Protein AF-A0AA40DUJ5-F1 (afdb_monomer_lite)

Foldseek 3Di:
DDDDDDDPPDQDDPVPPQPPPPDPDDVVVVVVVVVVVVVVVVVPDDDDPCVVVVVVVVVVVVVCPPPPDFDDDPPCQQLVNQWDWDQDPVGIDIDGRCLNADADPPRDHPAPPPHDPLSHDPDDQNDPDRFDDLAVLLLLQLVLVLRVDRDCQLADFQFQPLDDRSASYLVQSLLQVLCSVFQHDDDDPPDQFRRTDQSLAPLRNVRNSCSCVSSPPPDVQPDQVVQQDPNDGPPPVSLLVSLLVSLVRRNSLVVLVVVPVVDDAQCDDPDQKGKWKKKKKKFQLCLQLFFKKKKWKFFFDDDPDPPDPSRDDPGRTNDMGISSTHHQQSCDPPRPGPPVSVVSVVVSGMGMHMGTCSSVLSCQQVVQPFGDFAPDPPPDPDDDQGRGQPHNDPVSVLSNLLGGIDIWMAGSSRRDTPPQLCVRTVRIEIWMWMWMWGDDPSSSDRIDTDLTATAQSSFPPHRSYDDPVNSSHDPPSHDDDPD

Radius of gyration: 25.04 Å; chains: 1; bounding box: 68×61×73 Å

Structure (mmCIF, N/CA/C/O backbone):
data_AF-A0AA40DUJ5-F1
#
_entry.id   AF-A0AA40DUJ5-F1
#
loop_
_atom_site.group_PDB
_atom_site.id
_atom_site.type_symbol
_atom_site.label_atom_id
_atom_site.label_alt_id
_atom_site.label_comp_id
_atom_site.label_asym_id
_atom_site.label_entity_id
_atom_site.label_seq_id
_atom_site.pdbx_PDB_ins_code
_atom_site.Cartn_x
_atom_site.Cartn_y
_atom_site.Cartn_z
_atom_site.occupancy
_atom_site.B_iso_or_equiv
_atom_site.auth_seq_id
_atom_site.auth_comp_id
_atom_site.auth_asym_id
_atom_site.auth_atom_id
_atom_site.pdbx_PDB_model_num
ATOM 1 N N . MET A 1 1 ? 39.096 -37.494 6.667 1.00 34.84 1 MET A N 1
ATOM 2 C CA . MET A 1 1 ? 38.936 -36.098 7.121 1.00 34.84 1 MET A CA 1
ATOM 3 C C . MET A 1 1 ? 37.707 -35.535 6.435 1.00 34.84 1 MET A C 1
ATOM 5 O O . MET A 1 1 ? 37.719 -35.378 5.224 1.00 34.84 1 MET A O 1
ATOM 9 N N . VAL A 1 2 ? 36.629 -35.371 7.195 1.00 26.86 2 VAL A N 1
ATOM 10 C CA . VAL A 1 2 ? 35.341 -34.825 6.745 1.00 26.86 2 VAL A CA 1
ATOM 11 C C . VAL A 1 2 ? 35.306 -33.366 7.198 1.00 26.86 2 VAL A C 1
ATOM 13 O O . VAL A 1 2 ? 35.524 -33.147 8.392 1.00 26.86 2 VAL A O 1
ATOM 16 N N . PRO A 1 3 ? 35.067 -32.368 6.330 1.00 33.00 3 PRO A N 1
ATOM 17 C CA . PRO A 1 3 ? 34.820 -31.016 6.804 1.00 33.00 3 PRO A CA 1
ATOM 18 C C . PRO A 1 3 ? 33.398 -30.907 7.350 1.00 33.00 3 PRO A C 1
ATOM 20 O O . PRO A 1 3 ? 32.432 -31.365 6.739 1.00 33.00 3 PRO A O 1
ATOM 23 N N . GLN A 1 4 ? 33.333 -30.329 8.541 1.00 31.86 4 GLN A N 1
ATOM 24 C CA . GLN A 1 4 ? 32.163 -30.138 9.379 1.00 31.86 4 GLN A CA 1
ATOM 25 C C . GLN A 1 4 ? 31.165 -29.119 8.806 1.00 31.86 4 GLN A C 1
ATOM 27 O O . GLN A 1 4 ? 31.532 -28.170 8.121 1.00 31.86 4 GLN A O 1
ATOM 32 N N . SER A 1 5 ? 29.903 -29.378 9.156 1.00 29.41 5 SER A N 1
ATOM 33 C CA . SER A 1 5 ? 28.726 -28.504 9.270 1.00 29.41 5 SER A CA 1
ATOM 34 C C . SER A 1 5 ? 28.828 -27.048 8.795 1.00 29.41 5 SER A C 1
ATOM 36 O O . SER A 1 5 ? 29.504 -26.224 9.410 1.00 29.41 5 SER A O 1
ATOM 38 N N . LEU A 1 6 ? 27.999 -26.713 7.803 1.00 28.67 6 LEU A N 1
ATOM 39 C CA . LEU A 1 6 ? 27.537 -25.347 7.562 1.00 28.67 6 LEU A CA 1
ATOM 40 C C . LEU A 1 6 ? 26.464 -24.971 8.599 1.00 28.67 6 LEU A C 1
ATOM 42 O O . LEU A 1 6 ? 25.488 -25.694 8.795 1.00 28.67 6 LEU A O 1
ATOM 46 N N . ASP A 1 7 ? 26.688 -23.837 9.251 1.00 29.25 7 ASP A N 1
ATOM 47 C CA . ASP A 1 7 ? 25.795 -23.129 10.171 1.00 29.25 7 ASP A CA 1
ATOM 48 C C . ASP A 1 7 ? 24.496 -22.668 9.457 1.00 29.25 7 ASP A C 1
ATOM 50 O O . ASP A 1 7 ? 24.581 -22.030 8.403 1.00 29.25 7 ASP A O 1
ATOM 54 N N . PRO A 1 8 ? 23.287 -22.969 9.980 1.00 28.20 8 PRO A N 1
ATOM 55 C CA . PRO A 1 8 ? 22.019 -22.587 9.357 1.00 28.20 8 PRO A CA 1
ATOM 56 C C . PRO A 1 8 ? 21.529 -21.163 9.702 1.00 28.20 8 PRO A C 1
ATOM 58 O O . PRO A 1 8 ? 20.403 -20.820 9.348 1.00 28.20 8 PRO A O 1
ATOM 61 N N . SER A 1 9 ? 22.322 -20.310 10.359 1.00 28.08 9 SER A N 1
ATOM 62 C CA . SER A 1 9 ? 21.890 -18.960 10.780 1.00 28.08 9 SER A CA 1
ATOM 63 C C . SER A 1 9 ? 22.101 -17.830 9.748 1.00 28.08 9 SER A C 1
ATOM 65 O O . SER A 1 9 ? 21.886 -16.652 10.043 1.00 28.08 9 SER A O 1
ATOM 67 N N . GLY A 1 10 ? 22.460 -18.158 8.504 1.00 28.30 10 GLY A N 1
ATOM 68 C CA . GLY A 1 10 ? 22.725 -17.173 7.452 1.00 28.30 10 GLY A CA 1
ATOM 69 C C . GLY A 1 10 ? 21.477 -16.434 6.946 1.00 28.30 10 GLY A C 1
ATOM 70 O O . GLY A 1 10 ? 20.671 -16.989 6.203 1.00 28.30 10 GLY A O 1
ATOM 71 N N . TYR A 1 11 ? 21.364 -15.146 7.283 1.00 33.62 11 TYR A N 1
ATOM 72 C CA . TYR A 1 11 ? 20.494 -14.168 6.618 1.00 33.62 11 TYR A CA 1
ATOM 73 C C . TYR A 1 11 ? 20.758 -14.153 5.098 1.00 33.62 11 TYR A C 1
ATOM 75 O O . TYR A 1 11 ? 21.791 -13.661 4.637 1.00 33.62 11 TYR A O 1
ATOM 83 N N . TYR A 1 12 ? 19.808 -14.650 4.306 1.00 30.45 12 TYR A N 1
ATOM 84 C CA . TYR A 1 12 ? 19.806 -14.508 2.848 1.00 30.45 12 TYR A CA 1
ATOM 85 C C . TYR A 1 12 ? 19.080 -13.211 2.458 1.00 30.45 12 TYR A C 1
ATOM 87 O O . TYR A 1 12 ? 17.865 -13.135 2.639 1.00 30.45 12 TYR A O 1
ATOM 95 N N . PRO A 1 13 ? 19.745 -12.188 1.886 1.00 38.00 13 PRO A N 1
ATOM 96 C CA . PRO A 1 13 ? 19.022 -11.109 1.236 1.00 38.00 13 PRO A CA 1
ATOM 97 C C . PRO A 1 13 ? 18.469 -11.617 -0.101 1.00 38.00 13 PRO A C 1
ATOM 99 O O . PRO A 1 13 ? 19.195 -11.912 -1.049 1.00 38.00 13 PRO A O 1
ATOM 102 N N . ILE A 1 14 ? 17.145 -11.701 -0.134 1.00 39.88 14 ILE A N 1
ATOM 103 C CA . ILE A 1 14 ? 16.255 -12.153 -1.213 1.00 39.88 14 ILE A CA 1
ATOM 104 C C . ILE A 1 14 ? 16.359 -11.319 -2.510 1.00 39.88 14 ILE A C 1
ATOM 106 O O . ILE A 1 14 ? 15.870 -11.741 -3.556 1.00 39.88 14 ILE A O 1
ATOM 110 N N . ALA A 1 15 ? 17.070 -10.187 -2.497 1.00 35.12 15 ALA A N 1
ATOM 111 C CA . ALA A 1 15 ? 17.219 -9.286 -3.646 1.00 35.12 15 ALA A CA 1
ATOM 112 C C . ALA A 1 15 ? 17.894 -9.917 -4.888 1.00 35.12 15 ALA A C 1
ATOM 114 O O . ALA A 1 15 ? 17.868 -9.332 -5.967 1.00 35.12 15 ALA A O 1
ATOM 115 N N . PHE A 1 16 ? 18.490 -11.110 -4.775 1.00 33.91 16 PHE A N 1
ATOM 116 C CA . PHE A 1 16 ? 19.338 -11.680 -5.826 1.00 33.91 16 PHE A CA 1
ATOM 117 C C . PHE A 1 16 ? 18.614 -12.564 -6.865 1.00 33.91 16 PHE A C 1
ATOM 119 O O . PHE A 1 16 ? 19.182 -12.831 -7.919 1.00 33.91 16 PHE A O 1
ATOM 126 N N . MET A 1 17 ? 17.374 -13.019 -6.629 1.00 26.23 17 MET A N 1
ATOM 127 C CA . MET A 1 17 ? 16.734 -14.005 -7.528 1.00 26.23 17 MET A CA 1
ATOM 128 C C . MET A 1 17 ? 15.846 -13.425 -8.643 1.00 26.23 17 MET A C 1
ATOM 130 O O . MET A 1 17 ? 15.549 -14.140 -9.596 1.00 26.23 17 MET A O 1
ATOM 134 N N . ALA A 1 18 ? 15.451 -12.149 -8.595 1.00 26.84 18 ALA A N 1
ATOM 135 C CA . ALA A 1 18 ? 14.489 -11.601 -9.563 1.00 26.84 18 ALA A CA 1
ATOM 136 C C . ALA A 1 18 ? 15.111 -11.053 -10.868 1.00 26.84 18 ALA A C 1
ATOM 138 O O . ALA A 1 18 ? 14.400 -10.878 -11.854 1.00 26.84 18 ALA A O 1
ATOM 139 N N . SER A 1 19 ? 16.427 -10.810 -10.923 1.00 28.19 19 SER A N 1
ATOM 140 C CA . SER A 1 19 ? 17.059 -10.099 -12.052 1.00 28.19 19 SER A CA 1
ATOM 141 C C . SER A 1 19 ? 17.421 -10.966 -13.266 1.00 28.19 19 SER A C 1
ATOM 143 O O . SER A 1 19 ? 17.832 -10.426 -14.286 1.00 28.19 19 SER A O 1
ATOM 145 N N . HIS A 1 20 ? 17.288 -12.296 -13.195 1.00 27.34 20 HIS A N 1
ATOM 146 C CA . HIS A 1 20 ? 17.839 -13.203 -14.219 1.00 27.34 20 HIS A CA 1
ATOM 147 C C . HIS A 1 20 ? 16.813 -13.905 -15.125 1.00 27.34 20 HIS A C 1
ATOM 149 O O . HIS A 1 20 ? 17.215 -14.671 -15.997 1.00 27.34 20 HIS A O 1
ATOM 155 N N . MET A 1 21 ? 15.506 -13.657 -14.975 1.00 24.83 21 MET A N 1
ATOM 156 C CA . MET A 1 21 ? 14.477 -14.379 -15.751 1.00 24.83 21 MET A CA 1
ATOM 157 C C . MET A 1 21 ? 13.745 -13.558 -16.824 1.00 24.83 21 MET A C 1
ATOM 159 O O . MET A 1 21 ? 12.805 -14.061 -17.430 1.00 24.83 21 MET A O 1
ATOM 163 N N . SER A 1 22 ? 14.195 -12.345 -17.146 1.00 27.84 22 SER A N 1
ATOM 164 C CA . SER A 1 22 ? 13.601 -11.545 -18.223 1.00 27.84 22 SER A CA 1
ATOM 165 C C . SER A 1 22 ? 14.679 -11.032 -19.177 1.00 27.84 22 SER A C 1
ATOM 167 O O . SER A 1 22 ? 15.493 -10.199 -18.799 1.00 27.84 22 SER A O 1
ATOM 169 N N . LEU A 1 23 ? 14.630 -11.529 -20.419 1.00 27.97 23 LEU A N 1
ATOM 170 C CA . LEU A 1 23 ? 15.424 -11.157 -21.601 1.00 27.97 23 LEU A CA 1
ATOM 171 C C . LEU A 1 23 ? 16.866 -11.693 -21.651 1.00 27.97 23 LEU A C 1
ATOM 173 O O . LEU A 1 23 ? 17.834 -11.079 -21.210 1.00 27.97 23 LEU A O 1
ATOM 177 N N . GLY A 1 24 ? 17.006 -12.835 -22.328 1.00 30.30 24 GLY A N 1
ATOM 178 C CA . GLY A 1 24 ? 18.276 -13.324 -22.851 1.00 30.30 24 GLY A CA 1
ATOM 179 C C . GLY A 1 24 ? 18.813 -12.415 -23.959 1.00 30.30 24 GLY A C 1
ATOM 180 O O . GLY A 1 24 ? 18.611 -12.678 -25.139 1.00 30.30 24 GLY A O 1
ATOM 181 N N . MET A 1 25 ? 19.546 -11.374 -23.575 1.00 27.98 25 MET A N 1
ATOM 182 C CA . MET A 1 25 ? 20.555 -10.737 -24.418 1.00 27.98 25 MET A CA 1
ATOM 183 C C . MET A 1 25 ? 21.887 -10.752 -23.675 1.00 27.98 25 MET A C 1
ATOM 185 O O . MET A 1 25 ? 21.983 -10.410 -22.500 1.00 27.98 25 MET A O 1
ATOM 189 N N . ASN A 1 26 ? 22.927 -11.214 -24.366 1.00 34.88 26 ASN A N 1
ATOM 190 C CA . ASN A 1 26 ? 24.252 -11.448 -23.808 1.00 34.88 26 ASN A CA 1
ATOM 191 C C . ASN A 1 26 ? 24.947 -10.106 -23.498 1.00 34.88 26 ASN A C 1
ATOM 193 O O . ASN A 1 26 ? 25.665 -9.553 -24.334 1.00 34.88 26 ASN A O 1
ATOM 197 N N . LEU A 1 27 ? 24.704 -9.591 -22.285 1.00 35.03 27 LEU A N 1
ATOM 198 C CA . LEU A 1 27 ? 25.168 -8.297 -21.767 1.00 35.03 27 LEU A CA 1
ATOM 199 C C . LEU A 1 27 ? 26.682 -8.096 -21.958 1.00 35.03 27 LEU A C 1
ATOM 201 O O . LEU A 1 27 ? 27.117 -6.998 -22.286 1.00 35.03 27 LEU A O 1
ATOM 205 N N . LYS A 1 28 ? 27.480 -9.175 -21.899 1.00 36.16 28 LYS A N 1
ATOM 206 C CA . LYS A 1 28 ? 28.944 -9.134 -22.072 1.00 36.16 28 LYS A CA 1
ATOM 207 C C . LYS A 1 28 ? 29.406 -8.564 -23.419 1.00 36.16 28 LYS A C 1
ATOM 209 O O . LYS A 1 28 ? 30.526 -8.066 -23.502 1.00 36.16 28 LYS A O 1
ATOM 214 N N . ARG A 1 29 ? 28.582 -8.626 -24.472 1.00 35.12 29 ARG A N 1
ATOM 215 C CA . ARG A 1 29 ? 28.931 -8.070 -25.792 1.00 35.12 29 ARG A CA 1
ATOM 216 C C . ARG A 1 29 ? 28.552 -6.591 -25.921 1.00 35.12 29 ARG A C 1
ATOM 218 O O . ARG A 1 29 ? 29.264 -5.859 -26.594 1.00 35.12 29 ARG A O 1
ATOM 225 N N . ALA A 1 30 ? 27.491 -6.151 -25.242 1.00 32.38 30 ALA A N 1
ATOM 226 C CA . ALA A 1 30 ? 27.061 -4.753 -25.228 1.00 32.38 30 ALA A CA 1
ATOM 227 C C . ALA A 1 30 ? 27.984 -3.885 -24.357 1.00 32.38 30 ALA A C 1
ATOM 229 O O . ALA A 1 30 ? 28.390 -2.810 -24.787 1.00 32.38 30 ALA A O 1
ATOM 230 N N . THR A 1 31 ? 28.402 -4.383 -23.186 1.00 37.44 31 THR A N 1
ATOM 231 C CA . THR A 1 31 ? 29.305 -3.637 -22.294 1.00 37.44 31 THR A CA 1
ATOM 232 C C . THR A 1 31 ? 30.689 -3.452 -22.911 1.00 37.44 31 THR A C 1
ATOM 234 O O . THR A 1 31 ? 31.255 -2.376 -22.800 1.00 37.44 31 THR A O 1
ATOM 237 N N . LYS A 1 32 ? 31.212 -4.451 -23.637 1.00 43.62 32 LYS A N 1
ATOM 238 C CA . LYS A 1 32 ? 32.521 -4.340 -24.301 1.00 43.62 32 LYS A CA 1
ATOM 239 C C . LYS A 1 32 ? 32.525 -3.309 -25.439 1.00 43.62 32 LYS A C 1
ATOM 241 O O . LYS A 1 32 ? 33.490 -2.573 -25.576 1.00 43.62 32 LYS A O 1
ATOM 246 N N . ILE A 1 33 ? 31.436 -3.218 -26.207 1.00 41.19 33 ILE A N 1
ATOM 247 C CA . ILE A 1 33 ? 31.301 -2.239 -27.300 1.00 41.19 33 ILE A CA 1
ATOM 248 C C . ILE A 1 33 ? 31.139 -0.817 -26.746 1.00 41.19 33 ILE A C 1
ATOM 250 O O . ILE A 1 33 ? 31.717 0.113 -27.294 1.00 41.19 33 ILE A O 1
ATOM 254 N N . ILE A 1 34 ? 30.391 -0.643 -25.652 1.00 41.19 34 ILE A N 1
ATOM 255 C CA . ILE A 1 34 ? 30.215 0.667 -25.007 1.00 41.19 34 ILE A CA 1
ATOM 256 C C . ILE A 1 34 ? 31.522 1.125 -24.344 1.00 41.19 34 ILE A C 1
ATOM 258 O O . ILE A 1 34 ? 31.889 2.287 -24.476 1.00 41.19 34 ILE A O 1
ATOM 262 N N . ASP A 1 35 ? 32.261 0.221 -23.701 1.00 40.00 35 ASP A N 1
ATOM 263 C CA . ASP A 1 35 ? 33.508 0.557 -23.004 1.00 40.00 35 ASP A CA 1
ATOM 264 C C . ASP A 1 35 ? 34.673 0.843 -23.976 1.00 40.00 35 ASP A C 1
ATOM 266 O O . ASP A 1 35 ? 35.467 1.753 -23.742 1.00 40.00 35 ASP A O 1
ATOM 270 N N . GLU A 1 36 ? 34.745 0.136 -25.113 1.00 45.34 36 GLU A N 1
ATOM 271 C CA . GLU A 1 36 ? 35.696 0.442 -26.198 1.00 45.34 36 GLU A CA 1
ATOM 272 C C . GLU A 1 36 ? 35.324 1.752 -26.925 1.00 45.34 36 GLU A C 1
ATOM 274 O O . GLU A 1 36 ? 36.204 2.558 -27.221 1.00 45.34 36 GLU A O 1
ATOM 279 N N . TYR A 1 37 ? 34.029 2.034 -27.120 1.00 40.22 37 TYR A N 1
ATOM 280 C CA . TYR A 1 37 ? 33.558 3.284 -27.732 1.00 40.22 37 TYR A CA 1
ATOM 281 C C . TYR A 1 37 ? 33.804 4.511 -26.837 1.00 40.22 37 TYR A C 1
ATOM 283 O O . TYR A 1 37 ? 34.209 5.562 -27.329 1.00 40.22 37 TYR A O 1
ATOM 291 N N . MET A 1 38 ? 33.602 4.393 -25.520 1.00 41.94 38 MET A N 1
ATOM 292 C CA . MET A 1 38 ? 33.819 5.500 -24.577 1.00 41.94 38 MET A CA 1
ATOM 293 C C . MET A 1 38 ? 35.308 5.805 -24.365 1.00 41.94 38 MET A C 1
ATOM 295 O O . MET A 1 38 ? 35.667 6.967 -24.170 1.00 41.94 38 MET A O 1
ATOM 299 N N . LYS A 1 39 ? 36.186 4.797 -24.469 1.00 43.38 39 LYS A N 1
ATOM 300 C CA . LYS A 1 39 ? 37.645 4.985 -24.397 1.00 43.38 39 LYS A CA 1
ATOM 301 C C . LYS A 1 39 ? 38.210 5.688 -25.635 1.00 43.38 39 LYS A C 1
ATOM 303 O O . LYS A 1 39 ? 39.037 6.580 -25.475 1.00 43.38 39 LYS A O 1
ATOM 308 N N . ASP A 1 40 ? 37.717 5.378 -26.834 1.00 39.53 40 ASP A N 1
ATOM 309 C CA . ASP A 1 40 ? 38.151 6.063 -28.064 1.00 39.53 40 ASP A CA 1
ATOM 310 C C . ASP A 1 40 ? 37.578 7.484 -28.202 1.00 39.53 40 ASP A C 1
ATOM 312 O O . ASP A 1 40 ? 38.229 8.370 -28.766 1.00 39.53 40 ASP A O 1
ATOM 316 N N . TYR A 1 41 ? 36.378 7.730 -27.663 1.00 38.81 41 TYR A N 1
ATOM 317 C CA . TYR A 1 41 ? 35.717 9.036 -27.749 1.00 38.81 41 TYR A CA 1
ATOM 318 C C . TYR A 1 41 ? 36.302 10.067 -26.768 1.00 38.81 41 TYR A C 1
ATOM 320 O O . TYR A 1 41 ? 36.418 11.244 -27.111 1.00 38.81 41 TYR A O 1
ATOM 328 N N . ALA A 1 42 ? 36.720 9.633 -25.573 1.00 41.09 42 ALA A N 1
ATOM 329 C CA . ALA A 1 42 ? 37.278 10.513 -24.542 1.00 41.09 42 ALA A CA 1
ATOM 330 C C . ALA A 1 42 ? 38.727 10.956 -24.822 1.00 41.09 42 ALA A C 1
ATOM 332 O O . ALA A 1 42 ? 39.136 12.021 -24.368 1.00 41.09 42 ALA A O 1
ATOM 333 N N . VAL A 1 43 ? 39.501 10.174 -25.582 1.00 45.00 43 VAL A N 1
ATOM 334 C CA . VAL A 1 43 ? 40.923 10.466 -25.849 1.00 45.00 43 VAL A CA 1
ATOM 335 C C . VAL A 1 43 ? 41.119 11.489 -26.976 1.00 45.00 43 VAL A C 1
ATOM 337 O O . VAL A 1 43 ? 42.150 12.154 -27.012 1.00 45.00 43 VAL A O 1
ATOM 340 N N . ASN A 1 44 ? 40.138 11.671 -27.870 1.00 40.91 44 ASN A N 1
ATOM 341 C CA . ASN A 1 44 ? 40.372 12.384 -29.132 1.00 40.91 44 ASN A CA 1
ATOM 342 C C . ASN A 1 44 ? 39.629 13.719 -29.320 1.00 40.91 44 ASN A C 1
ATOM 344 O O . ASN A 1 44 ? 39.962 14.424 -30.267 1.00 40.91 44 ASN A O 1
ATOM 348 N N . ASN A 1 45 ? 38.653 14.095 -28.477 1.00 42.91 45 ASN A N 1
ATOM 349 C CA . ASN A 1 45 ? 37.689 15.143 -28.870 1.00 42.91 45 ASN A CA 1
ATOM 350 C C . ASN A 1 45 ? 37.397 16.281 -27.878 1.00 42.91 45 ASN A C 1
ATOM 352 O O . ASN A 1 45 ? 36.521 17.087 -28.172 1.00 42.91 45 ASN A O 1
ATOM 356 N N . PHE A 1 46 ? 38.116 16.424 -26.763 1.00 38.66 46 PHE A N 1
ATOM 357 C CA . PHE A 1 46 ? 37.835 17.515 -25.818 1.00 38.66 46 PHE A CA 1
ATOM 358 C C . PHE A 1 46 ? 39.006 18.499 -25.710 1.00 38.66 46 PHE A C 1
ATOM 360 O O . PHE A 1 46 ? 40.096 18.156 -25.254 1.00 38.66 46 PHE A O 1
ATOM 367 N N . THR A 1 47 ? 38.768 19.743 -26.142 1.00 50.25 47 THR A N 1
ATOM 368 C CA . THR A 1 47 ? 39.648 20.896 -25.878 1.00 50.25 47 THR A CA 1
ATOM 369 C C . THR A 1 47 ? 39.058 21.736 -24.745 1.00 50.25 47 THR A C 1
ATOM 371 O O . THR A 1 47 ? 37.871 21.655 -24.452 1.00 50.25 47 THR A O 1
ATOM 374 N N . GLY A 1 48 ? 39.908 22.504 -24.056 1.00 44.31 48 GLY A N 1
ATOM 375 C CA . GLY A 1 48 ? 39.718 22.996 -22.681 1.00 44.31 48 GLY A CA 1
ATOM 376 C C . GLY A 1 48 ? 38.543 23.931 -22.345 1.00 44.31 48 GLY A C 1
ATOM 377 O O . GLY A 1 48 ? 38.595 24.539 -21.281 1.00 44.31 48 GLY A O 1
ATOM 378 N N . ASN A 1 49 ? 37.498 24.036 -23.171 1.00 47.94 49 ASN A N 1
ATOM 379 C CA . ASN A 1 49 ? 36.280 24.798 -22.861 1.00 47.94 49 ASN A CA 1
ATOM 380 C C . ASN A 1 49 ? 35.061 23.928 -22.481 1.00 47.94 49 ASN A C 1
ATOM 382 O O . ASN A 1 49 ? 34.145 24.445 -21.848 1.00 47.94 49 ASN A O 1
ATOM 386 N N . ASP A 1 50 ? 35.069 22.615 -22.737 1.00 46.41 50 ASP A N 1
ATOM 387 C CA . ASP A 1 50 ? 33.916 21.723 -22.473 1.00 46.41 50 ASP A CA 1
ATOM 388 C C . ASP A 1 50 ? 33.728 21.334 -20.986 1.00 46.41 50 ASP A C 1
ATOM 390 O O . ASP A 1 50 ? 32.779 20.654 -20.600 1.00 46.41 50 ASP A O 1
ATOM 394 N N . LEU A 1 51 ? 34.621 21.798 -20.107 1.00 42.75 51 LEU A N 1
ATOM 395 C CA . LEU A 1 51 ? 34.541 21.595 -18.654 1.00 42.75 51 LEU A CA 1
ATOM 396 C C . LEU A 1 51 ? 33.567 22.557 -17.949 1.00 42.75 51 LEU A C 1
ATOM 398 O O . LEU A 1 51 ? 33.269 22.352 -16.771 1.00 42.75 51 LEU A O 1
ATOM 402 N N . GLN A 1 52 ? 33.068 23.597 -18.631 1.00 42.31 52 GLN A N 1
ATOM 403 C CA . GLN A 1 52 ? 32.024 24.467 -18.073 1.00 42.31 52 GLN A CA 1
ATOM 404 C C . GLN A 1 52 ? 30.615 23.869 -18.211 1.00 42.31 52 GLN A C 1
ATOM 406 O O . GLN A 1 52 ? 29.810 24.044 -17.299 1.00 42.31 52 GLN A O 1
ATOM 411 N N . ASP A 1 53 ? 30.351 23.066 -19.245 1.00 41.91 53 ASP A N 1
ATOM 412 C CA . ASP A 1 53 ? 29.042 22.418 -19.430 1.00 41.91 53 ASP A CA 1
ATOM 413 C C . ASP A 1 53 ? 28.808 21.264 -18.440 1.00 41.91 53 ASP A C 1
ATOM 415 O O . ASP A 1 53 ? 27.681 21.023 -18.013 1.00 41.91 53 ASP A O 1
ATOM 419 N N . LEU A 1 54 ? 29.872 20.609 -17.960 1.00 38.62 54 LEU A N 1
ATOM 420 C CA . LEU A 1 54 ? 29.775 19.616 -16.879 1.00 38.62 54 LEU A CA 1
ATOM 421 C C . LEU A 1 54 ? 29.447 20.245 -15.513 1.00 38.62 54 LEU A C 1
ATOM 423 O O . LEU A 1 54 ? 28.781 19.610 -14.700 1.00 38.62 54 LEU A O 1
ATOM 427 N N . LYS A 1 55 ? 29.829 21.509 -15.271 1.00 37.25 55 LYS A N 1
ATOM 428 C CA . LYS A 1 55 ? 29.414 22.240 -14.058 1.00 37.25 55 LYS A CA 1
ATOM 429 C C . LYS A 1 55 ? 27.933 22.626 -14.085 1.00 37.25 55 LYS A C 1
ATOM 431 O O . LYS A 1 55 ? 27.309 22.659 -13.030 1.00 37.25 55 LYS A O 1
ATOM 436 N N . ALA A 1 56 ? 27.357 22.840 -15.269 1.00 39.00 56 ALA A N 1
ATOM 437 C CA . ALA A 1 56 ? 25.923 23.092 -15.414 1.00 39.00 56 ALA A CA 1
ATOM 438 C C . ALA A 1 56 ? 25.065 21.844 -15.112 1.00 39.00 56 ALA A C 1
ATOM 440 O O . ALA A 1 56 ? 23.931 21.978 -14.655 1.00 39.00 56 ALA A O 1
ATOM 441 N N . VAL A 1 57 ? 25.607 20.631 -15.301 1.00 36.88 57 VAL A N 1
ATOM 442 C CA . VAL A 1 57 ? 24.935 19.368 -14.934 1.00 36.88 57 VAL A CA 1
ATOM 443 C C . VAL A 1 57 ? 24.929 19.152 -13.412 1.00 36.88 57 VAL A C 1
ATOM 445 O O . VAL A 1 57 ? 23.905 18.746 -12.863 1.00 36.88 57 VAL A O 1
ATOM 448 N N . ASP A 1 58 ? 26.010 19.510 -12.712 1.00 32.44 58 ASP A N 1
ATOM 449 C CA . ASP A 1 58 ? 26.060 19.475 -11.239 1.00 32.44 58 ASP A CA 1
ATOM 450 C C . ASP A 1 58 ? 25.188 20.569 -10.585 1.00 32.44 58 ASP A C 1
ATOM 452 O O . ASP A 1 58 ? 24.586 20.341 -9.533 1.00 32.44 58 ASP A O 1
ATOM 456 N N . GLU A 1 59 ? 25.036 21.741 -11.217 1.00 30.62 59 GLU A N 1
ATOM 457 C CA . GLU A 1 59 ? 24.113 22.788 -10.743 1.00 30.62 59 GLU A CA 1
ATOM 458 C C . GLU A 1 59 ? 22.628 22.437 -10.970 1.00 30.62 59 GLU A C 1
ATOM 460 O O . GLU A 1 59 ? 21.766 22.873 -10.196 1.00 30.62 59 GLU A O 1
ATOM 465 N N . TRP A 1 60 ? 22.305 21.576 -11.945 1.00 31.09 60 TRP A N 1
ATOM 466 C CA . TRP A 1 60 ? 20.935 21.087 -12.160 1.00 31.09 60 TRP A CA 1
ATOM 467 C C . TRP A 1 60 ? 20.447 20.185 -11.011 1.00 31.09 60 TRP A C 1
ATOM 469 O O . TRP A 1 60 ? 19.273 20.215 -10.648 1.00 31.09 60 TRP A O 1
ATOM 479 N N . HIS A 1 61 ? 21.353 19.457 -10.351 1.00 34.84 61 HIS A N 1
ATOM 480 C CA . HIS A 1 61 ? 21.024 18.594 -9.209 1.00 34.84 61 HIS A CA 1
ATOM 481 C C . HIS A 1 61 ? 20.896 19.324 -7.863 1.00 34.84 61 HIS A C 1
ATOM 483 O O . HIS A 1 61 ? 20.395 18.747 -6.894 1.00 34.84 61 HIS A O 1
ATOM 489 N N . LEU A 1 62 ? 21.298 20.596 -7.778 1.00 31.08 62 LEU A N 1
ATOM 490 C CA . LEU A 1 62 ? 21.259 21.359 -6.524 1.00 31.08 62 LEU A CA 1
ATOM 491 C C . LEU A 1 62 ? 20.018 22.250 -6.371 1.00 31.08 62 LEU A C 1
ATOM 493 O O . LEU A 1 62 ? 19.687 22.612 -5.242 1.00 31.08 62 LEU A O 1
ATOM 497 N N . THR A 1 63 ? 19.293 22.544 -7.454 1.00 35.94 63 THR A N 1
ATOM 498 C CA . THR A 1 63 ? 18.061 23.361 -7.418 1.00 35.94 63 THR A CA 1
ATOM 499 C C . THR A 1 63 ? 16.772 22.542 -7.258 1.00 35.94 63 THR A C 1
ATOM 501 O O . THR A 1 63 ? 15.738 23.096 -6.896 1.00 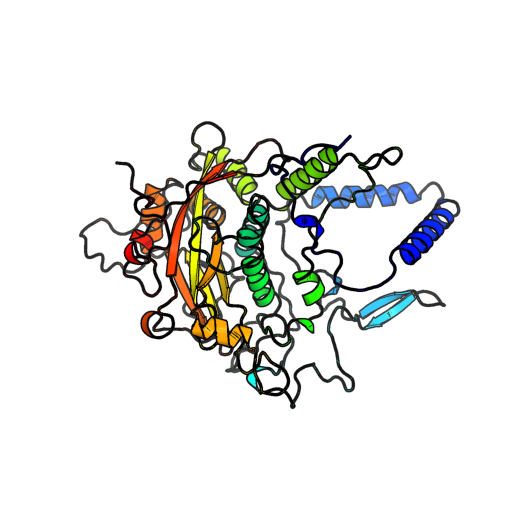35.94 63 THR A O 1
ATOM 504 N N . ASP A 1 64 ? 16.829 21.216 -7.428 1.00 39.12 64 ASP A N 1
ATOM 505 C CA . ASP A 1 64 ? 15.666 20.313 -7.338 1.00 39.12 64 ASP A CA 1
ATOM 506 C C . ASP A 1 64 ? 15.362 19.807 -5.912 1.00 39.12 64 ASP A C 1
ATOM 508 O O . ASP A 1 64 ? 14.409 19.057 -5.705 1.00 39.12 64 ASP A O 1
ATOM 512 N N . LYS A 1 65 ? 16.121 20.247 -4.894 1.00 39.84 65 LYS A N 1
ATOM 513 C CA . LYS A 1 65 ? 15.925 19.833 -3.487 1.00 39.84 65 LYS A CA 1
ATOM 514 C C . LYS A 1 65 ? 14.572 20.245 -2.885 1.00 39.84 65 LYS A C 1
ATOM 516 O O . LYS A 1 65 ? 14.236 19.779 -1.797 1.00 39.84 65 LYS A O 1
ATOM 521 N N . GLU A 1 66 ? 13.796 21.077 -3.577 1.00 42.28 66 GLU A N 1
ATOM 522 C CA . GLU A 1 66 ? 12.490 21.560 -3.114 1.00 42.28 66 GLU A CA 1
ATOM 523 C C . GLU A 1 66 ? 11.296 21.069 -3.938 1.00 42.28 66 GLU A C 1
ATOM 525 O O . GLU A 1 66 ? 10.155 21.278 -3.516 1.00 42.28 66 GLU A O 1
ATOM 530 N N . LYS A 1 67 ? 11.499 20.381 -5.073 1.00 48.03 67 LYS A N 1
ATOM 531 C CA . LYS A 1 67 ? 10.351 19.802 -5.777 1.00 48.03 67 LYS A CA 1
ATOM 532 C C . LYS A 1 67 ? 9.885 18.545 -5.041 1.00 48.03 67 LYS A C 1
ATOM 534 O O . LYS A 1 67 ? 10.710 17.695 -4.691 1.00 48.03 67 LYS A O 1
ATOM 539 N N . PRO A 1 68 ? 8.576 18.406 -4.762 1.00 54.66 68 PRO A N 1
ATOM 540 C CA . PRO A 1 68 ? 8.058 17.168 -4.204 1.00 54.66 68 PRO A CA 1
ATOM 541 C C . PRO A 1 68 ? 8.438 16.018 -5.139 1.00 54.66 68 PRO A C 1
ATOM 543 O O . PRO A 1 68 ? 8.356 16.142 -6.357 1.00 54.66 68 PRO A O 1
ATOM 546 N N . TRP A 1 69 ? 8.887 14.900 -4.569 1.00 54.81 69 TRP A N 1
ATOM 547 C CA . TRP A 1 69 ? 9.146 13.693 -5.348 1.00 54.81 69 TRP A CA 1
ATOM 548 C C . TRP A 1 69 ? 7.821 13.213 -5.943 1.00 54.81 69 TRP A C 1
ATOM 550 O O . TRP A 1 69 ? 6.983 12.638 -5.242 1.00 54.81 69 TRP A O 1
ATOM 560 N N . GLU A 1 70 ? 7.628 13.471 -7.228 1.00 61.59 70 GLU A N 1
ATOM 561 C CA . GLU A 1 70 ? 6.479 12.995 -7.983 1.00 61.59 70 GLU A CA 1
ATOM 562 C C . GLU A 1 70 ? 6.813 11.635 -8.597 1.00 61.59 70 GLU A C 1
ATOM 564 O O . GLU A 1 70 ? 7.859 11.449 -9.223 1.00 61.59 70 GLU A O 1
ATOM 569 N N . TYR A 1 71 ? 5.937 10.649 -8.383 1.00 67.31 71 TYR A N 1
ATOM 570 C CA . TYR A 1 71 ? 6.046 9.382 -9.091 1.00 67.31 71 TYR A CA 1
ATOM 571 C C . TYR A 1 71 ? 5.532 9.561 -10.508 1.00 67.31 71 TYR A C 1
ATOM 573 O O . TYR A 1 71 ? 4.333 9.475 -10.774 1.00 67.31 71 TYR A O 1
ATOM 581 N N . ASN A 1 72 ? 6.478 9.776 -11.409 1.00 68.69 72 ASN A N 1
ATOM 582 C CA . ASN A 1 72 ? 6.211 9.866 -12.828 1.00 68.69 72 ASN A CA 1
ATOM 583 C C . ASN A 1 72 ? 6.382 8.496 -13.475 1.00 68.69 72 ASN A C 1
ATOM 585 O O . ASN A 1 72 ? 7.244 7.699 -13.086 1.00 68.69 72 ASN A O 1
ATOM 589 N N . ILE A 1 73 ? 5.562 8.225 -14.489 1.00 71.06 73 ILE A N 1
ATOM 590 C CA . ILE A 1 73 ? 5.948 7.219 -15.474 1.00 71.06 73 ILE A CA 1
ATOM 591 C C . ILE A 1 73 ? 7.284 7.651 -16.098 1.00 71.06 73 ILE A C 1
ATOM 593 O O . ILE A 1 73 ? 7.536 8.852 -16.209 1.00 71.06 73 ILE A O 1
ATOM 597 N N . PRO A 1 74 ? 8.176 6.720 -16.478 1.00 75.88 74 PRO A N 1
ATOM 598 C CA . PRO A 1 74 ? 9.419 7.123 -17.123 1.00 75.88 74 PRO A CA 1
ATOM 599 C C . PRO A 1 74 ? 9.129 7.960 -18.376 1.00 75.88 74 PRO A C 1
ATOM 601 O O . PRO A 1 74 ? 8.197 7.650 -19.115 1.00 75.88 74 PRO A O 1
ATOM 604 N N . GLN A 1 75 ? 9.938 8.992 -18.632 1.00 74.75 75 GLN A N 1
ATOM 605 C CA . GLN A 1 75 ? 9.695 9.946 -19.724 1.00 74.75 75 GLN A CA 1
ATOM 606 C C . GLN A 1 75 ? 9.509 9.262 -21.083 1.00 74.75 75 GLN A C 1
ATOM 608 O O . GLN A 1 75 ? 8.664 9.681 -21.862 1.00 74.75 75 GLN A O 1
ATOM 613 N N . ALA A 1 76 ? 10.218 8.157 -21.344 1.00 74.75 76 ALA A N 1
ATOM 614 C CA . ALA A 1 76 ? 10.062 7.356 -22.565 1.00 74.75 76 ALA A CA 1
ATOM 615 C C . ALA A 1 76 ? 8.614 6.884 -22.832 1.00 74.75 76 ALA A C 1
ATOM 617 O O . ALA A 1 76 ? 8.270 6.518 -23.945 1.00 74.75 76 ALA A O 1
ATOM 618 N N . PHE A 1 77 ? 7.742 6.899 -21.826 1.00 72.06 77 PHE A N 1
ATOM 619 C CA . PHE A 1 77 ? 6.342 6.510 -21.962 1.00 72.06 77 PHE A CA 1
ATOM 620 C C . PHE A 1 77 ? 5.374 7.687 -22.099 1.00 72.06 77 PHE A C 1
ATOM 622 O O . PHE A 1 77 ? 4.180 7.476 -22.315 1.00 72.06 77 PHE A O 1
ATOM 629 N N . GLU A 1 78 ? 5.853 8.920 -21.957 1.00 74.38 78 GLU A N 1
ATOM 630 C CA . GLU A 1 78 ? 5.017 10.106 -22.108 1.00 74.38 78 GLU A CA 1
ATOM 631 C C . GLU A 1 78 ? 4.591 10.281 -23.568 1.00 74.38 78 GLU A C 1
ATOM 633 O O . GLU A 1 78 ? 5.341 10.000 -24.502 1.00 74.38 78 GLU A O 1
ATOM 638 N N . GLU A 1 79 ? 3.381 10.798 -23.784 1.00 68.62 79 GLU A N 1
ATOM 639 C CA . GLU A 1 79 ? 2.847 11.045 -25.127 1.00 68.62 79 GLU A CA 1
ATOM 640 C C . GLU A 1 79 ? 3.753 11.957 -25.969 1.00 68.62 79 GLU A C 1
ATOM 642 O O . GLU A 1 79 ? 3.895 11.748 -27.179 1.00 68.62 79 GLU A O 1
ATOM 647 N N . ALA A 1 80 ? 4.419 12.920 -25.328 1.00 72.38 80 ALA A N 1
ATOM 648 C CA . ALA A 1 80 ? 5.406 13.784 -25.969 1.00 72.38 80 ALA A CA 1
ATOM 649 C C . ALA A 1 80 ? 6.535 12.990 -26.662 1.00 72.38 80 ALA A C 1
ATOM 651 O O . ALA A 1 80 ? 7.131 13.483 -27.620 1.00 72.38 80 ALA A O 1
ATOM 652 N N . ASN A 1 81 ? 6.766 11.742 -26.241 1.00 74.25 81 ASN A N 1
ATOM 653 C CA . ASN A 1 81 ? 7.818 10.851 -26.719 1.00 74.25 81 ASN A CA 1
ATOM 654 C C . ASN A 1 81 ? 7.300 9.716 -27.623 1.00 74.25 81 ASN A C 1
ATOM 656 O O . ASN A 1 81 ? 8.007 8.742 -27.860 1.00 74.25 81 ASN A O 1
ATOM 660 N N . LYS A 1 82 ? 6.114 9.866 -28.247 1.00 82.12 82 LYS A N 1
ATOM 661 C CA . LYS A 1 82 ? 5.598 8.951 -29.300 1.00 82.12 82 LYS A CA 1
ATOM 662 C C . LYS A 1 82 ? 6.626 8.624 -30.395 1.00 82.12 82 LYS A C 1
ATOM 664 O O . LYS A 1 82 ? 6.541 7.575 -31.037 1.00 82.12 82 LYS A O 1
ATOM 669 N N . LYS A 1 83 ? 7.567 9.540 -30.638 1.00 87.88 83 LYS A N 1
ATOM 670 C CA . LYS A 1 83 ? 8.729 9.341 -31.501 1.00 87.88 83 LYS A CA 1
ATOM 671 C C . LYS A 1 83 ? 10.003 9.496 -30.676 1.00 87.88 83 LYS A C 1
ATOM 673 O O . LYS A 1 83 ? 10.167 10.513 -30.010 1.00 87.88 83 LYS A O 1
ATOM 678 N N . VAL A 1 84 ? 10.934 8.562 -30.824 1.00 88.75 84 VAL A N 1
ATOM 679 C CA . VAL A 1 84 ? 12.278 8.641 -30.236 1.00 88.75 84 VAL A CA 1
ATOM 680 C C . VAL A 1 84 ? 13.326 8.847 -31.316 1.00 88.75 84 VAL A C 1
ATOM 682 O O . VAL A 1 84 ? 13.208 8.342 -32.437 1.00 88.75 84 VAL A O 1
ATOM 685 N N . GLU A 1 85 ? 14.356 9.614 -30.981 1.00 92.00 85 GLU A N 1
ATOM 686 C CA . GLU A 1 85 ? 15.534 9.765 -31.823 1.00 92.00 85 GLU A CA 1
ATOM 687 C C . GLU A 1 85 ? 16.483 8.586 -31.588 1.00 92.00 85 GLU A C 1
ATOM 689 O O . GLU A 1 85 ? 16.906 8.313 -30.467 1.00 92.00 85 GLU A O 1
ATOM 694 N N . ILE A 1 86 ? 16.806 7.870 -32.661 1.00 92.56 86 ILE A N 1
ATOM 695 C CA . ILE A 1 86 ? 17.728 6.738 -32.655 1.00 92.56 86 ILE A CA 1
ATOM 696 C C . ILE A 1 86 ? 18.923 7.031 -33.554 1.00 92.56 86 ILE A C 1
ATOM 698 O O . ILE A 1 86 ? 18.845 7.809 -34.507 1.00 92.56 86 ILE A O 1
ATOM 702 N N . ARG A 1 87 ? 20.040 6.356 -33.282 1.00 93.25 87 ARG A N 1
ATOM 703 C CA . ARG A 1 87 ? 21.185 6.355 -34.195 1.00 93.25 87 ARG A CA 1
ATOM 704 C C . ARG A 1 87 ? 20.891 5.456 -35.391 1.00 93.25 87 ARG A C 1
ATOM 706 O O . ARG A 1 87 ? 20.452 4.319 -35.231 1.00 93.25 87 ARG A O 1
ATOM 713 N N . ILE A 1 88 ? 21.190 5.960 -36.578 1.00 94.44 88 ILE A N 1
ATOM 714 C CA . ILE A 1 88 ? 21.159 5.226 -37.844 1.00 94.44 88 ILE A CA 1
ATOM 715 C C . ILE A 1 88 ? 22.535 5.326 -38.503 1.00 94.44 88 ILE A C 1
ATOM 717 O O . ILE A 1 88 ? 23.359 6.157 -38.127 1.00 94.44 88 ILE A O 1
ATOM 721 N N . SER A 1 89 ? 22.811 4.497 -39.508 1.00 92.69 89 SER A N 1
ATOM 722 C CA . SER A 1 89 ? 24.132 4.464 -40.155 1.00 92.69 89 SER A CA 1
ATOM 723 C C . SER A 1 89 ? 24.571 5.804 -40.765 1.00 92.69 89 SER A C 1
ATOM 725 O O . SER A 1 89 ? 25.762 6.012 -40.960 1.00 92.69 89 SER A O 1
ATOM 727 N N . SER A 1 90 ? 23.634 6.711 -41.064 1.00 94.44 90 SER A N 1
ATOM 728 C CA . SER A 1 90 ? 23.889 8.043 -41.631 1.00 94.44 90 SER A CA 1
ATOM 729 C C . SER A 1 90 ? 23.823 9.197 -40.617 1.00 94.44 90 SER A C 1
ATOM 731 O O . SER A 1 90 ? 23.841 10.350 -41.037 1.00 94.44 90 SER A O 1
ATOM 733 N N . GLY A 1 91 ? 23.699 8.921 -39.312 1.00 94.81 91 GLY A N 1
ATOM 734 C CA . GLY A 1 91 ? 23.553 9.943 -38.267 1.00 94.81 91 GLY A CA 1
ATOM 735 C C . GLY A 1 91 ? 22.463 9.587 -37.258 1.00 94.81 91 GLY A C 1
ATOM 736 O O . GLY A 1 91 ? 22.503 8.521 -36.643 1.00 94.81 91 GLY A O 1
ATOM 737 N N . SER A 1 92 ? 21.477 10.464 -37.089 1.00 94.50 92 SER A N 1
ATOM 738 C CA . SER A 1 92 ? 20.286 10.205 -36.277 1.00 94.50 92 SER A CA 1
ATOM 739 C C . SER A 1 92 ? 19.008 10.250 -37.114 1.00 94.50 92 SER A C 1
ATOM 741 O O . SER A 1 92 ? 18.956 10.841 -38.194 1.00 94.50 92 SER A O 1
ATOM 743 N N . GLY A 1 93 ? 17.973 9.564 -36.639 1.00 94.19 93 GLY A N 1
ATOM 744 C CA . GLY A 1 93 ? 16.651 9.547 -37.250 1.00 94.19 93 GLY A CA 1
ATOM 745 C C . GLY A 1 93 ? 15.572 9.359 -36.193 1.00 94.19 93 GLY A C 1
ATOM 746 O O . GLY A 1 93 ? 15.833 8.818 -35.123 1.00 94.19 93 GLY A O 1
ATOM 747 N N . LYS A 1 94 ? 14.347 9.801 -36.483 1.00 94.06 94 LYS A N 1
ATOM 748 C CA . LYS A 1 94 ? 13.197 9.601 -35.592 1.00 94.06 94 LYS A CA 1
ATOM 749 C C . LYS A 1 94 ? 12.421 8.352 -35.999 1.00 94.06 94 LYS A C 1
ATOM 751 O O . LYS A 1 94 ? 12.128 8.171 -37.179 1.00 94.06 94 LYS A O 1
ATOM 756 N N . THR A 1 95 ? 12.044 7.530 -35.028 1.00 92.25 95 THR A N 1
ATOM 757 C CA . THR A 1 95 ? 11.180 6.354 -35.216 1.00 92.25 95 THR A CA 1
ATOM 758 C C . THR A 1 95 ? 10.061 6.347 -34.179 1.00 92.25 95 THR A C 1
ATOM 760 O O . THR A 1 95 ? 10.145 7.068 -33.190 1.00 92.25 95 THR A O 1
ATOM 763 N N . ASP A 1 96 ? 9.003 5.565 -34.407 1.00 88.19 96 ASP A N 1
ATOM 764 C CA . ASP A 1 96 ? 8.018 5.277 -33.357 1.00 88.19 96 ASP A CA 1
ATOM 765 C C . ASP A 1 96 ? 8.693 4.642 -32.145 1.00 88.19 96 ASP A C 1
ATOM 767 O O . ASP A 1 96 ? 9.523 3.740 -32.296 1.00 88.19 96 ASP A O 1
ATOM 771 N N . ASP A 1 97 ? 8.325 5.114 -30.955 1.00 84.62 97 ASP A N 1
ATOM 772 C CA . ASP A 1 97 ? 8.812 4.526 -29.718 1.00 84.62 97 ASP A CA 1
ATOM 773 C C . ASP A 1 97 ? 8.096 3.200 -29.437 1.00 84.62 97 ASP A C 1
ATOM 775 O O . ASP A 1 97 ? 6.893 3.153 -29.163 1.00 84.62 97 ASP A O 1
ATOM 779 N N . GLY A 1 98 ? 8.856 2.106 -29.499 1.00 83.56 98 GLY A N 1
ATOM 780 C CA . GLY A 1 98 ? 8.369 0.774 -29.145 1.00 83.56 98 GLY A CA 1
ATOM 781 C C . GLY A 1 98 ? 8.035 0.620 -27.657 1.00 83.56 98 GLY A C 1
ATOM 782 O O . GLY A 1 98 ? 7.308 -0.306 -27.301 1.00 83.56 98 GLY A O 1
ATOM 783 N N . LEU A 1 99 ? 8.532 1.516 -26.797 1.00 82.88 99 LEU A N 1
ATOM 784 C CA . LEU A 1 99 ? 8.190 1.579 -25.378 1.00 82.88 99 LEU A CA 1
ATOM 785 C C . LEU A 1 99 ? 6.875 2.319 -25.137 1.00 82.88 99 LEU A C 1
ATOM 787 O O . LEU A 1 99 ? 6.197 2.012 -24.167 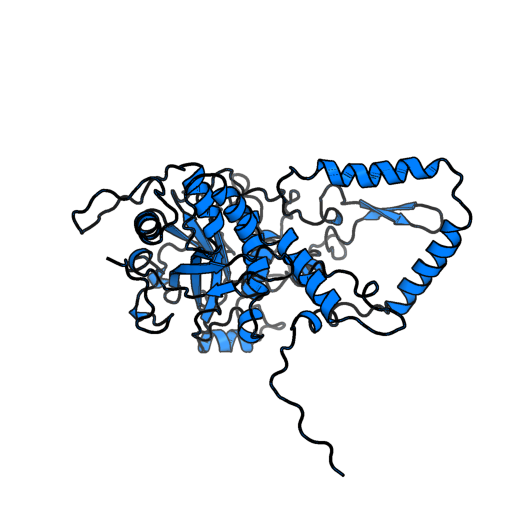1.00 82.88 99 LEU A O 1
ATOM 791 N N . TYR A 1 100 ? 6.451 3.227 -26.017 1.00 78.00 100 TYR A N 1
ATOM 792 C CA . TYR A 1 100 ? 5.206 3.968 -25.806 1.00 78.00 100 TYR A CA 1
ATOM 793 C C . TYR A 1 100 ? 3.972 3.048 -25.839 1.00 78.00 100 TYR A C 1
ATOM 795 O O . TYR A 1 100 ? 3.108 3.118 -24.963 1.00 78.00 100 TYR A O 1
ATOM 803 N N . ARG A 1 101 ? 3.881 2.146 -26.831 1.00 77.50 101 ARG A N 1
ATOM 804 C CA . ARG A 1 101 ? 2.814 1.130 -26.904 1.00 77.50 101 ARG A CA 1
ATOM 805 C C . ARG A 1 101 ? 3.175 -0.062 -27.783 1.00 77.50 101 ARG A C 1
ATOM 807 O O . ARG A 1 101 ? 3.777 0.096 -28.842 1.00 77.50 101 ARG A O 1
ATOM 814 N N . PHE A 1 102 ? 2.686 -1.242 -27.406 1.00 78.88 102 PHE A N 1
ATOM 815 C CA . PHE A 1 102 ? 2.720 -2.424 -28.264 1.00 78.88 102 PHE A CA 1
ATOM 816 C C . PHE A 1 102 ? 1.567 -2.386 -29.282 1.00 78.88 102 PHE A C 1
ATOM 818 O O . PHE A 1 102 ? 0.400 -2.303 -28.895 1.00 78.88 102 PHE A O 1
ATOM 825 N N . ARG A 1 103 ? 1.879 -2.460 -30.583 1.00 75.62 103 ARG A N 1
ATOM 826 C CA . ARG A 1 103 ? 0.885 -2.569 -31.667 1.00 75.62 103 ARG A CA 1
ATOM 827 C C . ARG A 1 103 ? 1.070 -3.873 -32.432 1.00 75.62 103 ARG A C 1
ATOM 829 O O . ARG A 1 103 ? 2.196 -4.237 -32.765 1.00 75.62 103 ARG A O 1
ATOM 836 N N . MET A 1 104 ? -0.033 -4.540 -32.754 1.00 75.12 104 MET A N 1
ATOM 837 C CA . MET A 1 104 ? -0.029 -5.649 -33.709 1.00 75.12 104 MET A CA 1
ATOM 838 C C . MET A 1 104 ? -0.039 -5.100 -35.146 1.00 75.12 104 MET A C 1
ATOM 840 O O . MET A 1 104 ? -0.346 -3.920 -35.347 1.00 75.12 104 MET A O 1
ATOM 844 N N . PRO A 1 105 ? 0.281 -5.930 -36.159 1.00 78.00 105 PRO A N 1
ATOM 845 C CA . PRO A 1 105 ? 0.066 -5.563 -37.556 1.00 78.00 105 PRO A CA 1
ATOM 846 C C . PRO A 1 105 ? -1.351 -5.019 -37.794 1.00 78.00 105 PRO A C 1
ATOM 848 O O . PRO A 1 105 ? -2.289 -5.425 -37.108 1.00 78.00 105 PRO A O 1
ATOM 851 N N . GLU A 1 106 ? -1.490 -4.118 -38.771 1.00 76.94 106 GLU A N 1
ATOM 852 C CA . GLU A 1 106 ? -2.756 -3.439 -39.120 1.00 76.94 106 GLU A CA 1
ATOM 853 C C . GLU A 1 106 ? -3.273 -2.458 -38.051 1.00 76.94 106 GLU A C 1
ATOM 855 O O . GLU A 1 106 ? -4.464 -2.168 -37.999 1.00 76.94 106 GLU A O 1
ATOM 860 N N . ASP A 1 107 ? -2.385 -1.947 -37.188 1.00 64.81 107 ASP A N 1
ATOM 861 C CA . ASP A 1 107 ? -2.730 -1.052 -36.068 1.00 64.81 107 ASP A CA 1
ATOM 862 C C . ASP A 1 107 ? -3.753 -1.654 -35.085 1.00 64.81 107 ASP A C 1
ATOM 864 O O . ASP A 1 107 ? -4.366 -0.944 -34.284 1.00 64.81 107 ASP A O 1
ATOM 868 N N . MET A 1 108 ? -3.903 -2.982 -35.081 1.00 61.03 108 MET A N 1
ATOM 869 C CA . MET A 1 108 ? -4.724 -3.659 -34.088 1.00 61.03 108 MET A CA 1
ATOM 870 C C . MET A 1 108 ? -4.071 -3.535 -32.709 1.00 61.03 108 MET A C 1
ATOM 872 O O . MET A 1 108 ? -2.897 -3.864 -32.504 1.00 61.03 108 MET A O 1
ATOM 876 N N . THR A 1 109 ? -4.845 -3.096 -31.723 1.00 56.69 109 THR A N 1
ATOM 877 C CA . THR A 1 109 ? -4.456 -3.248 -30.324 1.00 56.69 109 THR A CA 1
ATOM 878 C C . THR A 1 109 ? -4.594 -4.723 -29.941 1.00 56.69 109 THR A C 1
ATOM 880 O O . THR A 1 109 ? -5.537 -5.409 -30.349 1.00 56.69 109 THR A O 1
ATOM 883 N N . MET A 1 110 ? -3.641 -5.251 -29.163 1.00 54.75 110 MET A N 1
ATOM 884 C CA . MET A 1 110 ? -3.811 -6.559 -28.519 1.00 54.75 110 MET A CA 1
ATOM 885 C C . MET A 1 110 ? -5.070 -6.492 -27.656 1.00 54.75 110 MET A C 1
ATOM 887 O O . MET A 1 110 ? -5.081 -5.798 -26.642 1.00 54.75 110 MET A O 1
ATOM 891 N N . GLY A 1 111 ? -6.135 -7.156 -28.102 1.00 51.44 111 GLY A N 1
ATOM 892 C CA . GLY A 1 111 ? -7.458 -7.032 -27.500 1.00 51.44 111 GLY A CA 1
ATOM 893 C C . GLY A 1 111 ? -8.614 -6.819 -28.473 1.00 51.44 111 GLY A C 1
ATOM 894 O O . GLY A 1 111 ? -9.760 -6.908 -28.047 1.00 51.44 111 GLY A O 1
ATOM 895 N N . ASP A 1 112 ? -8.368 -6.572 -29.763 1.00 49.62 112 ASP A N 1
ATOM 896 C CA . ASP A 1 112 ? -9.456 -6.345 -30.725 1.00 49.62 112 ASP A CA 1
ATOM 897 C C . ASP A 1 112 ? -10.282 -7.618 -31.037 1.00 49.62 112 ASP A C 1
ATOM 899 O O . ASP A 1 112 ? -9.778 -8.730 -30.874 1.00 49.62 112 ASP A O 1
ATOM 903 N N . LYS A 1 113 ? -11.553 -7.415 -31.456 1.00 51.28 113 LYS A N 1
ATOM 904 C CA . LYS A 1 113 ? -12.708 -8.272 -31.864 1.00 51.28 113 LYS A CA 1
ATOM 905 C C . LYS A 1 113 ? -12.789 -9.740 -31.415 1.00 51.28 113 LYS A C 1
ATOM 907 O O . LYS A 1 113 ? -13.890 -10.228 -31.166 1.00 51.28 113 LYS A O 1
ATOM 912 N N . LYS A 1 114 ? -11.671 -10.446 -31.339 1.00 48.81 114 LYS A N 1
ATOM 913 C CA . LYS A 1 114 ? -11.510 -11.836 -30.913 1.00 48.81 114 LYS A CA 1
ATOM 914 C C . LYS A 1 114 ? -11.469 -12.006 -29.392 1.00 48.81 114 LYS A C 1
ATOM 916 O O . LYS A 1 114 ? -11.764 -13.105 -28.934 1.00 48.81 114 LYS A O 1
ATOM 921 N N . LEU A 1 115 ? -11.148 -10.966 -28.613 1.00 51.06 115 LEU A N 1
ATOM 922 C CA . LEU A 1 115 ? -11.344 -11.020 -27.161 1.00 51.06 115 LEU A CA 1
ATOM 923 C C . LEU A 1 115 ? -12.812 -10.729 -26.780 1.00 51.06 115 LEU A C 1
ATOM 925 O O . LEU A 1 115 ? -13.477 -9.920 -27.453 1.00 51.06 115 LEU A O 1
ATOM 929 N N . PRO A 1 116 ? -13.322 -11.369 -25.704 1.00 50.69 116 PRO A N 1
ATOM 930 C CA . PRO A 1 116 ? -14.560 -10.982 -25.032 1.00 50.69 116 PRO A CA 1
ATOM 931 C C . PRO A 1 116 ? -14.644 -9.463 -24.838 1.00 50.69 116 PRO A C 1
ATOM 933 O O . PRO A 1 116 ? -13.628 -8.808 -24.616 1.00 50.69 116 PRO A O 1
ATOM 936 N N . LYS A 1 117 ? -15.844 -8.876 -24.955 1.00 54.59 117 LYS A N 1
ATOM 937 C CA . LYS A 1 117 ? -16.044 -7.410 -24.953 1.00 54.59 117 LYS A CA 1
ATOM 938 C C . LYS A 1 117 ? -15.433 -6.720 -23.716 1.00 54.59 117 LYS A C 1
ATOM 940 O O . LYS A 1 117 ? -14.981 -5.591 -23.837 1.00 54.59 117 LYS A O 1
ATOM 945 N N . ASN A 1 118 ? -15.380 -7.417 -22.581 1.00 46.81 118 ASN A N 1
ATOM 946 C CA . ASN A 1 118 ? -14.782 -6.999 -21.305 1.00 46.81 118 ASN A CA 1
ATOM 947 C C . ASN A 1 118 ? -13.241 -6.973 -21.286 1.00 46.81 118 ASN A C 1
ATOM 949 O O . ASN A 1 118 ? -12.665 -6.413 -20.366 1.00 46.81 118 ASN A O 1
ATOM 953 N N . LEU A 1 119 ? -12.573 -7.559 -22.282 1.00 46.81 119 LEU A N 1
ATOM 954 C CA . LEU A 1 119 ? -11.110 -7.571 -22.416 1.00 46.81 119 LEU A CA 1
ATOM 955 C C . LEU A 1 119 ? -10.621 -6.695 -23.580 1.00 46.81 119 LEU A C 1
ATOM 957 O O . LEU A 1 119 ? -9.430 -6.673 -23.894 1.00 46.81 119 LEU A O 1
ATOM 961 N N . ARG A 1 120 ? -11.542 -5.996 -24.255 1.00 52.28 120 ARG A N 1
ATOM 962 C CA . ARG A 1 120 ? -11.206 -5.082 -25.344 1.00 52.28 120 ARG A CA 1
ATOM 963 C C . ARG A 1 120 ? -10.814 -3.735 -24.771 1.00 52.28 120 ARG A C 1
ATOM 965 O O . ARG A 1 120 ? -11.584 -3.119 -24.043 1.00 52.28 120 ARG A O 1
ATOM 972 N N . ILE A 1 121 ? -9.656 -3.254 -25.189 1.00 51.47 121 ILE A N 1
ATOM 973 C CA . ILE A 1 121 ? -9.178 -1.915 -24.857 1.00 51.47 121 ILE A CA 1
ATOM 974 C C . ILE A 1 121 ? -9.473 -1.051 -26.067 1.00 51.47 121 ILE A C 1
ATOM 976 O O . ILE A 1 121 ? -8.816 -1.184 -27.101 1.00 51.47 121 ILE A O 1
ATOM 980 N N . THR A 1 122 ? -10.527 -0.241 -25.973 1.00 45.00 122 THR A N 1
ATOM 981 C CA . THR A 1 122 ? -10.992 0.576 -27.105 1.00 45.00 122 THR A CA 1
ATOM 982 C C . THR A 1 122 ? -10.513 2.024 -27.029 1.00 45.00 122 THR A C 1
ATOM 984 O O . THR A 1 122 ? -10.616 2.746 -28.015 1.00 45.00 122 THR A O 1
ATOM 987 N N . SER A 1 123 ? -9.896 2.423 -25.914 1.00 47.44 123 SER A N 1
ATOM 988 C CA . SER A 1 123 ? -9.211 3.707 -25.775 1.00 47.44 123 SER A CA 1
ATOM 989 C C . SER A 1 123 ? -7.957 3.558 -24.919 1.00 47.44 123 SER A C 1
ATOM 991 O O . SER A 1 123 ? -8.023 3.062 -23.794 1.00 47.44 123 SER A O 1
ATOM 993 N N . TYR A 1 124 ? -6.817 4.018 -25.434 1.00 47.50 124 TYR A N 1
ATOM 994 C CA . TYR A 1 124 ? -5.717 4.421 -24.565 1.00 47.50 124 TYR A CA 1
ATOM 995 C C . TYR A 1 124 ? -6.094 5.770 -23.962 1.00 47.50 124 TYR A C 1
ATOM 997 O O . TYR A 1 124 ? -6.604 6.638 -24.668 1.00 47.50 124 TYR A O 1
ATOM 1005 N N . SER A 1 125 ? -5.849 5.946 -22.667 1.00 47.62 125 SER A N 1
ATOM 1006 C CA . SER A 1 125 ? -5.724 7.300 -22.149 1.00 47.62 125 SER A CA 1
ATOM 1007 C C . SER A 1 125 ? -4.524 7.935 -22.838 1.00 47.62 125 SER A C 1
ATOM 1009 O O . SER A 1 125 ? -3.402 7.480 -22.617 1.00 47.62 125 SER A O 1
ATOM 1011 N N . ASP A 1 126 ? -4.748 8.924 -23.701 1.00 42.47 126 ASP A N 1
ATOM 1012 C CA . ASP A 1 126 ? -3.648 9.702 -24.281 1.00 42.47 126 ASP A CA 1
ATOM 1013 C C . ASP A 1 126 ? -2.918 10.503 -23.180 1.00 42.47 126 ASP A C 1
ATOM 1015 O O . ASP A 1 126 ? -1.708 10.695 -23.245 1.00 42.47 126 ASP A O 1
ATOM 1019 N N . GLU A 1 127 ? -3.610 10.820 -22.080 1.00 47.59 127 GLU A N 1
ATOM 1020 C CA . GLU A 1 127 ? -3.030 11.463 -20.904 1.00 47.59 127 GLU A CA 1
ATOM 1021 C C . GLU A 1 127 ? -2.744 10.430 -19.806 1.00 47.59 127 GLU A C 1
ATOM 1023 O O . GLU A 1 127 ? -3.639 9.987 -19.082 1.00 47.59 127 GLU A O 1
ATOM 1028 N N . VAL A 1 128 ? -1.478 10.052 -19.627 1.00 49.44 128 VAL A N 1
ATOM 1029 C CA . VAL A 1 128 ? -1.047 9.561 -18.315 1.00 49.44 128 VAL A CA 1
ATOM 1030 C C . VAL A 1 128 ? -0.851 10.795 -17.450 1.00 49.44 128 VAL A C 1
ATOM 1032 O O . VAL A 1 128 ? 0.187 11.450 -17.507 1.00 49.44 128 VAL A O 1
ATOM 1035 N N . THR A 1 129 ? -1.879 11.165 -16.691 1.00 50.59 129 THR A N 1
ATOM 1036 C CA . THR A 1 129 ? -1.786 12.307 -15.785 1.00 50.59 129 THR A CA 1
ATOM 1037 C C . THR A 1 129 ? -0.720 12.005 -14.733 1.00 50.59 129 THR A C 1
ATOM 1039 O O . THR A 1 129 ? -0.796 10.988 -14.034 1.00 50.59 129 THR A O 1
ATOM 1042 N N . VAL A 1 130 ? 0.286 12.880 -14.641 1.00 47.16 130 VAL A N 1
ATOM 1043 C CA . VAL A 1 130 ? 1.293 12.863 -13.575 1.00 47.16 130 VAL A CA 1
ATOM 1044 C C . VAL A 1 130 ? 0.563 12.784 -12.239 1.00 47.16 130 VAL A C 1
ATOM 1046 O O . VAL A 1 130 ? -0.246 13.648 -11.893 1.00 47.16 130 VAL A O 1
ATOM 1049 N N . LYS A 1 131 ? 0.794 11.691 -11.510 1.00 57.69 131 LYS A N 1
ATOM 1050 C CA . LYS A 1 131 ? 0.104 11.433 -10.250 1.00 57.69 131 LYS A CA 1
ATOM 1051 C C . LYS A 1 131 ? 0.793 12.270 -9.189 1.00 57.69 131 LYS A C 1
ATOM 1053 O O . LYS A 1 131 ? 1.908 11.945 -8.800 1.00 57.69 131 LYS A O 1
ATOM 1058 N N . THR A 1 132 ? 0.161 13.339 -8.722 1.00 48.81 132 THR A N 1
ATOM 1059 C CA . THR A 1 132 ? 0.684 14.163 -7.622 1.00 48.81 132 THR A CA 1
ATOM 1060 C C . THR A 1 132 ? -0.088 13.885 -6.326 1.00 48.81 132 THR A C 1
ATOM 1062 O O . THR A 1 132 ? -1.222 13.405 -6.347 1.00 48.81 132 THR A O 1
ATOM 1065 N N . GLY A 1 133 ? 0.534 14.142 -5.168 1.00 59.81 133 GLY A N 1
ATOM 1066 C CA . GLY A 1 133 ? -0.156 14.178 -3.869 1.00 59.81 133 GLY A CA 1
ATOM 1067 C C . GLY A 1 133 ? 0.090 13.009 -2.900 1.00 59.81 133 GLY A C 1
ATOM 1068 O O . GLY A 1 133 ? 1.036 12.234 -3.029 1.00 59.81 133 GLY A O 1
ATOM 1069 N N . VAL A 1 134 ? -0.784 12.911 -1.885 1.00 59.44 134 VAL A N 1
ATOM 1070 C CA . VAL A 1 134 ? -0.669 12.058 -0.673 1.00 59.44 134 VAL A CA 1
ATOM 1071 C C . VAL A 1 134 ? -0.446 10.575 -0.992 1.00 59.44 134 VAL A C 1
ATOM 1073 O O . VAL A 1 134 ? 0.254 9.863 -0.269 1.00 59.44 134 VAL A O 1
ATOM 1076 N N . MET A 1 135 ? -1.006 10.105 -2.107 1.00 68.50 135 MET A N 1
ATOM 1077 C CA . MET A 1 135 ? -0.858 8.726 -2.566 1.00 68.50 135 MET A CA 1
ATOM 1078 C C . MET A 1 135 ? 0.600 8.361 -2.881 1.00 68.50 135 MET A C 1
ATOM 1080 O O . MET A 1 135 ? 1.003 7.224 -2.616 1.00 68.50 135 MET A O 1
ATOM 1084 N N . ASN A 1 136 ? 1.404 9.310 -3.372 1.00 73.94 136 ASN A N 1
ATOM 1085 C CA . ASN A 1 136 ? 2.816 9.081 -3.674 1.00 73.94 136 ASN A CA 1
ATOM 1086 C C . ASN A 1 136 ? 3.629 8.859 -2.406 1.00 73.94 136 ASN A C 1
ATOM 1088 O O . ASN A 1 136 ? 4.410 7.917 -2.326 1.00 73.94 136 ASN A O 1
ATOM 1092 N N . GLU A 1 137 ? 3.424 9.679 -1.381 1.00 76.06 137 GLU A N 1
ATOM 1093 C CA . GLU A 1 137 ? 4.162 9.523 -0.130 1.00 76.06 137 GLU A CA 1
ATOM 1094 C C . GLU A 1 137 ? 3.808 8.207 0.568 1.00 76.06 137 GLU A C 1
ATOM 1096 O O . GLU A 1 137 ? 4.698 7.501 1.043 1.00 76.06 137 GLU A O 1
ATOM 1101 N N . GLY A 1 138 ? 2.527 7.823 0.543 1.00 81.12 138 GLY A N 1
ATOM 1102 C CA . GLY A 1 138 ? 2.087 6.513 1.020 1.00 81.12 138 GLY A CA 1
ATOM 1103 C C . GLY A 1 138 ? 2.671 5.350 0.209 1.00 81.12 138 GLY A C 1
ATOM 1104 O O . GLY A 1 138 ? 2.953 4.296 0.775 1.00 81.12 138 GLY A O 1
ATOM 1105 N N . LEU A 1 139 ? 2.885 5.519 -1.104 1.00 84.00 139 LEU A N 1
ATOM 1106 C CA . LEU A 1 139 ? 3.557 4.518 -1.940 1.00 84.00 139 LEU A CA 1
ATOM 1107 C C . LEU A 1 139 ? 5.057 4.410 -1.609 1.00 84.00 139 LEU A C 1
ATOM 1109 O O . LEU A 1 139 ? 5.538 3.288 -1.456 1.00 84.00 139 LEU A O 1
ATOM 1113 N N . ARG A 1 140 ? 5.770 5.537 -1.443 1.00 84.62 140 ARG A N 1
ATOM 1114 C CA . ARG A 1 140 ? 7.191 5.564 -1.030 1.00 84.62 140 ARG A CA 1
ATOM 1115 C C . ARG A 1 140 ? 7.384 4.831 0.283 1.00 84.62 140 ARG A C 1
ATOM 1117 O O . ARG A 1 140 ? 8.219 3.936 0.377 1.00 84.62 140 ARG A O 1
ATOM 1124 N N . ASP A 1 141 ? 6.561 5.175 1.267 1.00 85.50 141 ASP A N 1
ATOM 1125 C CA . ASP A 1 141 ? 6.657 4.578 2.590 1.00 85.50 141 ASP A CA 1
ATOM 1126 C C . ASP A 1 141 ? 6.293 3.086 2.561 1.00 85.50 141 ASP A C 1
ATOM 1128 O O . ASP A 1 141 ? 7.019 2.253 3.100 1.00 85.50 141 ASP A O 1
ATOM 1132 N N . ALA A 1 142 ? 5.228 2.702 1.845 1.00 89.75 142 ALA A N 1
ATOM 1133 C CA . ALA A 1 142 ? 4.895 1.290 1.650 1.00 89.75 142 ALA A CA 1
ATOM 1134 C C . ALA A 1 142 ? 6.047 0.502 1.003 1.00 89.75 142 ALA A C 1
ATOM 1136 O O . ALA A 1 142 ? 6.300 -0.629 1.411 1.00 89.75 142 ALA A O 1
ATOM 1137 N N . TYR A 1 143 ? 6.760 1.099 0.043 1.00 89.31 143 TYR A N 1
ATOM 1138 C CA . TYR A 1 143 ? 7.933 0.502 -0.595 1.00 89.31 143 TYR A CA 1
ATOM 1139 C C . TYR A 1 143 ? 9.101 0.341 0.387 1.00 89.31 143 TYR A C 1
ATOM 1141 O O . TYR A 1 143 ? 9.652 -0.752 0.509 1.00 89.31 143 TYR A O 1
ATOM 1149 N N . HIS A 1 144 ? 9.433 1.387 1.149 1.00 88.44 144 HIS A N 1
ATOM 1150 C CA . HIS A 1 144 ? 10.487 1.348 2.167 1.00 88.44 144 HIS A CA 1
ATOM 1151 C C . HIS A 1 144 ? 10.235 0.271 3.241 1.00 88.44 144 HIS A C 1
ATOM 1153 O O . HIS A 1 144 ? 11.145 -0.432 3.679 1.00 88.44 144 HIS A O 1
ATOM 1159 N N . ARG A 1 145 ? 8.973 0.065 3.622 1.00 90.56 145 ARG A N 1
ATOM 1160 C CA . ARG A 1 145 ? 8.578 -0.926 4.636 1.00 90.56 145 ARG A CA 1
ATOM 1161 C C . ARG A 1 145 ? 8.706 -2.381 4.187 1.00 90.56 145 ARG A C 1
ATOM 1163 O O . ARG A 1 145 ? 8.563 -3.271 5.023 1.00 90.56 145 ARG A O 1
ATOM 1170 N N . LEU A 1 146 ? 8.983 -2.645 2.909 1.00 90.38 146 LEU A N 1
ATOM 1171 C CA . LEU A 1 146 ? 9.229 -4.005 2.427 1.00 90.38 146 LEU A CA 1
ATOM 1172 C C . LEU A 1 146 ? 10.626 -4.522 2.797 1.00 90.38 146 LEU A C 1
ATOM 1174 O O . LEU A 1 146 ? 10.800 -5.727 2.958 1.00 90.38 146 LEU A O 1
ATOM 1178 N N . PHE A 1 147 ? 11.619 -3.640 2.945 1.00 87.06 147 PHE A N 1
ATOM 1179 C CA . PHE A 1 147 ? 13.019 -4.042 3.138 1.00 87.06 147 PHE A CA 1
ATOM 1180 C C . PHE A 1 147 ? 13.325 -4.726 4.478 1.00 87.06 147 PHE A C 1
ATOM 1182 O O . PHE A 1 147 ? 14.150 -5.641 4.486 1.00 87.06 147 PHE A O 1
ATOM 1189 N N . PRO A 1 148 ? 12.675 -4.365 5.602 1.00 87.62 148 PRO A N 1
ATOM 1190 C CA . PRO A 1 148 ? 12.863 -5.078 6.865 1.00 87.62 148 PRO A CA 1
ATOM 1191 C C . PRO A 1 148 ? 12.235 -6.485 6.902 1.00 87.62 148 PRO A C 1
ATOM 1193 O O . PRO A 1 148 ? 12.419 -7.208 7.883 1.00 87.62 148 PRO A O 1
ATOM 1196 N N . ILE A 1 149 ? 11.468 -6.898 5.882 1.00 87.38 149 ILE A N 1
ATOM 1197 C CA . ILE A 1 149 ? 10.771 -8.192 5.884 1.00 87.38 149 ILE A CA 1
ATOM 1198 C C . ILE A 1 149 ? 11.763 -9.322 5.590 1.00 87.38 149 ILE A C 1
ATOM 1200 O O . ILE A 1 149 ? 12.190 -9.534 4.459 1.00 87.38 149 ILE A O 1
ATOM 1204 N N . ALA A 1 150 ? 12.099 -10.091 6.625 1.00 87.81 150 ALA A N 1
ATOM 1205 C CA . ALA A 1 150 ? 13.124 -11.129 6.529 1.00 87.81 150 ALA A CA 1
ATOM 1206 C C . ALA A 1 150 ? 12.672 -12.407 5.794 1.00 87.81 150 ALA A C 1
ATOM 1208 O O . ALA A 1 150 ? 13.488 -13.093 5.180 1.00 87.81 150 ALA A O 1
ATOM 1209 N N . LYS A 1 151 ? 11.388 -12.779 5.886 1.00 88.38 151 LYS A N 1
ATOM 1210 C CA . LYS A 1 151 ? 10.885 -14.050 5.341 1.00 88.38 151 LYS A CA 1
ATOM 1211 C C . LYS A 1 151 ? 10.370 -13.862 3.923 1.00 88.38 151 LYS A C 1
ATOM 1213 O O . LYS A 1 151 ? 9.483 -13.047 3.691 1.00 88.38 151 LYS A O 1
ATOM 1218 N N . PHE A 1 152 ? 10.864 -14.684 2.997 1.00 86.62 152 PHE A N 1
ATOM 1219 C CA . PHE A 1 152 ? 10.462 -14.627 1.591 1.00 86.62 152 PHE A CA 1
ATOM 1220 C C . PHE A 1 152 ? 8.955 -14.771 1.400 1.00 86.62 152 PHE A C 1
ATOM 1222 O O . PHE A 1 152 ? 8.381 -14.038 0.610 1.00 86.62 152 PHE A O 1
ATOM 1229 N N . GLN A 1 153 ? 8.311 -15.685 2.129 1.00 87.38 153 GLN A N 1
ATOM 1230 C CA . GLN A 1 153 ? 6.872 -15.912 1.994 1.00 87.38 153 GLN A CA 1
ATOM 1231 C C . GLN A 1 153 ? 6.063 -14.666 2.372 1.00 87.38 153 GLN A C 1
ATOM 1233 O O . GLN A 1 153 ? 5.148 -14.300 1.642 1.00 87.38 153 GLN A O 1
ATOM 1238 N N . ASP A 1 154 ? 6.450 -13.998 3.462 1.00 88.50 154 ASP A N 1
ATOM 1239 C CA . ASP A 1 154 ? 5.782 -12.790 3.956 1.00 88.50 154 ASP A CA 1
ATOM 1240 C C . ASP A 1 154 ? 6.063 -11.587 3.033 1.00 88.50 154 ASP A C 1
ATOM 1242 O O . ASP A 1 154 ? 5.217 -10.717 2.864 1.00 88.50 154 ASP A O 1
ATOM 1246 N N . PHE A 1 155 ? 7.243 -11.550 2.404 1.00 90.19 155 PHE A N 1
ATOM 1247 C CA . PHE A 1 155 ? 7.634 -10.506 1.456 1.00 90.19 155 PHE A CA 1
ATOM 1248 C C . PHE A 1 155 ? 6.994 -10.682 0.072 1.00 90.19 155 PHE A C 1
ATOM 1250 O O . PHE A 1 155 ? 6.566 -9.706 -0.534 1.00 90.19 155 PHE A O 1
ATOM 1257 N N . ALA A 1 156 ? 6.962 -11.897 -0.473 1.00 90.44 156 ALA A N 1
ATOM 1258 C CA . ALA A 1 156 ? 6.756 -12.117 -1.904 1.00 90.44 156 ALA A CA 1
ATOM 1259 C C . ALA A 1 156 ? 5.287 -12.244 -2.326 1.00 90.44 156 ALA A C 1
ATOM 1261 O O . ALA A 1 156 ? 4.991 -12.086 -3.509 1.00 90.44 156 ALA A O 1
ATOM 1262 N N . SER A 1 157 ? 4.382 -12.563 -1.398 1.00 92.44 157 SER A N 1
ATOM 1263 C CA . SER A 1 157 ? 3.019 -12.994 -1.718 1.00 92.44 157 SER A CA 1
ATOM 1264 C C . SER A 1 157 ? 1.971 -12.238 -0.912 1.00 92.44 157 SER A C 1
ATOM 1266 O O . SER A 1 157 ? 2.180 -11.905 0.250 1.00 92.44 157 SER A O 1
ATOM 1268 N N . THR A 1 158 ? 0.811 -12.033 -1.531 1.00 94.38 158 THR A N 1
ATOM 1269 C CA . THR A 1 158 ? -0.415 -11.580 -0.861 1.00 94.38 158 THR A CA 1
ATOM 1270 C C . THR A 1 158 ? -1.055 -12.665 -0.011 1.00 94.38 158 THR A C 1
ATOM 1272 O O . THR A 1 158 ? -1.948 -12.361 0.764 1.00 94.38 158 THR A O 1
ATOM 1275 N N . GLU A 1 159 ? -0.663 -13.928 -0.161 1.00 94.00 159 GLU A N 1
ATOM 1276 C CA . GLU A 1 159 ? -1.294 -15.045 0.539 1.00 94.00 159 GLU A CA 1
ATOM 1277 C C . GLU A 1 159 ? -1.266 -14.866 2.062 1.00 94.00 159 GLU A C 1
ATOM 1279 O O . GLU A 1 159 ? -0.211 -14.733 2.684 1.00 94.00 159 GLU A O 1
ATOM 1284 N N . PHE A 1 160 ? -2.446 -14.886 2.680 1.00 91.62 160 PHE A N 1
ATOM 1285 C CA . PHE A 1 160 ? -2.559 -14.733 4.120 1.00 91.62 160 PHE A CA 1
ATOM 1286 C C . PHE A 1 160 ? -2.225 -16.044 4.828 1.00 91.62 160 PHE A C 1
ATOM 1288 O O . PHE A 1 160 ? -2.971 -17.017 4.747 1.00 91.62 160 PHE A O 1
ATOM 1295 N N . THR A 1 161 ? -1.138 -16.050 5.598 1.00 84.81 161 THR A N 1
ATOM 1296 C CA . THR A 1 161 ? -0.720 -17.229 6.374 1.00 84.81 161 THR A CA 1
ATOM 1297 C C . THR A 1 161 ? -1.107 -17.153 7.859 1.00 84.81 161 THR A C 1
ATOM 1299 O O . THR A 1 161 ? -0.505 -17.856 8.671 1.00 84.81 161 THR A O 1
ATOM 1302 N N . GLY A 1 162 ? -2.001 -16.238 8.260 1.00 78.00 162 GLY A N 1
ATOM 1303 C CA . GLY A 1 162 ? -2.398 -16.053 9.666 1.00 78.00 162 GLY A CA 1
ATOM 1304 C C . GLY A 1 162 ? -1.349 -15.392 10.577 1.00 78.00 162 GLY A C 1
ATOM 1305 O O . GLY A 1 162 ? -1.463 -15.477 11.795 1.00 78.00 162 GLY A O 1
ATOM 1306 N N . LYS A 1 163 ? -0.299 -14.763 10.026 1.00 74.69 163 LYS A N 1
ATOM 1307 C CA . LYS A 1 163 ? 0.787 -14.132 10.808 1.00 74.69 163 LYS A CA 1
ATOM 1308 C C . LYS A 1 163 ? 0.691 -12.597 10.806 1.00 74.69 163 LYS A C 1
ATOM 1310 O O . LYS A 1 163 ? 0.265 -11.988 9.827 1.00 74.69 163 LYS A O 1
ATOM 1315 N N . LYS A 1 164 ? 1.179 -11.973 11.888 1.00 64.06 164 LYS A N 1
ATOM 1316 C CA . LYS A 1 164 ? 1.040 -10.539 12.241 1.00 64.06 164 LYS A CA 1
ATOM 1317 C C . LYS A 1 164 ? 1.603 -9.533 11.211 1.00 64.06 164 LYS A C 1
ATOM 1319 O O . LYS A 1 164 ? 1.121 -8.405 11.140 1.00 64.06 164 LYS A O 1
ATOM 1324 N N . ASN A 1 165 ? 2.561 -9.939 10.368 1.00 62.72 165 ASN A N 1
ATOM 1325 C CA . ASN A 1 165 ? 3.291 -9.043 9.450 1.00 62.72 165 ASN A CA 1
ATOM 1326 C C . ASN A 1 165 ? 3.092 -9.318 7.946 1.00 62.72 165 ASN A C 1
ATOM 1328 O O . ASN A 1 165 ? 3.766 -8.701 7.132 1.00 62.72 165 ASN A O 1
ATOM 1332 N N . VAL A 1 166 ? 2.144 -10.172 7.550 1.00 72.38 166 VAL A N 1
ATOM 1333 C CA . VAL A 1 166 ? 1.978 -10.595 6.135 1.00 72.38 166 VAL A CA 1
ATOM 1334 C C . VAL A 1 166 ? 1.206 -9.566 5.284 1.00 72.38 166 VAL A C 1
ATOM 1336 O O . VAL A 1 166 ? 0.914 -9.777 4.112 1.00 72.38 166 VAL A O 1
ATOM 1339 N N . TYR A 1 167 ? 0.826 -8.424 5.861 1.00 85.50 167 TYR A N 1
ATOM 1340 C CA . TYR A 1 167 ? -0.008 -7.425 5.180 1.00 85.50 167 TYR A CA 1
ATOM 1341 C C . TYR A 1 167 ? 0.792 -6.440 4.322 1.00 85.50 167 TYR A C 1
ATOM 1343 O O . TYR A 1 167 ? 0.273 -5.940 3.327 1.00 85.50 167 TYR A O 1
ATOM 1351 N N . ALA A 1 168 ? 2.044 -6.162 4.693 1.00 88.94 168 ALA A N 1
ATOM 1352 C CA . ALA A 1 168 ? 2.977 -5.461 3.822 1.00 88.94 168 ALA A CA 1
ATOM 1353 C C . ALA A 1 168 ? 3.716 -6.519 3.007 1.00 88.94 168 ALA A C 1
ATOM 1355 O O . ALA A 1 168 ? 4.495 -7.280 3.563 1.00 88.94 168 ALA A O 1
ATOM 1356 N N . ASN A 1 169 ? 3.442 -6.593 1.711 1.00 93.06 169 ASN A N 1
ATOM 1357 C CA . ASN A 1 169 ? 4.118 -7.524 0.823 1.00 93.06 169 ASN A CA 1
ATOM 1358 C C . ASN A 1 169 ? 4.278 -6.905 -0.568 1.00 93.06 169 ASN A C 1
ATOM 1360 O O . ASN A 1 169 ? 3.571 -5.975 -0.970 1.00 93.06 169 ASN A O 1
ATOM 1364 N N . CYS A 1 170 ? 5.260 -7.419 -1.290 1.00 92.06 170 CYS A N 1
ATOM 1365 C CA . CYS A 1 170 ? 5.682 -6.938 -2.588 1.00 92.06 170 CYS A CA 1
ATOM 1366 C C . CYS A 1 170 ? 4.600 -7.154 -3.656 1.00 92.06 170 CYS A C 1
ATOM 1368 O O . CYS A 1 170 ? 4.401 -6.301 -4.520 1.00 92.06 170 CYS A O 1
ATOM 1370 N N . GLU A 1 171 ? 3.849 -8.257 -3.574 1.00 93.12 171 GLU A N 1
ATOM 1371 C CA . GLU A 1 171 ? 2.748 -8.535 -4.498 1.00 93.12 171 GLU A CA 1
ATOM 1372 C C . GLU A 1 171 ? 1.593 -7.530 -4.343 1.00 93.12 171 GLU A C 1
ATOM 1374 O O . GLU A 1 171 ? 1.104 -7.020 -5.346 1.00 93.12 171 GLU A O 1
ATOM 1379 N N . ALA A 1 172 ? 1.195 -7.169 -3.121 1.00 93.62 172 ALA A N 1
ATOM 1380 C CA . ALA A 1 172 ? 0.153 -6.174 -2.865 1.00 93.62 172 ALA A CA 1
ATOM 1381 C C . ALA A 1 172 ? 0.537 -4.803 -3.436 1.00 93.62 172 ALA A C 1
ATOM 1383 O O . ALA A 1 172 ? -0.289 -4.124 -4.054 1.00 93.62 172 ALA A O 1
ATOM 1384 N N . LEU A 1 173 ? 1.807 -4.415 -3.275 1.00 91.50 173 LEU A N 1
ATOM 1385 C CA . LEU A 1 173 ? 2.334 -3.176 -3.836 1.00 91.50 173 LEU A CA 1
ATOM 1386 C C . LEU A 1 173 ? 2.344 -3.210 -5.370 1.00 91.50 173 LEU A C 1
ATOM 1388 O O . LEU A 1 173 ? 1.892 -2.263 -6.012 1.00 91.50 173 LEU A O 1
ATOM 1392 N N . ARG A 1 174 ? 2.780 -4.326 -5.965 1.00 91.56 174 ARG A N 1
ATOM 1393 C CA . ARG A 1 174 ? 2.735 -4.547 -7.419 1.00 91.56 174 ARG A CA 1
ATOM 1394 C C . ARG A 1 174 ? 1.305 -4.461 -7.957 1.00 91.56 174 ARG A C 1
ATOM 1396 O O . ARG A 1 174 ? 1.067 -3.792 -8.957 1.00 91.56 174 ARG A O 1
ATOM 1403 N N . ASN A 1 175 ? 0.342 -5.095 -7.291 1.00 92.50 175 ASN A N 1
ATOM 1404 C CA . ASN A 1 175 ? -1.070 -5.079 -7.687 1.00 92.50 175 ASN A CA 1
ATOM 1405 C C . ASN A 1 175 ? -1.635 -3.649 -7.704 1.00 92.50 175 ASN A C 1
ATOM 1407 O O . ASN A 1 175 ? -2.370 -3.273 -8.617 1.00 92.50 175 ASN A O 1
ATOM 1411 N N . LYS A 1 176 ? -1.234 -2.819 -6.735 1.00 90.25 176 LYS A N 1
ATOM 1412 C CA . LYS A 1 176 ? -1.558 -1.388 -6.715 1.00 90.25 176 LYS A CA 1
ATOM 1413 C C . LYS A 1 176 ? -0.969 -0.650 -7.925 1.00 90.25 176 LYS A C 1
ATOM 1415 O O . LYS A 1 176 ? -1.678 0.139 -8.544 1.00 90.25 176 LYS A O 1
ATOM 1420 N N . MET A 1 177 ? 0.279 -0.943 -8.300 1.00 87.19 177 MET A N 1
ATOM 1421 C CA . MET A 1 177 ? 0.926 -0.352 -9.482 1.00 87.19 177 MET A CA 1
ATOM 1422 C C . MET A 1 177 ? 0.247 -0.760 -10.793 1.00 87.19 177 MET A C 1
ATOM 1424 O O . MET A 1 177 ? 0.057 0.086 -11.660 1.00 87.19 177 MET A O 1
ATOM 1428 N N . HIS A 1 178 ? -0.195 -2.016 -10.922 1.00 88.31 178 HIS A N 1
ATOM 1429 C CA . HIS A 1 178 ? -0.988 -2.466 -12.072 1.00 88.31 178 HIS A CA 1
ATOM 1430 C C . HIS A 1 178 ? -2.238 -1.611 -12.277 1.00 88.31 178 HIS A C 1
ATOM 1432 O O . HIS A 1 178 ? -2.474 -1.118 -13.380 1.00 88.31 178 HIS A O 1
ATOM 1438 N N . ARG A 1 179 ? -3.000 -1.383 -11.199 1.00 86.00 179 ARG A N 1
ATOM 1439 C CA . ARG A 1 179 ? -4.166 -0.498 -11.234 1.00 86.00 179 ARG A CA 1
ATOM 1440 C C . ARG A 1 179 ? -3.760 0.917 -11.608 1.00 86.00 179 ARG A C 1
ATOM 1442 O O . ARG A 1 179 ? -4.317 1.488 -12.530 1.00 86.00 179 ARG A O 1
ATOM 1449 N N . TRP A 1 180 ? -2.758 1.474 -10.937 1.00 82.38 180 TRP A N 1
ATOM 1450 C CA . TRP A 1 180 ? -2.350 2.852 -11.177 1.00 82.38 180 TRP A CA 1
ATOM 1451 C C . TRP A 1 180 ? -1.872 3.107 -12.607 1.00 82.38 180 TRP A C 1
ATOM 1453 O O . TRP A 1 180 ? -2.175 4.164 -13.150 1.00 82.38 180 TRP A O 1
ATOM 1463 N N . CYS A 1 181 ? -1.167 2.169 -13.224 1.00 80.69 181 CYS A N 1
ATOM 1464 C CA . CYS A 1 181 ? -0.640 2.346 -14.574 1.00 80.69 181 CYS A CA 1
ATOM 1465 C C . CYS A 1 181 ? -1.661 2.082 -15.691 1.00 80.69 181 CYS A C 1
ATOM 1467 O O . CYS A 1 181 ? -1.317 2.266 -16.853 1.00 80.69 181 CYS A O 1
ATOM 1469 N N . GLY A 1 182 ? -2.889 1.646 -15.390 1.00 76.56 182 GLY A N 1
ATOM 1470 C CA . GLY A 1 182 ? -3.913 1.468 -16.430 1.00 76.56 182 GLY A CA 1
ATOM 1471 C C . GLY A 1 182 ? -5.340 1.776 -16.007 1.00 76.56 182 GLY A C 1
ATOM 1472 O O . GLY A 1 182 ? -6.270 1.358 -16.694 1.00 76.56 182 GLY A O 1
ATOM 1473 N N . GLU A 1 183 ? -5.518 2.486 -14.895 1.00 69.50 183 GLU A N 1
ATOM 1474 C CA . GLU A 1 183 ? -6.782 3.128 -14.558 1.00 69.50 183 GLU A CA 1
ATOM 1475 C C . GLU A 1 183 ? -7.097 4.159 -15.652 1.00 69.50 183 GLU A C 1
ATOM 1477 O O . GLU A 1 183 ? -6.248 5.010 -15.936 1.00 69.50 183 GLU A O 1
ATOM 1482 N N . PRO A 1 184 ? -8.254 4.055 -16.326 1.00 55.31 184 PRO A N 1
ATOM 1483 C CA . PRO A 1 184 ? -8.628 5.039 -17.325 1.00 55.31 184 PRO A CA 1
ATOM 1484 C C . PRO A 1 184 ? -8.888 6.395 -16.650 1.00 55.31 184 PRO A C 1
ATOM 1486 O O . PRO A 1 184 ? -9.288 6.436 -15.481 1.00 55.31 184 PRO A O 1
ATOM 1489 N N . PRO A 1 185 ? -8.711 7.512 -17.373 1.00 49.31 185 PRO A N 1
ATOM 1490 C CA . PRO A 1 185 ? -9.221 8.802 -16.940 1.00 49.31 185 PRO A CA 1
ATOM 1491 C C . PRO A 1 185 ? -10.725 8.667 -16.699 1.00 49.31 185 PRO A C 1
ATOM 1493 O O . PRO A 1 185 ? -11.386 7.828 -17.322 1.00 49.31 185 PRO A O 1
ATOM 1496 N N . ALA A 1 186 ? -11.260 9.474 -15.778 1.00 51.53 186 ALA A N 1
ATOM 1497 C CA . ALA A 1 186 ? -12.690 9.488 -15.491 1.00 51.53 186 ALA A CA 1
ATOM 1498 C C . ALA A 1 186 ? -13.492 9.507 -16.810 1.00 51.53 186 ALA A C 1
ATOM 1500 O O . ALA A 1 186 ? -13.098 10.228 -17.735 1.00 51.53 186 ALA A O 1
ATOM 1501 N N . PRO A 1 187 ? -14.562 8.696 -16.931 1.00 51.06 187 PRO A N 1
ATOM 1502 C CA . PRO A 1 187 ? -15.341 8.637 -18.158 1.00 51.06 187 PRO A CA 1
ATOM 1503 C C . PRO A 1 187 ? -15.750 10.055 -18.561 1.00 51.06 187 PRO A C 1
ATOM 1505 O O . PRO A 1 187 ? -16.276 10.811 -17.744 1.00 51.06 187 PRO A O 1
ATOM 1508 N N . LYS A 1 188 ? -15.463 10.435 -19.811 1.00 50.06 188 LYS A N 1
ATOM 1509 C CA . LYS A 1 188 ? -15.956 11.698 -20.369 1.00 50.06 188 LYS A CA 1
ATOM 1510 C C . LYS A 1 188 ? -17.484 11.607 -20.427 1.00 50.06 188 LYS A C 1
ATOM 1512 O O . LYS A 1 188 ? -18.015 10.557 -20.790 1.00 50.06 188 LYS A O 1
ATOM 1517 N N . ASP A 1 189 ? -18.166 12.679 -20.022 1.00 48.56 189 ASP A N 1
ATOM 1518 C CA . ASP A 1 189 ? -19.625 12.738 -19.857 1.00 48.56 189 ASP A CA 1
ATOM 1519 C C . ASP A 1 189 ? -20.385 11.977 -20.960 1.00 48.56 189 ASP A C 1
ATOM 1521 O O . ASP A 1 189 ? -20.351 12.353 -22.132 1.00 48.56 189 ASP A O 1
ATOM 1525 N N . GLY A 1 190 ? -21.089 10.907 -20.571 1.00 54.06 190 GLY A N 1
ATOM 1526 C CA . GLY A 1 190 ? -21.947 10.109 -21.456 1.00 54.06 190 GLY A CA 1
ATOM 1527 C C . GLY A 1 190 ? -21.454 8.691 -21.769 1.00 54.06 190 GLY A C 1
ATOM 1528 O O . GLY A 1 190 ? -22.279 7.855 -22.144 1.00 54.06 190 GLY A O 1
ATOM 1529 N N . ASP A 1 191 ? -20.174 8.374 -21.551 1.00 51.94 191 ASP A N 1
ATOM 1530 C CA . ASP A 1 191 ? -19.670 7.004 -21.703 1.00 51.94 191 ASP A CA 1
ATOM 1531 C C . ASP A 1 191 ? -19.917 6.181 -20.431 1.00 51.94 191 ASP A C 1
ATOM 1533 O O . ASP A 1 191 ? -19.336 6.397 -19.371 1.00 51.94 191 ASP A O 1
ATOM 1537 N N . THR A 1 192 ? -20.820 5.206 -20.540 1.00 46.22 192 THR A N 1
ATOM 1538 C CA . THR A 1 192 ? -21.302 4.384 -19.413 1.00 46.22 192 THR A CA 1
ATOM 1539 C C . THR A 1 192 ? -20.357 3.254 -19.003 1.00 46.22 192 THR A C 1
ATOM 1541 O O . THR A 1 192 ? -20.668 2.517 -18.070 1.00 46.22 192 THR A O 1
ATOM 1544 N N . VAL A 1 193 ? -19.217 3.083 -19.679 1.00 49.94 193 VAL A N 1
ATOM 1545 C CA . VAL A 1 193 ? -18.284 1.985 -19.399 1.00 49.94 193 VAL A CA 1
ATOM 1546 C C . VAL A 1 193 ? -16.867 2.531 -19.288 1.00 49.94 193 VAL A C 1
ATOM 1548 O O . VAL A 1 193 ? -16.227 2.833 -20.293 1.00 49.94 193 VAL A O 1
ATOM 1551 N N . SER A 1 194 ? -16.378 2.626 -18.052 1.00 51.16 194 SER A N 1
ATOM 1552 C CA . SER A 1 194 ? -14.955 2.791 -17.761 1.00 51.16 194 SER A CA 1
ATOM 1553 C C . SER A 1 194 ? -14.208 1.589 -18.337 1.00 51.16 194 SER A C 1
ATOM 1555 O O . SER A 1 194 ? -14.442 0.455 -17.924 1.00 51.16 194 SER A O 1
ATOM 1557 N N . GLN A 1 195 ? -13.369 1.804 -19.346 1.00 62.41 195 GLN A N 1
ATOM 1558 C CA . GLN A 1 195 ? -12.607 0.715 -19.949 1.00 62.41 195 GLN A CA 1
ATOM 1559 C C . GLN A 1 195 ? -11.279 0.560 -19.231 1.00 62.41 195 GLN A C 1
ATOM 1561 O O . GLN A 1 195 ? -10.433 1.448 -19.275 1.00 62.41 195 GLN A O 1
ATOM 1566 N N . LEU A 1 196 ? -11.088 -0.587 -18.585 1.00 66.19 196 LEU A N 1
ATOM 1567 C CA . LEU A 1 196 ? -9.799 -0.965 -18.023 1.00 66.19 196 LEU A CA 1
ATOM 1568 C C . LEU A 1 196 ? -8.727 -0.993 -19.118 1.00 66.19 196 LEU A C 1
ATOM 1570 O O . LEU A 1 196 ? -8.926 -1.612 -20.162 1.00 66.19 196 LEU A O 1
ATOM 1574 N N . GLY A 1 197 ? -7.576 -0.362 -18.871 1.00 74.12 197 GLY A N 1
ATOM 1575 C CA . GLY A 1 197 ? -6.389 -0.532 -19.711 1.00 74.12 197 GLY A CA 1
ATOM 1576 C C . GLY A 1 197 ? -5.752 -1.922 -19.552 1.00 74.12 197 GLY A C 1
ATOM 1577 O O . GLY A 1 197 ? -6.178 -2.732 -18.730 1.00 74.12 197 GLY A O 1
ATOM 1578 N N . HIS A 1 198 ? -4.674 -2.205 -20.298 1.00 81.06 198 HIS A N 1
ATOM 1579 C CA . HIS A 1 198 ? -3.972 -3.501 -20.216 1.00 81.06 198 HIS A CA 1
ATOM 1580 C C . HIS A 1 198 ? -3.471 -3.786 -18.800 1.00 81.06 198 HIS A C 1
ATOM 1582 O O . HIS A 1 198 ? -3.599 -4.900 -18.304 1.00 81.06 198 HIS A O 1
ATOM 1588 N N . MET A 1 199 ? -2.898 -2.770 -18.154 1.00 84.75 199 MET A N 1
ATOM 1589 C CA . MET A 1 199 ? -2.157 -2.912 -16.902 1.00 84.75 199 MET A CA 1
ATOM 1590 C C . MET A 1 199 ? -2.969 -3.461 -15.722 1.00 84.75 199 MET A C 1
ATOM 1592 O O . MET A 1 199 ? -2.416 -4.323 -15.037 1.00 84.75 199 MET A O 1
ATOM 1596 N N . PRO A 1 200 ? -4.228 -3.048 -15.472 1.00 84.56 200 PRO A N 1
ATOM 1597 C CA . PRO A 1 200 ? -5.067 -3.669 -14.451 1.00 84.56 200 PRO A CA 1
ATOM 1598 C C . PRO A 1 200 ? -5.560 -5.070 -14.833 1.00 84.56 200 PRO A C 1
ATOM 1600 O O . PRO A 1 200 ? -5.871 -5.839 -13.939 1.00 84.56 200 PRO A O 1
ATOM 1603 N N . ALA A 1 201 ? -5.575 -5.485 -16.101 1.00 84.50 201 ALA A N 1
ATOM 1604 C CA . ALA A 1 201 ? -6.112 -6.792 -16.489 1.00 84.50 201 ALA A CA 1
ATOM 1605 C C . ALA A 1 201 ? -5.033 -7.894 -16.520 1.00 84.50 201 ALA A C 1
ATOM 1607 O O . ALA A 1 201 ? -4.212 -7.939 -17.432 1.00 84.50 201 ALA A O 1
ATOM 1608 N N . VAL A 1 202 ? -5.069 -8.854 -15.581 1.00 85.81 202 VAL A N 1
ATOM 1609 C CA . VAL A 1 202 ? -4.060 -9.939 -15.444 1.00 85.81 202 VAL A CA 1
ATOM 1610 C C . VAL A 1 202 ? -3.731 -10.634 -16.771 1.00 85.81 202 VAL A C 1
ATOM 1612 O O . VAL A 1 202 ? -2.562 -10.856 -17.081 1.00 85.81 202 VAL A O 1
ATOM 1615 N N . VAL A 1 203 ? -4.755 -10.960 -17.563 1.00 82.62 203 VAL A N 1
ATOM 1616 C CA . VAL A 1 203 ? -4.626 -11.738 -18.807 1.00 82.62 203 VAL A CA 1
ATOM 1617 C C . VAL A 1 203 ? -3.909 -10.996 -19.935 1.00 82.62 203 VAL A C 1
ATOM 1619 O O . VAL A 1 203 ? -3.421 -11.632 -20.867 1.00 82.62 203 VAL A O 1
ATOM 1622 N N . VAL A 1 204 ? -3.833 -9.664 -19.867 1.00 82.62 204 VAL A N 1
ATOM 1623 C CA . VAL A 1 204 ? -3.239 -8.834 -20.924 1.00 82.62 204 VAL A CA 1
ATOM 1624 C C . VAL A 1 204 ? -2.237 -7.793 -20.413 1.00 82.62 204 VAL A C 1
ATOM 1626 O O . VAL A 1 204 ? -1.617 -7.108 -21.225 1.00 82.62 204 VAL A O 1
ATOM 1629 N N . ALA A 1 205 ? -2.003 -7.713 -19.100 1.00 85.56 205 ALA A N 1
ATOM 1630 C CA . ALA A 1 205 ? -1.066 -6.772 -18.492 1.00 85.56 205 ALA A CA 1
ATOM 1631 C C . ALA A 1 205 ? 0.343 -6.903 -19.069 1.00 85.56 205 ALA A C 1
ATOM 1633 O O . ALA A 1 205 ? 0.995 -5.889 -19.283 1.00 85.56 205 ALA A O 1
ATOM 1634 N N . ALA A 1 206 ? 0.774 -8.125 -19.403 1.00 87.06 206 ALA A N 1
ATOM 1635 C CA . ALA A 1 206 ? 2.082 -8.406 -19.998 1.00 87.06 206 ALA A CA 1
ATOM 1636 C C . ALA A 1 206 ? 2.339 -7.712 -21.348 1.00 87.06 206 ALA A C 1
ATOM 1638 O O . ALA A 1 206 ? 3.491 -7.581 -21.752 1.00 87.06 206 ALA A O 1
ATOM 1639 N N . PHE A 1 207 ? 1.288 -7.263 -22.040 1.00 82.44 207 PHE A N 1
ATOM 1640 C CA . PHE A 1 207 ? 1.405 -6.532 -23.304 1.00 82.44 207 PHE A CA 1
ATOM 1641 C C . PHE A 1 207 ? 1.518 -5.020 -23.118 1.00 82.44 207 PHE A C 1
ATOM 1643 O O . PHE A 1 207 ? 1.862 -4.313 -24.065 1.00 82.44 207 PHE A O 1
ATOM 1650 N N . GLY A 1 208 ? 1.242 -4.512 -21.914 1.00 77.81 208 GLY A N 1
ATOM 1651 C CA . GLY A 1 208 ? 1.568 -3.137 -21.584 1.00 77.81 208 GLY A CA 1
ATOM 1652 C C . GLY A 1 208 ? 3.090 -2.986 -21.571 1.00 77.81 208 GLY A C 1
ATOM 1653 O O . GLY A 1 208 ? 3.760 -3.752 -20.880 1.00 77.81 208 GLY A O 1
ATOM 1654 N N . PRO A 1 209 ? 3.672 -2.016 -22.289 1.00 76.75 209 PRO A N 1
ATOM 1655 C CA . PRO A 1 209 ? 5.126 -1.859 -22.320 1.00 76.75 209 PRO A CA 1
ATOM 1656 C C . PRO A 1 209 ? 5.702 -1.516 -20.932 1.00 76.75 209 PRO A C 1
ATOM 1658 O O . PRO A 1 209 ? 6.843 -1.860 -20.629 1.00 76.75 209 PRO A O 1
ATOM 1661 N N . TYR A 1 210 ? 4.877 -0.955 -20.038 1.00 74.00 210 TYR A N 1
ATOM 1662 C CA . TYR A 1 210 ? 5.184 -0.763 -18.619 1.00 74.00 210 TYR A CA 1
ATOM 1663 C C . TYR A 1 210 ? 5.374 -2.063 -17.840 1.00 74.00 210 TYR A C 1
ATOM 1665 O O . TYR A 1 210 ? 5.996 -2.042 -16.783 1.00 74.00 210 TYR A O 1
ATOM 1673 N N . PHE A 1 211 ? 4.827 -3.191 -18.303 1.00 80.69 211 PHE A N 1
ATOM 1674 C CA . PHE A 1 211 ? 4.822 -4.436 -17.541 1.00 80.69 211 PHE A CA 1
ATOM 1675 C C . PHE A 1 211 ? 6.225 -4.840 -17.123 1.00 80.69 211 PHE A C 1
ATOM 1677 O O . PHE A 1 211 ? 6.444 -5.053 -15.939 1.00 80.69 211 PHE A O 1
ATOM 1684 N N . GLY A 1 212 ? 7.188 -4.827 -18.050 1.00 73.50 212 GLY A N 1
ATOM 1685 C CA . GLY A 1 212 ? 8.584 -5.141 -17.745 1.00 73.50 212 GLY A CA 1
ATOM 1686 C C . GLY A 1 212 ? 9.195 -4.231 -16.673 1.00 73.50 212 GLY A C 1
ATOM 1687 O O . GLY A 1 212 ? 10.000 -4.700 -15.874 1.00 73.50 212 GLY A O 1
ATOM 1688 N N . PHE A 1 213 ? 8.762 -2.969 -16.600 1.00 71.75 213 PHE A N 1
ATOM 1689 C CA . PHE A 1 213 ? 9.222 -1.985 -15.614 1.00 71.75 213 PHE A CA 1
ATOM 1690 C C . PHE A 1 213 ? 8.523 -2.133 -14.259 1.00 71.75 213 PHE A C 1
ATOM 1692 O O . PHE A 1 213 ? 9.136 -1.876 -13.233 1.00 71.75 213 PHE A O 1
ATOM 1699 N N . ILE A 1 214 ? 7.263 -2.577 -14.235 1.00 69.56 214 ILE A N 1
ATOM 1700 C CA . ILE A 1 214 ? 6.520 -2.830 -12.989 1.00 69.56 214 ILE A CA 1
ATOM 1701 C C . ILE A 1 214 ? 6.877 -4.196 -12.395 1.00 69.56 214 ILE A C 1
ATOM 1703 O O . ILE A 1 214 ? 6.962 -4.342 -11.177 1.00 69.56 214 ILE A O 1
ATOM 1707 N N . THR A 1 215 ? 7.078 -5.213 -13.238 1.00 61.25 215 THR A N 1
ATOM 1708 C CA . THR A 1 215 ? 7.536 -6.544 -12.811 1.00 61.25 215 THR A CA 1
ATOM 1709 C C . THR A 1 215 ? 9.026 -6.582 -12.544 1.00 61.25 215 THR A C 1
ATOM 1711 O O . THR A 1 215 ? 9.495 -7.412 -11.766 1.00 61.25 215 THR A O 1
ATOM 1714 N N . GLY A 1 216 ? 9.773 -5.691 -13.198 1.00 56.03 216 GLY A N 1
ATOM 1715 C CA . GLY A 1 216 ? 11.123 -5.360 -12.813 1.00 56.03 216 GLY A CA 1
ATOM 1716 C C . GLY A 1 216 ? 11.049 -4.735 -11.436 1.00 56.03 216 GLY A C 1
ATOM 1717 O O . GLY A 1 216 ? 10.833 -3.540 -11.293 1.00 56.03 216 GLY A O 1
ATOM 1718 N N . TYR A 1 217 ? 11.267 -5.542 -10.404 1.00 59.00 217 TYR A N 1
ATOM 1719 C CA . TYR A 1 217 ? 11.668 -5.066 -9.085 1.00 59.00 217 TYR A CA 1
ATOM 1720 C C . TYR A 1 217 ? 13.065 -4.433 -9.181 1.00 59.00 217 TYR A C 1
ATOM 1722 O O . TYR A 1 217 ? 13.978 -4.798 -8.447 1.00 59.00 217 TYR A O 1
ATOM 1730 N N . THR A 1 218 ? 13.287 -3.551 -10.156 1.00 52.59 218 THR A N 1
ATOM 1731 C CA . THR A 1 218 ? 14.515 -2.804 -10.340 1.00 52.59 218 THR A CA 1
ATOM 1732 C C . THR A 1 218 ? 14.490 -1.722 -9.286 1.00 52.59 218 THR A C 1
ATOM 1734 O O . THR A 1 218 ? 14.122 -0.575 -9.520 1.00 52.59 218 THR A O 1
ATOM 1737 N N . TYR A 1 219 ? 14.833 -2.144 -8.075 1.00 61.31 219 TYR A N 1
ATOM 1738 C CA . TYR A 1 219 ? 15.411 -1.270 -7.082 1.00 61.31 219 TYR A CA 1
ATOM 1739 C C . TYR A 1 219 ? 16.509 -0.469 -7.794 1.00 61.31 219 TYR A C 1
ATOM 1741 O O . TYR A 1 219 ? 17.285 -1.035 -8.571 1.00 61.31 219 TYR A O 1
ATOM 1749 N N . LEU A 1 220 ? 16.571 0.837 -7.551 1.00 62.31 220 LEU A N 1
ATOM 1750 C CA . LEU A 1 220 ? 17.804 1.577 -7.795 1.00 62.31 220 LEU A CA 1
ATOM 1751 C C . LEU A 1 220 ? 18.816 1.012 -6.795 1.00 62.31 220 LEU A C 1
ATOM 1753 O O . LEU A 1 220 ? 18.867 1.433 -5.645 1.00 62.31 220 LEU A O 1
ATOM 1757 N N . ILE A 1 221 ? 19.475 -0.073 -7.194 1.00 68.31 221 ILE A N 1
ATOM 1758 C CA . ILE A 1 221 ? 20.571 -0.671 -6.452 1.00 68.31 221 ILE A CA 1
ATOM 1759 C C . ILE A 1 221 ? 21.823 0.006 -6.999 1.00 68.31 221 ILE A C 1
ATOM 1761 O O . ILE A 1 221 ? 21.998 -0.007 -8.224 1.00 68.31 221 ILE A O 1
ATOM 1765 N N . PRO A 1 222 ? 22.683 0.571 -6.138 1.00 74.94 222 PRO A N 1
ATOM 1766 C CA . PRO A 1 222 ? 23.969 1.078 -6.569 1.00 74.94 222 PRO A CA 1
ATOM 1767 C C . PRO A 1 222 ? 24.703 0.026 -7.407 1.00 74.94 222 PRO A C 1
ATOM 1769 O O . PRO A 1 222 ? 24.545 -1.188 -7.202 1.00 74.94 222 PRO A O 1
ATOM 1772 N N . ASP A 1 223 ? 25.520 0.485 -8.355 1.00 82.56 223 ASP A N 1
ATOM 1773 C CA . ASP A 1 223 ? 26.419 -0.417 -9.066 1.00 82.56 223 ASP A CA 1
ATOM 1774 C C . ASP A 1 223 ? 27.305 -1.137 -8.040 1.00 82.56 223 ASP A C 1
ATOM 1776 O O . ASP A 1 223 ? 27.749 -0.560 -7.049 1.00 82.56 223 ASP A O 1
ATOM 1780 N N . LYS A 1 224 ? 27.537 -2.427 -8.264 1.00 88.38 224 LYS A N 1
ATOM 1781 C CA . LYS A 1 224 ? 28.413 -3.246 -7.433 1.00 88.38 224 LYS A CA 1
ATOM 1782 C C . LYS A 1 224 ? 29.891 -2.955 -7.721 1.00 88.38 224 LYS A C 1
ATOM 1784 O O . LYS A 1 224 ? 30.715 -3.189 -6.842 1.00 88.38 224 LYS A O 1
ATOM 1789 N N . GLN A 1 225 ? 30.237 -2.475 -8.922 1.00 91.38 225 GLN A N 1
ATOM 1790 C CA . GLN A 1 225 ? 31.633 -2.266 -9.343 1.00 91.38 225 GLN A CA 1
ATOM 1791 C C . GLN A 1 225 ? 32.473 -1.416 -8.375 1.00 91.38 225 GLN A C 1
ATOM 1793 O O . GLN A 1 225 ? 33.581 -1.847 -8.061 1.00 91.38 225 GLN A O 1
ATOM 1798 N N . PRO A 1 226 ? 31.976 -0.293 -7.820 1.00 94.19 226 PRO A N 1
ATOM 1799 C CA . PRO A 1 226 ? 32.735 0.512 -6.859 1.00 94.19 226 PRO A CA 1
ATOM 1800 C C . PRO A 1 226 ? 33.126 -0.234 -5.575 1.00 94.19 226 PRO A C 1
ATOM 1802 O O . PRO A 1 226 ? 34.035 0.190 -4.871 1.00 94.19 226 PRO A O 1
ATOM 1805 N N . TYR A 1 227 ? 32.458 -1.350 -5.275 1.00 93.06 227 TYR A N 1
ATOM 1806 C CA . TYR A 1 227 ? 32.681 -2.171 -4.083 1.00 93.06 227 TYR A CA 1
ATOM 1807 C C . TYR A 1 227 ? 33.532 -3.408 -4.385 1.00 93.06 227 TYR A C 1
ATOM 1809 O O . TYR A 1 227 ? 33.590 -4.335 -3.579 1.00 93.06 227 TYR A O 1
ATOM 1817 N N . ILE A 1 228 ? 34.158 -3.469 -5.563 1.00 94.62 228 ILE A N 1
ATOM 1818 C CA . ILE A 1 228 ? 35.101 -4.519 -5.941 1.00 94.62 228 ILE A CA 1
ATOM 1819 C C . ILE A 1 228 ? 36.478 -3.875 -6.105 1.00 94.62 228 ILE A C 1
ATOM 1821 O O . ILE A 1 228 ? 36.739 -3.201 -7.097 1.00 94.62 228 ILE A O 1
ATOM 1825 N N . ALA A 1 229 ? 37.370 -4.118 -5.148 1.00 94.19 229 ALA A N 1
ATOM 1826 C CA . ALA A 1 229 ? 38.756 -3.664 -5.188 1.00 94.19 229 ALA A CA 1
ATOM 1827 C C . ALA A 1 229 ? 39.680 -4.879 -5.320 1.00 94.19 229 ALA A C 1
ATOM 1829 O O . ALA A 1 229 ? 39.547 -5.842 -4.569 1.00 94.19 229 ALA A O 1
ATOM 1830 N N . ASP A 1 230 ? 40.570 -4.872 -6.316 1.00 94.81 230 ASP A N 1
ATOM 1831 C CA . ASP A 1 230 ? 41.523 -5.964 -6.582 1.00 94.81 230 ASP A CA 1
ATOM 1832 C C . ASP A 1 230 ? 40.867 -7.356 -6.708 1.00 94.81 230 ASP A C 1
ATOM 1834 O O . ASP A 1 230 ? 41.411 -8.384 -6.306 1.00 94.81 230 ASP A O 1
ATOM 1838 N N . GLY A 1 231 ? 39.649 -7.393 -7.261 1.00 93.44 231 GLY A N 1
ATOM 1839 C CA . GLY A 1 231 ? 38.847 -8.614 -7.393 1.00 93.44 231 GLY A CA 1
ATOM 1840 C C . GLY A 1 231 ? 38.178 -9.085 -6.095 1.00 93.44 231 GLY A C 1
ATOM 1841 O O . GLY A 1 231 ? 37.441 -10.073 -6.119 1.00 93.44 231 GLY A O 1
ATOM 1842 N N . VAL A 1 232 ? 38.379 -8.380 -4.980 1.00 95.88 232 VAL A N 1
ATOM 1843 C CA . VAL A 1 232 ? 37.729 -8.634 -3.693 1.00 95.88 232 VAL A CA 1
ATOM 1844 C C . VAL A 1 232 ? 36.490 -7.755 -3.573 1.00 95.88 232 VAL A C 1
ATOM 1846 O O . VAL A 1 232 ? 36.549 -6.536 -3.687 1.00 95.88 232 VAL A O 1
ATOM 1849 N N . TYR A 1 233 ? 35.344 -8.391 -3.353 1.00 95.81 233 TYR A N 1
ATOM 1850 C CA . TYR A 1 233 ? 34.064 -7.712 -3.197 1.00 95.81 233 TYR A CA 1
ATOM 1851 C C . TYR A 1 233 ? 33.793 -7.383 -1.724 1.00 95.81 233 TYR A C 1
ATOM 1853 O O . TYR A 1 233 ? 33.581 -8.295 -0.919 1.00 95.81 233 TYR A O 1
ATOM 1861 N N . ASP A 1 234 ? 33.719 -6.093 -1.396 1.00 96.56 234 ASP A N 1
ATOM 1862 C CA . ASP A 1 234 ? 33.246 -5.613 -0.100 1.00 96.56 234 ASP A CA 1
ATOM 1863 C C . ASP A 1 234 ? 31.715 -5.643 -0.048 1.00 96.56 234 ASP A C 1
ATOM 1865 O O . ASP A 1 234 ? 30.993 -4.691 -0.361 1.00 96.56 234 ASP A O 1
ATOM 1869 N N . ARG A 1 235 ? 31.205 -6.805 0.356 1.00 94.19 235 ARG A N 1
ATOM 1870 C CA . ARG A 1 235 ? 29.769 -7.026 0.506 1.00 94.19 235 ARG A CA 1
ATOM 1871 C C . ARG A 1 235 ? 29.143 -6.139 1.575 1.00 94.19 235 ARG A C 1
ATOM 1873 O O . ARG A 1 235 ? 27.963 -5.821 1.446 1.00 94.19 235 ARG A O 1
ATOM 1880 N N . GLN A 1 236 ? 29.872 -5.806 2.635 1.00 95.00 236 GLN A N 1
ATOM 1881 C CA . GLN A 1 236 ? 29.305 -5.064 3.753 1.00 95.00 236 GLN A CA 1
ATOM 1882 C C . GLN A 1 236 ? 29.103 -3.602 3.361 1.00 95.00 236 GLN A C 1
ATOM 1884 O O . GLN A 1 236 ? 27.977 -3.114 3.458 1.00 95.00 236 GLN A O 1
ATOM 1889 N N . ALA A 1 237 ? 30.135 -2.967 2.800 1.00 93.75 237 ALA A N 1
ATOM 1890 C CA . ALA A 1 237 ? 30.045 -1.599 2.297 1.00 93.75 237 ALA A CA 1
ATOM 1891 C C . ALA A 1 237 ? 28.960 -1.458 1.216 1.00 93.75 237 ALA A C 1
ATOM 1893 O O . ALA A 1 237 ? 28.207 -0.485 1.205 1.00 93.75 237 ALA A O 1
ATOM 1894 N N . TYR A 1 238 ? 28.808 -2.463 0.343 1.00 93.12 238 TYR A N 1
ATOM 1895 C CA . TYR A 1 238 ? 27.736 -2.453 -0.653 1.00 93.12 238 TYR A CA 1
ATOM 1896 C C . TYR A 1 238 ? 26.339 -2.504 -0.030 1.00 93.12 238 TYR A C 1
ATOM 1898 O O . TYR A 1 238 ? 25.437 -1.781 -0.446 1.00 93.12 238 TYR A O 1
ATOM 1906 N N . LEU A 1 239 ? 26.140 -3.358 0.979 1.00 90.50 239 LEU A N 1
ATOM 1907 C CA . LEU A 1 239 ? 24.854 -3.451 1.669 1.00 90.50 239 LEU A CA 1
ATOM 1908 C C . LEU A 1 239 ? 24.528 -2.179 2.452 1.00 90.50 239 LEU A C 1
ATOM 1910 O O . LEU A 1 239 ? 23.364 -1.793 2.497 1.00 90.50 239 LEU A O 1
ATOM 1914 N N . GLU A 1 240 ? 25.521 -1.537 3.060 1.00 91.50 240 GLU A N 1
ATOM 1915 C CA . GLU A 1 240 ? 25.353 -0.246 3.734 1.00 91.50 240 GLU A CA 1
ATOM 1916 C C . GLU A 1 240 ? 24.959 0.847 2.743 1.00 91.50 240 GLU A C 1
ATOM 1918 O O . GLU A 1 240 ? 23.997 1.570 2.994 1.00 91.50 240 GLU A O 1
ATOM 1923 N N . ALA A 1 241 ? 25.606 0.896 1.577 1.00 90.50 241 ALA A N 1
ATOM 1924 C CA . ALA A 1 241 ? 25.246 1.831 0.519 1.00 90.50 241 ALA A CA 1
ATOM 1925 C C . ALA A 1 241 ? 23.824 1.607 -0.012 1.00 90.50 241 ALA A C 1
ATOM 1927 O O . ALA A 1 241 ? 23.072 2.567 -0.153 1.00 90.50 241 ALA A O 1
ATOM 1928 N N . ILE A 1 242 ? 23.422 0.347 -0.231 1.00 89.81 242 ILE A N 1
ATOM 1929 C CA . ILE A 1 242 ? 22.040 0.011 -0.605 1.00 89.81 242 ILE A CA 1
ATOM 1930 C C . ILE A 1 242 ? 21.064 0.529 0.451 1.00 89.81 242 ILE A C 1
ATOM 1932 O O . ILE A 1 242 ? 20.086 1.184 0.111 1.00 89.81 242 ILE A O 1
ATOM 1936 N N . LYS A 1 243 ? 21.298 0.227 1.733 1.00 89.50 243 LYS A N 1
ATOM 1937 C CA . LYS A 1 243 ? 20.387 0.644 2.809 1.00 89.50 243 LYS A CA 1
ATOM 1938 C C . LYS A 1 243 ? 20.304 2.162 2.919 1.00 89.50 243 LYS A C 1
ATOM 1940 O O . LYS A 1 243 ? 19.198 2.676 3.022 1.00 89.50 243 LYS A O 1
ATOM 1945 N N . SER A 1 244 ? 21.443 2.844 2.832 1.00 89.06 244 SER A N 1
ATOM 1946 C CA . SER A 1 244 ? 21.521 4.304 2.828 1.00 89.06 244 SER A CA 1
ATOM 1947 C C . SER A 1 244 ? 20.687 4.899 1.693 1.00 89.06 244 SER A C 1
ATOM 1949 O O . SER A 1 244 ? 19.762 5.670 1.936 1.00 89.06 244 SER A O 1
ATOM 1951 N N . GLU A 1 245 ? 20.898 4.430 0.459 1.00 87.69 245 GLU A N 1
ATOM 1952 C CA . GLU A 1 245 ? 20.150 4.904 -0.707 1.00 87.69 245 GLU A CA 1
ATOM 1953 C C . GLU A 1 245 ? 18.642 4.633 -0.585 1.00 87.69 245 GLU A C 1
ATOM 1955 O O . GLU A 1 245 ? 17.818 5.474 -0.952 1.00 87.69 245 GLU A O 1
ATOM 1960 N N . LEU A 1 246 ? 18.261 3.473 -0.043 1.00 86.25 246 LEU A N 1
ATOM 1961 C CA . LEU A 1 246 ? 16.860 3.136 0.190 1.00 86.25 246 LEU A CA 1
ATOM 1962 C C . LEU A 1 246 ? 16.213 4.038 1.245 1.00 86.25 246 LEU A C 1
ATOM 1964 O O . LEU A 1 246 ? 15.078 4.484 1.050 1.00 86.25 246 LEU A O 1
ATOM 1968 N N . THR A 1 247 ? 16.919 4.306 2.342 1.00 85.12 247 THR A N 1
ATOM 1969 C CA . THR A 1 247 ? 16.463 5.207 3.402 1.00 85.12 247 THR A CA 1
ATOM 1970 C C . THR A 1 247 ? 16.276 6.617 2.849 1.00 85.12 247 THR A C 1
ATOM 1972 O O . THR A 1 247 ? 15.183 7.174 2.967 1.00 85.12 247 THR A O 1
ATOM 1975 N N . ASP A 1 248 ? 17.281 7.150 2.158 1.00 84.00 248 ASP A N 1
ATOM 1976 C CA . ASP A 1 248 ? 17.265 8.508 1.612 1.00 84.00 248 ASP A CA 1
ATOM 1977 C C . ASP A 1 248 ? 16.146 8.701 0.576 1.00 84.00 248 ASP A C 1
ATOM 1979 O O . ASP A 1 248 ? 15.427 9.707 0.583 1.00 84.00 248 ASP A O 1
ATOM 1983 N N . LYS A 1 249 ? 15.949 7.716 -0.313 1.00 83.44 249 LYS A N 1
ATOM 1984 C CA . LYS A 1 249 ? 14.982 7.826 -1.416 1.00 83.44 249 LYS A CA 1
ATOM 1985 C C . LYS A 1 249 ? 13.556 7.461 -1.031 1.00 83.44 249 LYS A C 1
ATOM 1987 O O . LYS A 1 249 ? 12.624 8.029 -1.608 1.00 83.44 249 LYS A O 1
ATOM 1992 N N . TYR A 1 250 ? 13.333 6.537 -0.098 1.00 84.62 250 TYR A N 1
ATOM 1993 C CA . TYR A 1 250 ? 11.998 5.957 0.104 1.00 84.62 250 TYR A CA 1
ATOM 1994 C C . TYR A 1 250 ? 11.431 6.112 1.515 1.00 84.62 250 TYR A C 1
ATOM 1996 O O . TYR A 1 250 ? 10.224 5.933 1.679 1.00 84.62 250 TYR A O 1
ATOM 2004 N N . ASN A 1 251 ? 12.220 6.502 2.522 1.00 81.56 251 ASN A N 1
ATOM 2005 C CA . ASN A 1 251 ? 11.730 6.632 3.897 1.00 81.56 251 ASN A CA 1
ATOM 2006 C C . ASN A 1 251 ? 10.934 7.935 4.125 1.00 81.56 251 ASN A C 1
ATOM 2008 O O . ASN A 1 251 ? 11.342 8.848 4.845 1.00 81.56 251 ASN A O 1
ATOM 2012 N N . ALA A 1 252 ? 9.773 8.042 3.476 1.00 79.12 252 ALA A N 1
ATOM 2013 C CA . ALA A 1 252 ? 8.910 9.216 3.568 1.00 79.12 252 ALA A CA 1
ATOM 2014 C C . ALA A 1 252 ? 8.352 9.428 4.987 1.00 79.12 252 ALA A C 1
ATOM 2016 O O . ALA A 1 252 ? 8.211 10.576 5.404 1.00 79.12 252 ALA A O 1
ATOM 2017 N N . ALA A 1 253 ? 8.089 8.353 5.743 1.00 72.81 253 ALA A N 1
ATOM 2018 C CA . ALA A 1 253 ? 7.651 8.456 7.136 1.00 72.81 253 ALA A CA 1
ATOM 2019 C C . ALA A 1 253 ? 8.716 9.096 8.029 1.00 72.81 253 ALA A C 1
ATOM 2021 O O . ALA A 1 253 ? 8.385 10.036 8.746 1.00 72.81 253 ALA A O 1
ATOM 2022 N N . ARG A 1 254 ? 9.988 8.679 7.923 1.00 77.75 254 ARG A N 1
ATOM 2023 C CA . ARG A 1 254 ? 11.102 9.338 8.625 1.00 77.75 254 ARG A CA 1
ATOM 2024 C C . ARG A 1 254 ? 11.164 10.818 8.282 1.00 77.75 254 ARG A C 1
ATOM 2026 O O . ARG A 1 254 ? 11.173 11.642 9.184 1.00 77.75 254 ARG A O 1
ATOM 2033 N N . ASN A 1 255 ? 11.122 11.165 6.996 1.00 75.12 255 ASN A N 1
ATOM 2034 C CA . ASN A 1 255 ? 11.159 12.564 6.568 1.00 75.12 255 ASN A CA 1
ATOM 2035 C C . ASN A 1 255 ? 9.986 13.383 7.140 1.00 75.12 255 ASN A C 1
ATOM 2037 O O . ASN A 1 255 ? 10.165 14.542 7.514 1.00 75.12 255 ASN A O 1
ATOM 2041 N N . ALA A 1 256 ? 8.784 12.804 7.218 1.00 70.94 256 ALA A N 1
ATOM 2042 C CA . ALA A 1 256 ? 7.622 13.451 7.824 1.00 70.94 256 ALA A CA 1
ATOM 2043 C C . ALA A 1 256 ? 7.764 13.589 9.352 1.00 70.94 256 ALA A C 1
ATOM 2045 O O . ALA A 1 256 ? 7.447 14.655 9.895 1.00 70.94 256 ALA A O 1
ATOM 2046 N N . ALA A 1 257 ? 8.275 12.542 10.011 1.00 68.50 257 ALA A N 1
ATOM 2047 C CA . ALA A 1 257 ? 8.512 12.461 11.448 1.00 68.50 257 ALA A CA 1
ATOM 2048 C C . ALA A 1 257 ? 9.624 13.427 11.900 1.00 68.50 257 ALA A C 1
ATOM 2050 O O . ALA A 1 257 ? 9.395 14.267 12.765 1.00 68.50 257 ALA A O 1
ATOM 2051 N N . GLU A 1 258 ? 10.789 13.434 11.256 1.00 69.81 258 GLU A N 1
ATOM 2052 C CA . GLU A 1 258 ? 11.887 14.369 11.550 1.00 69.81 258 GLU A CA 1
ATOM 2053 C C . GLU A 1 258 ? 11.446 15.826 11.361 1.00 69.81 258 GLU A C 1
ATOM 2055 O O . GLU A 1 258 ? 11.649 16.668 12.236 1.00 69.81 258 GLU A O 1
ATOM 2060 N N . LYS A 1 259 ? 10.721 16.124 10.274 1.00 66.56 259 LYS A N 1
ATOM 2061 C CA . LYS A 1 259 ? 10.114 17.450 10.069 1.00 66.56 259 LYS A CA 1
ATOM 2062 C C . LYS A 1 259 ? 9.011 17.769 11.083 1.00 66.56 259 LYS A C 1
ATOM 2064 O O . LYS A 1 259 ? 8.523 18.895 11.109 1.00 66.56 259 LYS A O 1
ATOM 2069 N N . SER A 1 260 ? 8.501 16.798 11.841 1.00 56.56 260 SER A N 1
ATOM 2070 C CA . SER A 1 260 ? 7.493 17.007 12.895 1.00 56.56 260 SER A CA 1
ATOM 2071 C C . SER A 1 260 ? 8.085 17.214 14.279 1.00 56.56 260 SER A C 1
ATOM 2073 O O . SER A 1 260 ? 7.537 18.007 15.032 1.00 56.56 260 SER A O 1
ATOM 2075 N N . VAL A 1 261 ? 9.254 16.639 14.566 1.00 52.72 261 VAL A N 1
ATOM 2076 C CA . VAL A 1 261 ? 9.989 16.869 15.822 1.00 52.72 261 VAL A CA 1
ATOM 2077 C C . VAL A 1 261 ? 10.418 18.341 15.976 1.00 52.72 261 VAL A C 1
ATOM 2079 O O . VAL A 1 261 ? 10.540 18.839 17.090 1.00 52.72 261 VAL A O 1
ATOM 2082 N N . ILE A 1 262 ? 10.551 19.091 14.874 1.00 46.56 262 ILE A N 1
ATOM 2083 C CA . ILE A 1 262 ? 10.885 20.530 14.888 1.00 46.56 262 ILE A CA 1
ATOM 2084 C C . ILE A 1 262 ? 9.722 21.412 15.415 1.00 46.56 262 ILE A C 1
ATOM 2086 O O . ILE A 1 262 ? 9.940 22.569 15.773 1.00 46.56 262 ILE A O 1
ATOM 2090 N N . SER A 1 263 ? 8.495 20.890 15.542 1.00 46.03 263 SER A N 1
ATOM 2091 C CA . SER A 1 263 ? 7.353 21.625 16.108 1.00 46.03 263 SER A CA 1
ATOM 2092 C C . SER A 1 263 ? 6.443 20.693 16.917 1.00 46.03 263 SER A C 1
ATOM 2094 O O . SER A 1 263 ? 5.640 19.986 16.322 1.00 46.03 263 SER A O 1
ATOM 2096 N N . ALA A 1 264 ? 6.577 20.694 18.246 1.00 51.91 264 ALA A N 1
ATOM 2097 C CA . ALA A 1 264 ? 5.625 20.167 19.238 1.00 51.91 264 ALA A CA 1
ATOM 2098 C C . ALA A 1 264 ? 4.609 19.086 18.758 1.00 51.91 264 ALA A C 1
ATOM 2100 O O . ALA A 1 264 ? 3.562 19.423 18.215 1.00 51.91 264 ALA A O 1
ATOM 2101 N N . ASP A 1 265 ? 4.944 17.830 19.098 1.00 55.69 265 ASP A N 1
ATOM 2102 C CA . ASP A 1 265 ? 4.190 16.554 19.235 1.00 55.69 265 ASP A CA 1
ATOM 2103 C C . ASP A 1 265 ? 3.903 15.578 18.059 1.00 55.69 265 ASP A C 1
ATOM 2105 O O . ASP A 1 265 ? 2.762 15.414 17.629 1.00 55.69 265 ASP A O 1
ATOM 2109 N N . PRO A 1 266 ? 4.892 14.755 17.659 1.00 54.00 266 PRO A N 1
ATOM 2110 C CA . PRO A 1 266 ? 4.670 13.545 16.861 1.00 54.00 266 PRO A CA 1
ATOM 2111 C C . PRO A 1 266 ? 4.560 12.216 17.643 1.00 54.00 266 PRO A C 1
ATOM 2113 O O . PRO A 1 266 ? 4.717 11.159 17.032 1.00 54.00 266 PRO A O 1
ATOM 2116 N N . GLY A 1 267 ? 4.297 12.225 18.955 1.00 52.06 267 GLY A N 1
ATOM 2117 C CA . GLY A 1 267 ? 4.262 11.005 19.775 1.00 52.06 267 GLY A CA 1
ATOM 2118 C C . GLY A 1 267 ? 5.648 10.405 20.053 1.00 52.06 267 GLY A C 1
ATOM 2119 O O . GLY A 1 267 ? 5.791 9.185 20.102 1.00 52.06 267 GLY A O 1
ATOM 2120 N N . ASP A 1 268 ? 6.675 11.253 20.179 1.00 53.69 268 ASP A N 1
ATOM 2121 C CA . ASP A 1 268 ? 8.057 10.841 20.464 1.00 53.69 268 ASP A CA 1
ATOM 2122 C C . ASP A 1 268 ? 8.152 10.248 21.878 1.00 53.69 268 ASP A C 1
ATOM 2124 O O . ASP A 1 268 ? 8.014 10.947 22.884 1.00 53.69 268 ASP A O 1
ATOM 2128 N N . THR A 1 269 ? 8.362 8.936 21.952 1.00 51.75 269 THR A N 1
ATOM 2129 C CA . THR A 1 269 ? 8.766 8.258 23.185 1.00 51.75 269 THR A CA 1
ATOM 2130 C C . THR A 1 269 ? 10.283 8.123 23.164 1.00 51.75 269 THR A C 1
ATOM 2132 O O . THR A 1 269 ? 10.806 7.573 22.195 1.00 51.75 269 THR A O 1
ATOM 2135 N N . ASP A 1 270 ? 10.956 8.621 24.208 1.00 52.66 270 ASP A N 1
ATOM 2136 C CA . ASP A 1 270 ? 12.404 8.551 24.470 1.00 52.66 270 ASP A CA 1
ATOM 2137 C C . ASP A 1 270 ? 13.219 7.723 23.449 1.00 52.66 270 ASP A C 1
ATOM 2139 O O . ASP A 1 270 ? 13.263 6.492 23.507 1.00 52.66 270 ASP A O 1
ATOM 2143 N N . GLY A 1 271 ? 13.915 8.401 22.526 1.00 56.50 271 GLY A N 1
ATOM 2144 C CA . GLY A 1 271 ? 14.925 7.773 21.660 1.00 56.50 271 GLY A CA 1
ATOM 2145 C C . GLY A 1 271 ? 14.526 7.526 20.199 1.00 56.50 271 GLY A C 1
ATOM 2146 O O . GLY A 1 271 ? 15.034 6.578 19.592 1.00 56.50 271 GLY A O 1
ATOM 2147 N N . GLY A 1 272 ? 13.655 8.360 19.614 1.00 72.69 272 GLY A N 1
ATOM 2148 C CA . GLY A 1 272 ? 13.338 8.306 18.179 1.00 72.69 272 GLY A CA 1
ATOM 2149 C C . GLY A 1 272 ? 12.383 7.171 17.801 1.00 72.69 272 GLY A C 1
ATOM 2150 O O . GLY A 1 272 ? 12.449 6.642 16.685 1.00 72.69 272 GLY A O 1
ATOM 2151 N N . THR A 1 273 ? 11.528 6.774 18.748 1.00 84.50 273 THR A N 1
ATOM 2152 C CA . THR A 1 273 ? 10.427 5.833 18.525 1.00 84.50 273 THR A CA 1
ATOM 2153 C C . THR A 1 273 ? 9.110 6.597 18.446 1.00 84.50 273 THR A C 1
ATOM 2155 O O . THR A 1 273 ? 8.808 7.409 19.315 1.00 84.50 273 THR A O 1
ATOM 2158 N N . PHE A 1 274 ? 8.315 6.287 17.427 1.00 86.56 274 PHE A N 1
ATOM 2159 C CA . PHE A 1 274 ? 7.063 6.955 17.092 1.00 86.56 274 PHE A CA 1
ATOM 2160 C C . PHE A 1 274 ? 5.915 5.950 17.026 1.00 86.56 274 PHE A C 1
ATOM 2162 O O . PHE A 1 274 ? 6.117 4.769 16.712 1.00 86.56 274 PHE A O 1
ATOM 2169 N N . ASP A 1 275 ? 4.698 6.425 17.270 1.00 90.50 275 ASP A N 1
ATOM 2170 C CA . ASP A 1 275 ? 3.496 5.660 16.962 1.00 90.50 275 ASP A CA 1
ATOM 2171 C C . ASP A 1 275 ? 3.286 5.544 15.450 1.00 90.50 275 ASP A C 1
ATOM 2173 O O . ASP A 1 275 ? 3.417 6.508 14.693 1.00 90.50 275 ASP A O 1
ATOM 2177 N N . ASP A 1 276 ? 2.942 4.338 15.008 1.00 92.06 276 ASP A N 1
ATOM 2178 C CA . ASP A 1 276 ? 2.800 4.010 13.597 1.00 92.06 276 ASP A CA 1
ATOM 2179 C C . ASP A 1 276 ? 1.450 3.360 13.303 1.00 92.06 276 ASP A C 1
ATOM 2181 O O . ASP A 1 276 ? 0.993 2.468 14.017 1.00 92.06 276 ASP A O 1
ATOM 2185 N N . TYR A 1 277 ? 0.808 3.788 12.218 1.00 94.81 277 TYR A N 1
ATOM 2186 C CA . TYR A 1 277 ? -0.581 3.458 11.935 1.00 94.81 277 TYR A CA 1
ATOM 2187 C C . TYR A 1 277 ? -0.759 2.953 10.513 1.00 94.81 277 TYR A C 1
ATOM 2189 O O . TYR A 1 277 ? -0.252 3.523 9.541 1.00 94.81 277 TYR A O 1
ATOM 2197 N N . ALA A 1 278 ? -1.551 1.896 10.373 1.00 96.19 278 ALA A N 1
ATOM 2198 C CA . ALA A 1 278 ? -1.890 1.341 9.075 1.00 96.19 278 ALA A CA 1
ATOM 2199 C C . ALA A 1 278 ? -3.298 0.746 9.062 1.00 96.19 278 ALA A C 1
ATOM 2201 O O . ALA A 1 278 ? -3.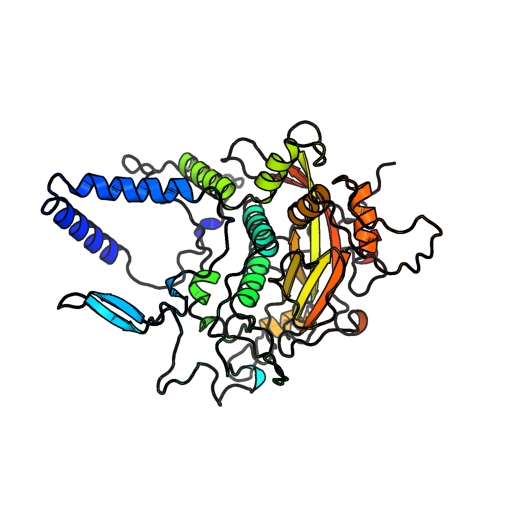832 0.329 10.088 1.00 96.19 278 ALA A O 1
ATOM 2202 N N . VAL A 1 279 ? -3.877 0.655 7.868 1.00 97.62 279 VAL A N 1
ATOM 2203 C CA . VAL A 1 279 ? -5.033 -0.197 7.600 1.00 97.62 279 VAL A CA 1
ATOM 2204 C C . VAL A 1 279 ? -4.550 -1.482 6.962 1.00 97.62 279 VAL A C 1
ATOM 2206 O O . VAL A 1 279 ? -3.925 -1.463 5.900 1.00 97.62 279 VAL A O 1
ATOM 2209 N N . ASN A 1 280 ? -4.871 -2.600 7.595 1.00 97.62 280 ASN A N 1
ATOM 2210 C CA . ASN A 1 280 ? -4.708 -3.918 7.014 1.00 97.62 280 ASN A CA 1
ATOM 2211 C C . ASN A 1 280 ? -6.027 -4.340 6.363 1.00 97.62 280 ASN A C 1
ATOM 2213 O O . ASN A 1 280 ? -7.111 -4.102 6.896 1.00 97.62 280 ASN A O 1
ATOM 2217 N N . VAL A 1 281 ? -5.923 -4.978 5.204 1.00 97.88 281 VAL A N 1
ATOM 2218 C CA . VAL A 1 281 ? -7.060 -5.550 4.487 1.00 97.88 281 VAL A CA 1
ATOM 2219 C C . VAL A 1 281 ? -6.767 -7.024 4.261 1.00 97.88 281 VAL A C 1
ATOM 2221 O O . VAL A 1 281 ? -5.734 -7.349 3.681 1.00 97.88 281 VAL A O 1
ATOM 2224 N N . ALA A 1 282 ? -7.663 -7.897 4.709 1.00 97.25 282 ALA A N 1
ATOM 2225 C CA . ALA A 1 282 ? -7.717 -9.305 4.334 1.00 97.25 282 ALA A CA 1
ATOM 2226 C C . ALA A 1 282 ? -8.971 -9.550 3.487 1.00 97.25 282 ALA A C 1
ATOM 2228 O O . ALA A 1 282 ? -10.020 -8.953 3.732 1.00 97.25 282 ALA A O 1
ATOM 2229 N N . TYR A 1 283 ? -8.867 -10.387 2.463 1.00 97.44 283 TYR A N 1
ATOM 2230 C CA . TYR A 1 283 ? -9.981 -10.701 1.572 1.00 97.44 283 TYR A CA 1
ATOM 2231 C C . TYR A 1 283 ? -9.804 -12.075 0.929 1.00 97.44 283 TYR A C 1
ATOM 2233 O O . TYR A 1 283 ? -8.688 -12.543 0.729 1.00 97.44 283 TYR A O 1
ATOM 2241 N N . GLY A 1 284 ? -10.898 -12.726 0.535 1.00 96.44 284 GLY A N 1
ATOM 2242 C CA . GLY A 1 284 ? -10.828 -13.921 -0.300 1.00 96.44 284 GLY A CA 1
ATOM 2243 C C . GLY A 1 284 ? -10.335 -13.560 -1.699 1.00 96.44 284 GLY A C 1
ATOM 2244 O O . GLY A 1 284 ? -10.974 -12.771 -2.394 1.00 96.44 284 GLY A O 1
ATOM 2245 N N . LYS A 1 285 ? -9.229 -14.168 -2.140 1.00 93.56 285 LYS A N 1
ATOM 2246 C CA . LYS A 1 285 ? -8.605 -13.892 -3.445 1.00 93.56 285 LYS A CA 1
ATOM 2247 C C . LYS A 1 285 ? -9.594 -14.065 -4.603 1.00 93.56 285 LYS A C 1
ATOM 2249 O O . LYS A 1 285 ? -9.565 -13.300 -5.554 1.00 93.56 285 LYS A O 1
ATOM 2254 N N . MET A 1 286 ? -10.518 -15.018 -4.482 1.00 93.75 286 MET A N 1
ATOM 2255 C CA . MET A 1 286 ? -11.534 -15.328 -5.496 1.00 93.75 286 MET A CA 1
ATOM 2256 C C . MET A 1 286 ? -12.959 -14.907 -5.085 1.00 93.75 286 MET A C 1
ATOM 2258 O O . MET A 1 286 ? -13.924 -15.446 -5.622 1.00 93.75 286 MET A O 1
ATOM 2262 N N . ALA A 1 287 ? -13.122 -13.972 -4.137 1.00 91.75 287 ALA A N 1
ATOM 2263 C CA . ALA A 1 287 ? -14.417 -13.661 -3.509 1.00 91.75 287 ALA A CA 1
ATOM 2264 C C . ALA A 1 287 ? -15.524 -13.203 -4.485 1.00 91.75 287 ALA A C 1
ATOM 2266 O O . ALA A 1 287 ? -16.693 -13.444 -4.212 1.00 91.75 287 ALA A O 1
ATOM 2267 N N . LEU A 1 288 ? -15.169 -12.628 -5.642 1.00 91.81 288 LEU A N 1
ATOM 2268 C CA . LEU A 1 288 ? -16.105 -12.251 -6.717 1.00 91.81 288 LEU A CA 1
ATOM 2269 C C . LEU A 1 288 ? -15.999 -13.172 -7.942 1.00 91.81 288 LEU A C 1
ATOM 2271 O O . LEU A 1 288 ? -16.027 -12.716 -9.084 1.00 91.81 288 LEU A O 1
ATOM 2275 N N . GLY A 1 289 ? -15.755 -14.466 -7.728 1.00 89.00 289 GLY A N 1
ATOM 2276 C CA . GLY A 1 289 ? -15.510 -15.419 -8.819 1.00 89.00 289 GLY A CA 1
ATOM 2277 C C . GLY A 1 289 ? -14.197 -15.170 -9.573 1.00 89.00 289 GLY A C 1
ATOM 2278 O O . GLY A 1 289 ? -14.012 -15.679 -10.676 1.00 89.00 289 GLY A O 1
ATOM 2279 N N . GLY A 1 290 ? -13.286 -14.388 -8.985 1.00 88.44 290 GLY A N 1
ATOM 2280 C CA . GLY A 1 290 ? -12.048 -13.926 -9.620 1.00 88.44 290 GLY A CA 1
ATOM 2281 C C . GLY A 1 290 ? -12.172 -12.591 -10.358 1.00 88.44 290 GLY A C 1
ATOM 2282 O O . GLY A 1 290 ? -11.196 -12.163 -10.970 1.00 88.44 290 GLY A O 1
ATOM 2283 N N . ARG A 1 291 ? -13.338 -11.923 -10.307 1.00 88.81 291 ARG A N 1
ATOM 2284 C CA . ARG A 1 291 ? -13.439 -10.524 -10.745 1.00 88.81 291 ARG A CA 1
ATOM 2285 C C . ARG A 1 291 ? -12.594 -9.641 -9.837 1.00 88.81 291 ARG A C 1
ATOM 2287 O O . ARG A 1 291 ? -12.580 -9.811 -8.614 1.00 88.81 291 ARG A O 1
ATOM 2294 N N . GLN A 1 292 ? -11.916 -8.690 -10.458 1.00 91.31 292 GLN A N 1
ATOM 2295 C CA . GLN A 1 292 ? -11.082 -7.731 -9.760 1.00 91.31 292 GLN A CA 1
ATOM 2296 C C . GLN A 1 292 ? -11.925 -6.707 -9.008 1.00 91.31 292 GLN A C 1
ATOM 2298 O O . GLN A 1 292 ? -13.023 -6.333 -9.429 1.00 91.31 292 GLN A O 1
ATOM 2303 N N . PHE A 1 293 ? -11.382 -6.239 -7.894 1.00 94.12 293 PHE A N 1
ATOM 2304 C CA . PHE A 1 293 ? -11.971 -5.161 -7.119 1.00 94.12 293 PHE A CA 1
ATOM 2305 C C . PHE A 1 293 ? -10.890 -4.373 -6.392 1.00 94.12 293 PHE A C 1
ATOM 2307 O O . PHE A 1 293 ? -9.816 -4.898 -6.069 1.00 94.12 293 PHE A O 1
ATOM 2314 N N . THR A 1 294 ? -11.216 -3.130 -6.069 1.00 95.12 294 THR A N 1
ATOM 2315 C CA . THR A 1 294 ? -10.334 -2.218 -5.348 1.00 95.12 294 THR A CA 1
ATOM 2316 C C . THR A 1 294 ? -11.000 -1.764 -4.057 1.00 95.12 294 THR A C 1
ATOM 2318 O O . THR A 1 294 ? -12.126 -1.275 -4.063 1.00 95.12 294 THR A O 1
ATOM 2321 N N . VAL A 1 295 ? -10.298 -1.920 -2.933 1.00 97.12 295 VAL A N 1
ATOM 2322 C CA . VAL A 1 295 ? -10.699 -1.410 -1.618 1.00 97.12 295 VAL A CA 1
ATOM 2323 C C . VAL A 1 295 ? -10.035 -0.053 -1.411 1.00 97.12 295 VAL A C 1
ATOM 2325 O O . VAL A 1 295 ? -8.830 0.018 -1.178 1.00 97.12 295 VAL A O 1
ATOM 2328 N N . TYR A 1 296 ? -10.814 1.020 -1.487 1.00 95.25 296 TYR A N 1
ATOM 2329 C CA . TYR A 1 296 ? -10.368 2.392 -1.255 1.00 95.25 296 TYR A CA 1
ATOM 2330 C C . TYR A 1 296 ? -10.507 2.745 0.223 1.00 95.25 296 TYR A C 1
ATOM 2332 O O . TYR A 1 296 ? -11.560 2.503 0.816 1.00 95.25 296 TYR A O 1
ATOM 2340 N N . ILE A 1 297 ? -9.467 3.335 0.811 1.00 96.06 297 ILE A N 1
ATOM 2341 C CA . ILE A 1 297 ? -9.411 3.726 2.223 1.00 96.06 297 ILE A CA 1
ATOM 2342 C C . ILE A 1 297 ? -9.425 5.247 2.328 1.00 96.06 297 ILE A C 1
ATOM 2344 O O . ILE A 1 297 ? -8.561 5.917 1.771 1.00 96.06 297 ILE A O 1
ATOM 2348 N N . PHE A 1 298 ? -10.364 5.797 3.088 1.00 94.12 298 PHE A N 1
ATOM 2349 C CA . PHE A 1 298 ? -10.535 7.235 3.268 1.00 94.12 298 PHE A CA 1
ATOM 2350 C C . PHE A 1 298 ? -10.412 7.623 4.740 1.00 94.12 298 PHE A C 1
ATOM 2352 O O . PHE A 1 298 ? -10.899 6.917 5.617 1.00 94.12 298 PHE A O 1
ATOM 2359 N N . VAL A 1 299 ? -9.825 8.785 5.003 1.00 92.75 299 VAL A N 1
ATOM 2360 C CA . VAL A 1 299 ? -9.867 9.491 6.283 1.00 92.75 299 VAL A CA 1
ATOM 2361 C C . VAL A 1 299 ? -10.547 10.842 6.053 1.00 92.75 299 VAL A C 1
ATOM 2363 O O . VAL A 1 299 ? -9.950 11.760 5.474 1.00 92.75 299 VAL A O 1
ATOM 2366 N N . GLY A 1 300 ? -11.809 10.938 6.477 1.00 89.19 300 GLY A N 1
ATOM 2367 C CA . GLY A 1 300 ? -12.723 12.061 6.268 1.00 89.19 300 GLY A CA 1
ATOM 2368 C C . GLY A 1 300 ? -13.854 11.765 5.276 1.00 89.19 300 GLY A C 1
ATOM 2369 O O . GLY A 1 300 ? -14.164 10.616 4.972 1.00 89.19 300 GLY A O 1
ATOM 2370 N N . LYS A 1 301 ? -14.466 12.825 4.732 1.00 86.62 301 LYS A N 1
ATOM 2371 C CA . LYS A 1 301 ? -15.634 12.735 3.840 1.00 86.62 301 LYS A CA 1
ATOM 2372 C C . LYS A 1 301 ? -15.356 11.875 2.604 1.00 86.62 301 LYS A C 1
ATOM 2374 O O . LYS A 1 301 ? -14.506 12.227 1.793 1.00 86.62 301 LYS A O 1
ATOM 2379 N N . VAL A 1 302 ? -16.121 10.804 2.415 1.00 88.62 302 VAL A N 1
ATOM 2380 C CA . VAL A 1 302 ? -16.055 9.970 1.204 1.00 88.62 302 VAL A CA 1
ATOM 2381 C C . VAL A 1 302 ? -16.701 10.719 0.027 1.00 88.62 302 VAL A C 1
ATOM 2383 O O . VAL A 1 302 ? -17.825 11.208 0.187 1.00 88.62 302 VAL A O 1
ATOM 2386 N N . PRO A 1 303 ? -16.039 10.831 -1.139 1.00 86.62 303 PRO A N 1
ATOM 2387 C CA . PRO A 1 303 ? -16.659 11.393 -2.336 1.00 86.62 303 PRO A CA 1
ATOM 2388 C C . PRO A 1 303 ? -17.910 10.601 -2.744 1.00 86.62 303 PRO A C 1
ATOM 2390 O O . PRO A 1 303 ? -17.957 9.381 -2.599 1.00 86.62 303 PRO A O 1
ATOM 2393 N N . SER A 1 304 ? -18.936 11.286 -3.251 1.00 83.69 304 SER A N 1
ATOM 2394 C CA . SER A 1 304 ? -20.187 10.648 -3.693 1.00 83.69 304 SER A CA 1
ATOM 2395 C C . SER A 1 304 ? -20.151 10.171 -5.145 1.00 83.69 304 SER A C 1
ATOM 2397 O O . SER A 1 304 ? -21.032 9.426 -5.557 1.00 83.69 304 SER A O 1
ATOM 2399 N N . THR A 1 305 ? -19.171 10.624 -5.923 1.00 81.81 305 THR A N 1
ATOM 2400 C CA . THR A 1 305 ? -19.048 10.351 -7.357 1.00 81.81 305 THR A CA 1
ATOM 2401 C C . THR A 1 305 ? -17.958 9.322 -7.624 1.00 81.81 305 THR A C 1
ATOM 2403 O O . THR A 1 305 ? -16.895 9.363 -7.001 1.00 81.81 305 THR A O 1
ATOM 2406 N N . LEU A 1 306 ? -18.237 8.418 -8.563 1.00 79.94 306 LEU A N 1
ATOM 2407 C CA . LEU A 1 306 ? -17.294 7.442 -9.100 1.00 79.94 306 LEU A CA 1
ATOM 2408 C C . LEU A 1 306 ? -16.867 7.841 -10.525 1.00 79.94 306 LEU A C 1
ATOM 2410 O O . LEU A 1 306 ? -17.682 8.434 -11.235 1.00 79.94 306 LEU A O 1
ATOM 2414 N N . PRO A 1 307 ? -15.642 7.488 -10.960 1.00 78.12 307 PRO A N 1
ATOM 2415 C CA . PRO A 1 307 ? -14.573 6.883 -10.158 1.00 78.12 307 PRO A CA 1
ATOM 2416 C C . PRO A 1 307 ? -14.041 7.857 -9.096 1.00 78.12 307 PRO A C 1
ATOM 2418 O O . PRO A 1 307 ? -14.177 9.073 -9.227 1.00 78.12 307 PRO A O 1
ATOM 2421 N N . TYR A 1 308 ? -13.469 7.326 -8.012 1.00 80.50 308 TYR A N 1
ATOM 2422 C CA . TYR A 1 308 ? -12.874 8.177 -6.985 1.00 80.50 308 TYR A CA 1
ATOM 2423 C C . TYR A 1 308 ? -11.638 8.873 -7.541 1.00 80.50 308 TYR A C 1
ATOM 2425 O O . TYR A 1 308 ? -10.715 8.216 -8.016 1.00 80.50 308 TYR A O 1
ATOM 2433 N N . ASP A 1 309 ? -11.616 10.198 -7.437 1.00 72.06 309 ASP A N 1
ATOM 2434 C CA . ASP A 1 309 ? -10.448 10.982 -7.804 1.00 72.06 309 ASP A CA 1
ATOM 2435 C C . ASP A 1 309 ? -9.298 10.684 -6.829 1.00 72.06 309 ASP A C 1
ATOM 2437 O O . ASP A 1 309 ? -9.297 11.121 -5.673 1.00 72.06 309 ASP A O 1
ATOM 2441 N N . VAL A 1 310 ? -8.325 9.900 -7.298 1.00 67.19 310 VAL A N 1
ATOM 2442 C CA . VAL A 1 310 ? -7.103 9.577 -6.552 1.00 67.19 310 VAL A CA 1
ATOM 2443 C C . VAL A 1 310 ? -6.039 10.679 -6.644 1.00 67.19 310 VAL A C 1
ATOM 2445 O O . VAL A 1 310 ? -4.980 10.550 -6.029 1.00 67.19 310 VAL A O 1
ATOM 2448 N N . HIS A 1 311 ? -6.329 11.755 -7.384 1.00 59.62 311 HIS A N 1
ATOM 2449 C CA . HIS A 1 311 ? -5.428 12.857 -7.736 1.00 59.62 311 HIS A CA 1
ATOM 2450 C C . HIS A 1 311 ? -5.852 14.207 -7.136 1.00 59.62 311 HIS A C 1
ATOM 2452 O O . HIS A 1 311 ? -5.083 15.168 -7.161 1.00 59.62 311 HIS A O 1
ATOM 2458 N N . GLY A 1 312 ? -7.057 14.292 -6.571 1.00 55.06 312 GLY A N 1
ATOM 2459 C CA . GLY A 1 312 ? -7.610 15.530 -6.038 1.00 55.06 312 GLY A CA 1
ATOM 2460 C C . GLY A 1 312 ? -6.778 16.114 -4.882 1.00 55.06 312 GLY A C 1
ATOM 2461 O O . GLY A 1 312 ? -6.499 15.415 -3.896 1.00 55.06 312 GLY A O 1
ATOM 2462 N N . PRO A 1 313 ? -6.404 17.410 -4.928 1.00 48.62 313 PRO A N 1
ATOM 2463 C CA . PRO A 1 313 ? -5.673 18.050 -3.845 1.00 48.62 313 PRO A CA 1
ATOM 2464 C C . PRO A 1 313 ? -6.553 18.072 -2.590 1.00 48.62 313 PRO A C 1
ATOM 2466 O O . PRO A 1 313 ? -7.641 18.643 -2.595 1.00 48.62 313 PRO A O 1
ATOM 2469 N N . LYS A 1 314 ? -6.060 17.474 -1.496 1.00 58.03 314 LYS A N 1
ATOM 2470 C CA . LYS A 1 314 ? -6.762 17.341 -0.199 1.00 58.03 314 LYS A CA 1
ATOM 2471 C C . LYS A 1 314 ? -7.892 16.300 -0.183 1.00 58.03 314 LYS A C 1
ATOM 2473 O O . LYS A 1 314 ? -8.871 16.447 0.548 1.00 58.03 314 LYS A O 1
ATOM 2478 N N . GLY A 1 315 ? -7.741 15.224 -0.954 1.00 67.50 315 GLY A N 1
ATOM 2479 C CA . GLY A 1 315 ? -8.632 14.071 -0.885 1.00 67.50 315 GLY A CA 1
ATOM 2480 C C . GLY A 1 315 ? -8.638 13.397 0.493 1.00 67.50 315 GLY A C 1
ATOM 2481 O O . GLY A 1 315 ? -7.614 13.244 1.163 1.00 67.50 315 GLY A O 1
ATOM 2482 N N . SER A 1 316 ? -9.816 12.943 0.916 1.00 86.06 316 SER A N 1
ATOM 2483 C CA . SER A 1 316 ? -9.948 12.027 2.050 1.00 86.06 316 SER A CA 1
ATOM 2484 C C . SER A 1 316 ? -9.329 10.661 1.749 1.00 86.06 316 SER A C 1
ATOM 2486 O O . SER A 1 316 ? -8.982 9.955 2.686 1.00 86.06 316 SER A O 1
ATOM 2488 N N . LEU A 1 317 ? -9.147 10.293 0.478 1.00 88.88 317 LEU A N 1
ATOM 2489 C CA . LEU A 1 317 ? -8.512 9.046 0.057 1.00 88.88 317 LEU A CA 1
ATOM 2490 C C . LEU A 1 317 ? -7.036 9.013 0.479 1.00 88.88 317 LEU A C 1
ATOM 2492 O O . LEU A 1 317 ? -6.248 9.876 0.105 1.00 88.88 317 LEU A O 1
ATOM 2496 N N . VAL A 1 318 ? -6.669 8.004 1.266 1.00 89.56 318 VAL A N 1
ATOM 2497 C CA . VAL A 1 318 ? -5.312 7.821 1.818 1.00 89.56 318 VAL A CA 1
ATOM 2498 C C . VAL A 1 318 ? -4.595 6.598 1.246 1.00 89.56 318 VAL A C 1
ATOM 2500 O O . VAL A 1 318 ? -3.389 6.448 1.419 1.00 89.56 318 VAL A O 1
ATOM 2503 N N . GLY A 1 319 ? -5.312 5.711 0.559 1.00 91.56 319 GLY A N 1
ATOM 2504 C CA . GLY A 1 319 ? -4.721 4.530 -0.054 1.00 91.56 319 GLY A CA 1
ATOM 2505 C C . GLY A 1 319 ? -5.744 3.566 -0.621 1.00 91.56 319 GLY A C 1
ATOM 2506 O O . GLY A 1 319 ? -6.950 3.756 -0.487 1.00 91.56 319 GLY A O 1
ATOM 2507 N N . GLN A 1 320 ? -5.238 2.505 -1.241 1.00 93.94 320 GLN A N 1
ATOM 2508 C CA . GLN A 1 320 ? -6.064 1.435 -1.779 1.00 93.94 320 GLN A CA 1
ATOM 2509 C C . GLN A 1 320 ? -5.354 0.085 -1.704 1.00 93.94 320 GLN A C 1
ATOM 2511 O O . GLN A 1 320 ? -4.122 0.024 -1.753 1.00 93.94 320 GLN A O 1
ATOM 2516 N N . VAL A 1 321 ? -6.145 -0.984 -1.646 1.00 96.25 321 VAL A N 1
ATOM 2517 C CA . VAL A 1 321 ? -5.707 -2.372 -1.827 1.00 96.25 321 VAL A CA 1
ATOM 2518 C C . VAL A 1 321 ? -6.421 -2.939 -3.047 1.00 96.25 321 VAL A C 1
ATOM 2520 O O . VAL A 1 321 ? -7.640 -2.841 -3.147 1.00 96.25 321 VAL A O 1
ATOM 2523 N N . VAL A 1 322 ? -5.661 -3.518 -3.976 1.00 94.94 322 VAL A N 1
ATOM 2524 C CA . VAL A 1 322 ? -6.174 -4.013 -5.261 1.00 94.94 322 VAL A CA 1
ATOM 2525 C C . VAL A 1 322 ? -6.137 -5.537 -5.282 1.00 94.94 322 VAL A C 1
ATOM 2527 O O . VAL A 1 322 ? -5.080 -6.141 -5.068 1.00 94.94 322 VAL A O 1
ATOM 2530 N N . SER A 1 323 ? -7.278 -6.153 -5.592 1.00 95.1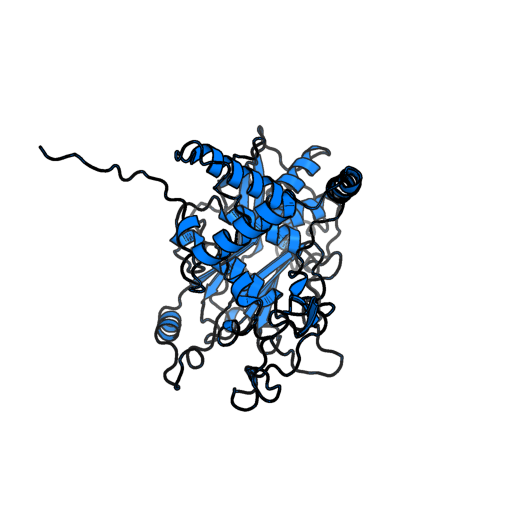9 323 SER A N 1
ATOM 2531 C CA . SER A 1 323 ? -7.372 -7.574 -5.925 1.00 95.19 323 SER A CA 1
ATOM 2532 C C . SER A 1 323 ? -7.048 -7.778 -7.406 1.00 95.19 323 SER A C 1
ATOM 2534 O O . SER A 1 323 ? -7.930 -7.780 -8.262 1.00 95.19 323 SER A O 1
ATOM 2536 N N . PHE A 1 324 ? -5.762 -7.945 -7.720 1.00 92.56 324 PHE A N 1
ATOM 2537 C CA . PHE A 1 324 ? -5.294 -8.206 -9.085 1.00 92.56 324 PHE A CA 1
ATOM 2538 C C . PHE A 1 324 ? -5.444 -9.695 -9.419 1.00 92.56 324 PHE A C 1
ATOM 2540 O O . PHE A 1 324 ? -4.532 -10.507 -9.245 1.00 92.56 324 PHE A O 1
ATOM 2547 N N . THR A 1 325 ? -6.653 -10.063 -9.828 1.00 90.50 325 THR A N 1
ATOM 2548 C CA . THR A 1 325 ? -7.069 -11.439 -10.120 1.00 90.50 325 THR A CA 1
ATOM 2549 C C . THR A 1 325 ? -7.726 -11.538 -11.496 1.00 90.50 325 THR A C 1
ATOM 2551 O O . THR A 1 325 ? -7.787 -10.567 -12.242 1.00 90.50 325 THR A O 1
ATOM 2554 N N . SER A 1 326 ? -8.104 -12.739 -11.913 1.00 84.06 326 SER A N 1
ATOM 2555 C CA . SER A 1 326 ? -8.870 -12.946 -13.145 1.00 84.06 326 SER A CA 1
ATOM 2556 C C . SER A 1 326 ? -9.841 -14.093 -12.939 1.00 84.06 326 SER A C 1
ATOM 2558 O O . SER A 1 326 ? -9.635 -14.940 -12.059 1.00 84.06 326 SER A O 1
ATOM 2560 N N . LEU A 1 327 ? -10.896 -14.124 -13.752 1.00 82.06 327 LEU A N 1
ATOM 2561 C CA . LEU A 1 327 ? -11.839 -15.232 -13.750 1.00 82.06 327 LEU A CA 1
ATOM 2562 C C . LEU A 1 327 ? -11.081 -16.539 -13.984 1.00 82.06 327 LEU A C 1
ATOM 2564 O O . LEU A 1 327 ? -10.264 -16.650 -14.902 1.00 82.06 327 LEU A O 1
ATOM 2568 N N . ALA A 1 328 ? -11.375 -17.556 -13.170 1.00 75.19 328 ALA A N 1
ATOM 2569 C CA . ALA A 1 328 ? -10.700 -18.847 -13.281 1.00 75.19 328 ALA A CA 1
ATOM 2570 C C . ALA A 1 328 ? -10.847 -19.449 -14.690 1.00 75.19 328 ALA A C 1
ATOM 2572 O O . ALA A 1 328 ? -9.927 -20.102 -15.170 1.00 75.19 328 ALA A O 1
ATOM 2573 N N . THR A 1 329 ? -11.961 -19.181 -15.373 1.00 69.62 329 THR A N 1
ATOM 2574 C CA . THR A 1 329 ? -12.244 -19.614 -16.749 1.00 69.62 329 THR A CA 1
ATOM 2575 C C . THR A 1 329 ? -11.451 -18.855 -17.816 1.00 69.62 329 THR A C 1
ATOM 2577 O O . THR A 1 329 ? -11.172 -19.424 -18.867 1.00 69.62 329 THR A O 1
ATOM 2580 N N . GLU A 1 330 ? -11.057 -17.606 -17.562 1.00 70.19 330 GLU A N 1
ATOM 2581 C CA . GLU A 1 330 ? -10.319 -16.757 -18.513 1.00 70.19 330 GLU A CA 1
ATOM 2582 C C . GLU A 1 330 ? -8.795 -16.900 -18.372 1.00 70.19 330 GLU A C 1
ATOM 2584 O O . GLU A 1 330 ? -8.053 -16.672 -19.323 1.00 70.19 330 GLU A O 1
ATOM 2589 N N . ALA A 1 331 ? -8.317 -17.322 -17.200 1.00 63.31 331 ALA A N 1
ATOM 2590 C CA . ALA A 1 331 ? -6.893 -17.413 -16.878 1.00 63.31 331 ALA A CA 1
ATOM 2591 C C . ALA A 1 331 ? -6.152 -18.615 -17.513 1.00 63.31 331 ALA A C 1
ATOM 2593 O O . ALA A 1 331 ? -4.939 -18.738 -17.351 1.00 63.31 331 ALA A O 1
ATOM 2594 N N . GLY A 1 332 ? -6.852 -19.516 -18.214 1.00 57.41 332 GLY A N 1
ATOM 2595 C CA . GLY A 1 332 ? -6.262 -20.670 -18.904 1.00 57.41 332 GLY A CA 1
ATOM 2596 C C . GLY A 1 332 ? -6.544 -20.630 -20.403 1.00 57.41 332 GLY A C 1
ATOM 2597 O O . GLY A 1 332 ? -7.702 -20.662 -20.819 1.00 57.41 332 GLY A O 1
ATOM 2598 N N . GLY A 1 333 ? -5.496 -20.583 -21.228 1.00 57.09 333 GLY A N 1
ATOM 2599 C CA . GLY A 1 333 ? -5.643 -20.678 -22.682 1.00 57.09 333 GLY A CA 1
ATOM 2600 C C . GLY A 1 333 ? -6.391 -21.956 -23.088 1.00 57.09 333 GLY A C 1
ATOM 2601 O O . GLY A 1 333 ? -6.152 -23.023 -22.529 1.00 57.09 333 GLY A O 1
ATOM 2602 N N . GLY A 1 334 ? -7.307 -21.857 -24.057 1.00 60.09 334 GLY A N 1
ATOM 2603 C CA . GLY A 1 334 ? -8.016 -23.022 -24.607 1.00 60.09 334 GLY A CA 1
ATOM 2604 C C . GLY A 1 334 ? -9.278 -23.471 -23.855 1.00 60.09 334 GLY A C 1
ATOM 2605 O O . GLY A 1 334 ? -9.734 -24.589 -24.067 1.00 60.09 334 GLY A O 1
ATOM 2606 N N . GLY A 1 335 ? -9.860 -22.629 -22.993 1.00 61.16 335 GLY A N 1
ATOM 2607 C CA . GLY A 1 335 ? -11.182 -22.868 -22.386 1.00 61.16 335 GLY A CA 1
ATOM 2608 C C . GLY A 1 335 ? -11.204 -23.821 -21.184 1.00 61.16 335 GLY A C 1
ATOM 2609 O O . GLY A 1 335 ? -12.258 -24.003 -20.583 1.00 61.16 335 GLY A O 1
ATOM 2610 N N . GLN A 1 336 ? -10.060 -24.397 -20.794 1.00 65.38 336 GLN A N 1
ATOM 2611 C CA . GLN A 1 336 ? -9.944 -25.246 -19.597 1.00 65.38 336 GLN A CA 1
ATOM 2612 C C . GLN A 1 336 ? -9.808 -24.452 -18.285 1.00 65.38 336 GLN A C 1
ATOM 2614 O O . GLN A 1 336 ? -9.926 -25.034 -17.207 1.00 65.38 336 GLN A O 1
ATOM 2619 N N . GLY A 1 337 ? -9.595 -23.134 -18.356 1.00 71.62 337 GLY A N 1
ATOM 2620 C CA . GLY A 1 337 ? -9.373 -22.296 -17.182 1.00 71.62 337 GLY A CA 1
ATOM 2621 C C . GLY A 1 337 ? -8.056 -22.593 -16.450 1.00 71.62 337 GLY A C 1
ATOM 2622 O O . GLY A 1 337 ? -7.269 -23.460 -16.824 1.00 71.62 337 GLY A O 1
ATOM 2623 N N . CYS A 1 338 ? -7.778 -21.825 -15.404 1.00 82.00 338 CYS A N 1
ATOM 2624 C CA . CYS A 1 338 ? -6.598 -21.952 -14.559 1.00 82.00 338 CYS A CA 1
ATOM 2625 C C . CYS A 1 338 ? -6.882 -22.914 -13.395 1.00 82.00 338 CYS A C 1
ATOM 2627 O O . CYS A 1 338 ? -7.648 -22.597 -12.478 1.00 82.00 338 CYS A O 1
ATOM 2629 N N . THR A 1 339 ? -6.221 -24.079 -13.387 1.00 86.06 339 THR A N 1
ATOM 2630 C CA . THR A 1 339 ? -6.368 -25.094 -12.324 1.00 86.06 339 THR A CA 1
ATOM 2631 C C . THR A 1 339 ? -6.050 -24.523 -10.945 1.00 86.06 339 THR A C 1
ATOM 2633 O O . THR A 1 339 ? -6.819 -24.709 -10.007 1.00 86.06 339 THR A O 1
ATOM 2636 N N . LYS A 1 340 ? -4.958 -23.756 -10.820 1.00 85.81 340 LYS A N 1
ATOM 2637 C CA . LYS A 1 340 ? -4.568 -23.129 -9.548 1.00 85.81 340 LYS A CA 1
ATOM 2638 C C . LYS A 1 340 ? -5.606 -22.117 -9.062 1.00 85.81 340 LYS A C 1
ATOM 2640 O O . LYS A 1 340 ? -5.889 -22.064 -7.876 1.00 85.81 340 LYS A O 1
ATOM 2645 N N . CYS A 1 341 ? -6.190 -21.343 -9.968 1.00 86.00 341 CYS A N 1
ATOM 2646 C CA . CYS A 1 341 ? -7.195 -20.334 -9.650 1.00 86.00 341 CYS A CA 1
ATOM 2647 C C . CYS A 1 341 ? -8.503 -20.997 -9.192 1.00 86.00 341 CYS A C 1
ATOM 2649 O O . CYS A 1 341 ? -9.129 -20.550 -8.236 1.00 86.00 341 CYS A O 1
ATOM 2651 N N . THR A 1 342 ? -8.867 -22.114 -9.829 1.00 87.44 342 THR A N 1
ATOM 2652 C CA . THR A 1 342 ? -9.998 -22.956 -9.413 1.00 87.44 342 THR A CA 1
ATOM 2653 C C . THR A 1 342 ? -9.758 -23.537 -8.022 1.00 87.44 342 THR A C 1
ATOM 2655 O O . THR A 1 342 ? -10.622 -23.432 -7.158 1.00 87.44 342 THR A O 1
ATOM 2658 N N . GLN A 1 343 ? -8.560 -24.073 -7.772 1.00 90.00 343 GLN A N 1
ATOM 2659 C CA . GLN A 1 343 ? -8.185 -24.592 -6.459 1.00 90.00 343 GLN A CA 1
ATOM 2660 C C . GLN A 1 343 ? -8.215 -23.493 -5.387 1.00 90.00 343 GLN A C 1
ATOM 2662 O O . GLN A 1 343 ? -8.813 -23.682 -4.338 1.00 90.00 343 GLN A O 1
ATOM 2667 N N . GLN A 1 344 ? -7.677 -22.305 -5.676 1.00 90.81 344 GLN A N 1
ATOM 2668 C CA . GLN A 1 344 ? -7.725 -21.154 -4.765 1.00 90.81 344 GLN A CA 1
ATOM 2669 C C . GLN A 1 344 ? -9.155 -20.689 -4.458 1.00 90.81 344 GLN A C 1
ATOM 2671 O O . GLN A 1 344 ? -9.425 -20.218 -3.351 1.00 90.81 344 GLN A O 1
ATOM 2676 N N . ALA A 1 345 ? -10.078 -20.817 -5.416 1.00 89.88 345 ALA A N 1
ATOM 2677 C CA . ALA A 1 345 ? -11.492 -20.539 -5.187 1.00 89.88 345 ALA A CA 1
ATOM 2678 C C . ALA A 1 345 ? -12.126 -21.572 -4.243 1.00 89.88 345 ALA A C 1
ATOM 2680 O O . ALA A 1 345 ? -12.845 -21.187 -3.320 1.00 89.88 345 ALA A O 1
ATOM 2681 N N . VAL A 1 346 ? -11.821 -22.860 -4.435 1.00 90.88 346 VAL A N 1
ATOM 2682 C CA . VAL A 1 346 ? -12.286 -23.958 -3.570 1.00 90.88 346 VAL A CA 1
ATOM 2683 C C . VAL A 1 346 ? -11.726 -23.823 -2.154 1.00 90.88 346 VAL A C 1
ATOM 2685 O O . VAL A 1 346 ? -12.489 -23.860 -1.190 1.00 90.88 346 VAL A O 1
ATOM 2688 N N . ASP A 1 347 ? -10.422 -23.578 -2.032 1.00 92.94 347 ASP A N 1
ATOM 2689 C CA . ASP A 1 347 ? -9.715 -23.439 -0.753 1.00 92.94 347 ASP A CA 1
ATOM 2690 C C . ASP A 1 347 ? -10.028 -22.117 -0.041 1.00 92.94 347 ASP A C 1
ATOM 2692 O O . ASP A 1 347 ? -9.607 -21.903 1.096 1.00 92.94 347 ASP A O 1
ATOM 2696 N N . ARG A 1 348 ? -10.760 -21.211 -0.705 1.00 92.81 348 ARG A N 1
ATOM 2697 C CA . ARG A 1 348 ? -11.076 -19.860 -0.219 1.00 92.81 348 ARG A CA 1
ATOM 2698 C C . ARG A 1 348 ? -9.821 -19.101 0.215 1.00 92.81 348 ARG A C 1
ATOM 2700 O O . ARG A 1 348 ? -9.838 -18.389 1.227 1.00 92.81 348 ARG A O 1
ATOM 2707 N N . THR A 1 349 ? -8.745 -19.248 -0.564 1.00 94.25 349 THR A N 1
ATOM 2708 C CA . THR A 1 349 ? -7.438 -18.653 -0.271 1.00 94.25 349 THR A CA 1
ATOM 2709 C C . THR A 1 349 ? -7.594 -17.169 0.033 1.00 94.25 349 THR A C 1
ATOM 2711 O O . THR A 1 349 ? -8.177 -16.411 -0.747 1.00 94.25 349 THR A O 1
ATOM 2714 N N . GLN A 1 350 ? -7.074 -16.762 1.184 1.00 95.69 350 GLN A N 1
ATOM 2715 C CA . GLN A 1 350 ? -7.094 -15.382 1.639 1.00 95.69 350 GLN A CA 1
ATOM 2716 C C . GLN A 1 350 ? -5.875 -14.634 1.090 1.00 95.69 350 GLN A C 1
ATOM 2718 O O . GLN A 1 350 ? -4.784 -15.193 0.965 1.00 95.69 350 GLN A O 1
ATOM 2723 N N . ALA A 1 351 ? -6.071 -13.365 0.774 1.00 96.38 351 ALA A N 1
ATOM 2724 C CA . ALA A 1 351 ? -5.056 -12.429 0.340 1.00 96.38 351 ALA A CA 1
ATOM 2725 C C . ALA A 1 351 ? -5.054 -11.195 1.253 1.00 96.38 351 ALA A C 1
ATOM 2727 O O . ALA A 1 351 ? -6.076 -10.860 1.857 1.00 96.38 351 ALA A O 1
ATOM 2728 N N . THR A 1 352 ? -3.915 -10.517 1.351 1.00 97.00 352 THR A N 1
ATOM 2729 C CA . THR A 1 352 ? -3.723 -9.338 2.194 1.00 97.00 352 THR A CA 1
ATOM 2730 C C . THR A 1 352 ? -3.174 -8.140 1.431 1.00 97.00 352 THR A C 1
ATOM 2732 O O . THR A 1 352 ? -2.513 -8.263 0.400 1.00 97.00 352 THR A O 1
ATOM 2735 N N . GLY A 1 353 ? -3.409 -6.957 1.988 1.00 96.56 353 GLY A N 1
ATOM 2736 C CA . GLY A 1 353 ? -2.698 -5.732 1.647 1.00 96.56 353 GLY A CA 1
ATOM 2737 C C . GLY A 1 353 ? -2.669 -4.762 2.823 1.00 96.56 353 GLY A C 1
ATOM 2738 O O . GLY A 1 353 ? -3.405 -4.926 3.802 1.00 96.56 353 GLY A O 1
ATOM 2739 N N . ARG A 1 354 ? -1.818 -3.740 2.723 1.00 95.81 354 ARG A N 1
ATOM 2740 C CA . ARG A 1 354 ? -1.669 -2.692 3.736 1.00 95.81 354 ARG A CA 1
ATOM 2741 C C . ARG A 1 354 ? -1.683 -1.312 3.096 1.00 95.81 354 ARG A C 1
ATOM 2743 O O . ARG A 1 354 ? -0.988 -1.067 2.112 1.00 95.81 354 ARG A O 1
ATOM 2750 N N . VAL A 1 355 ? -2.426 -0.401 3.714 1.00 95.75 355 VAL A N 1
ATOM 2751 C CA . VAL A 1 355 ? -2.353 1.040 3.471 1.00 95.75 355 VAL A CA 1
ATOM 2752 C C . VAL A 1 355 ? -1.715 1.684 4.688 1.00 95.75 355 VAL A C 1
ATOM 2754 O O . VAL A 1 355 ? -2.255 1.608 5.788 1.00 95.75 355 VAL A O 1
ATOM 2757 N N . VAL A 1 356 ? -0.558 2.309 4.502 1.00 93.44 356 VAL A N 1
ATOM 2758 C CA . VAL A 1 356 ? 0.104 3.045 5.579 1.00 93.44 356 VAL A CA 1
ATOM 2759 C C . VAL A 1 356 ? -0.587 4.389 5.775 1.00 93.44 356 VAL A C 1
ATOM 2761 O O . VAL A 1 356 ? -0.843 5.093 4.800 1.00 93.44 356 VAL A O 1
ATOM 2764 N N . LEU A 1 357 ? -0.893 4.739 7.024 1.00 93.19 357 LEU A N 1
ATOM 2765 C CA . LEU A 1 357 ? -1.616 5.965 7.358 1.00 93.19 357 LEU A CA 1
ATOM 2766 C C . LEU A 1 357 ? -0.734 7.050 7.974 1.00 93.19 357 LEU A C 1
ATOM 2768 O O . LEU A 1 357 ? -1.089 8.221 7.869 1.00 93.19 357 LEU A O 1
ATOM 2772 N N . THR A 1 358 ? 0.387 6.686 8.598 1.00 90.81 358 THR A N 1
ATOM 2773 C CA . THR A 1 358 ? 1.184 7.565 9.472 1.00 90.81 358 THR A CA 1
ATOM 2774 C C . THR A 1 358 ? 1.458 8.939 8.867 1.00 90.81 358 THR A C 1
ATOM 2776 O O . THR A 1 358 ? 1.068 9.946 9.450 1.00 90.81 358 THR A O 1
ATOM 2779 N N . ASN A 1 359 ? 2.018 9.015 7.657 1.00 85.12 359 ASN A N 1
ATOM 2780 C CA . ASN A 1 359 ? 2.296 10.310 7.028 1.00 85.12 359 ASN A CA 1
ATOM 2781 C C . ASN A 1 359 ? 1.009 11.116 6.724 1.00 85.12 359 ASN A C 1
ATOM 2783 O O . ASN A 1 359 ? 0.893 12.304 7.040 1.00 85.12 359 ASN A O 1
ATOM 2787 N N . GLY A 1 360 ? -0.019 10.449 6.188 1.00 85.56 360 GLY A N 1
ATOM 2788 C CA . GLY A 1 360 ? -1.314 11.079 5.922 1.00 85.56 360 GLY A CA 1
ATOM 2789 C C . GLY A 1 360 ? -2.020 11.594 7.184 1.00 85.56 360 GLY A C 1
ATOM 2790 O O . GLY A 1 360 ? -2.794 12.552 7.093 1.00 85.56 360 GLY A O 1
ATOM 2791 N N . LEU A 1 361 ? -1.752 10.993 8.347 1.00 89.94 361 LEU A N 1
ATOM 2792 C CA . LEU A 1 361 ? -2.253 11.424 9.654 1.00 89.94 361 LEU A CA 1
ATOM 2793 C C . LEU A 1 361 ? -1.415 12.566 10.237 1.00 89.94 361 LEU A C 1
ATOM 2795 O O . LEU A 1 361 ? -2.000 13.557 10.666 1.00 89.94 361 LEU A O 1
ATOM 2799 N N . ILE A 1 362 ? -0.082 12.510 10.130 1.00 86.25 362 ILE A N 1
ATOM 2800 C CA . ILE A 1 362 ? 0.809 13.619 10.515 1.00 86.25 362 ILE A CA 1
ATOM 2801 C C . ILE A 1 362 ? 0.438 14.890 9.748 1.00 86.25 362 ILE A C 1
ATOM 2803 O O . ILE A 1 362 ? 0.350 15.964 10.337 1.00 86.25 362 ILE A O 1
ATOM 2807 N N . THR A 1 363 ? 0.162 14.783 8.445 1.00 83.50 363 THR A N 1
ATOM 2808 C CA . THR A 1 363 ? -0.273 15.937 7.643 1.00 83.50 363 THR A CA 1
ATOM 2809 C C . THR A 1 363 ? -1.600 16.499 8.147 1.00 83.50 363 THR A C 1
ATOM 2811 O O . THR A 1 363 ? -1.728 17.712 8.297 1.00 83.50 363 THR A O 1
ATOM 2814 N N . ARG A 1 364 ? -2.578 15.634 8.452 1.00 88.19 364 ARG A N 1
ATOM 2815 C CA . ARG A 1 364 ? -3.892 16.044 8.980 1.00 88.19 364 ARG A CA 1
ATOM 2816 C C . ARG A 1 364 ? -3.780 16.742 10.325 1.00 88.19 364 ARG A C 1
ATOM 2818 O O . ARG A 1 364 ? -4.414 17.775 10.508 1.00 88.19 364 ARG A O 1
ATOM 2825 N N . TRP A 1 365 ? -2.965 16.199 11.221 1.00 87.81 365 TRP A N 1
ATOM 2826 C CA . TRP A 1 365 ? -2.691 16.788 12.523 1.00 87.81 365 TRP A CA 1
ATOM 2827 C C . TRP A 1 365 ? -1.969 18.135 12.380 1.00 87.81 365 TRP A C 1
ATOM 2829 O O . TRP A 1 365 ? -2.476 19.152 12.841 1.00 87.81 365 TRP A O 1
ATOM 2839 N N . LYS A 1 366 ? -0.860 18.210 11.638 1.00 83.75 366 LYS A N 1
ATOM 2840 C CA . LYS A 1 366 ? -0.113 19.468 11.455 1.00 83.75 366 LYS A CA 1
ATOM 2841 C C . LYS A 1 366 ? -0.925 20.577 10.798 1.00 83.75 366 LYS A C 1
ATOM 2843 O O . LYS A 1 366 ? -0.813 21.738 11.175 1.00 83.75 366 LYS A O 1
ATOM 2848 N N . GLN A 1 367 ? -1.711 20.228 9.785 1.00 84.25 367 GLN A N 1
ATOM 2849 C CA . GLN A 1 367 ? -2.531 21.192 9.053 1.00 84.25 367 GLN A CA 1
ATOM 2850 C C . GLN A 1 367 ? -3.902 21.408 9.701 1.00 84.25 367 GLN A C 1
ATOM 2852 O O . GLN A 1 367 ? -4.689 22.188 9.169 1.00 84.25 367 GLN A O 1
ATOM 2857 N N . GLN A 1 368 ? -4.192 20.713 10.812 1.00 86.75 368 GLN A N 1
ATOM 2858 C CA . GLN A 1 368 ? -5.480 20.731 11.509 1.00 86.75 368 GLN A CA 1
ATOM 2859 C C . GLN A 1 368 ? -6.654 20.608 10.527 1.00 86.75 368 GLN A C 1
ATOM 2861 O O . GLN A 1 368 ? -7.595 21.405 10.522 1.00 86.75 368 GLN A O 1
ATOM 2866 N N . LEU A 1 369 ? -6.563 19.617 9.633 1.00 85.69 369 LEU A N 1
ATOM 2867 C CA . LEU A 1 369 ? -7.572 19.407 8.601 1.00 85.69 369 LEU A CA 1
ATOM 2868 C C . LEU A 1 369 ? -8.900 19.032 9.263 1.00 85.69 369 LEU A C 1
ATOM 2870 O O . LEU A 1 369 ? -8.995 18.043 9.986 1.00 85.69 369 LEU A O 1
ATOM 2874 N N . VAL A 1 370 ? -9.929 19.836 9.001 1.00 85.75 370 VAL A N 1
ATOM 2875 C CA . VAL A 1 370 ? -11.277 19.596 9.516 1.00 85.75 370 VAL A CA 1
ATOM 2876 C C . VAL A 1 370 ? -11.977 18.569 8.635 1.00 85.75 370 VAL A C 1
ATOM 2878 O O . VAL A 1 370 ? -12.093 18.723 7.417 1.00 85.75 370 VAL A O 1
ATOM 2881 N N . HIS A 1 371 ? -12.483 17.526 9.271 1.00 85.12 371 HIS A N 1
ATOM 2882 C CA . HIS A 1 371 ? -13.230 16.440 8.672 1.00 85.12 371 HIS A CA 1
ATOM 2883 C C . HIS A 1 371 ? -14.701 16.538 9.059 1.00 85.12 371 HIS A C 1
ATOM 2885 O O . HIS A 1 371 ? -15.062 17.050 10.115 1.00 85.12 371 HIS A O 1
ATOM 2891 N N . THR A 1 372 ? -15.568 16.048 8.178 1.00 83.12 372 THR A N 1
ATOM 2892 C CA . THR A 1 372 ? -16.973 15.818 8.507 1.00 83.12 372 THR A CA 1
ATOM 2893 C C . THR A 1 372 ? -17.075 14.397 9.046 1.00 83.12 372 THR A C 1
ATOM 2895 O O . THR A 1 372 ? -16.955 13.468 8.239 1.00 83.12 372 THR A O 1
ATOM 2898 N N . PRO A 1 373 ? -17.273 14.206 10.363 1.00 77.88 373 PRO A N 1
ATOM 2899 C CA . PRO A 1 373 ? -17.407 12.873 10.919 1.00 77.88 373 PRO A CA 1
ATOM 2900 C C . PRO A 1 373 ? -18.630 12.188 10.318 1.00 77.88 373 PRO A C 1
ATOM 2902 O O . PRO A 1 373 ? -19.593 12.842 9.895 1.00 77.88 373 PRO A O 1
ATOM 2905 N N . ARG A 1 374 ? -18.638 10.856 10.324 1.00 74.25 374 ARG A N 1
ATOM 2906 C CA . ARG A 1 374 ? -19.876 10.109 10.099 1.00 74.25 374 ARG A CA 1
ATOM 2907 C C . ARG A 1 374 ? -20.951 10.641 11.051 1.00 74.25 374 ARG A C 1
ATOM 2909 O O . ARG A 1 374 ? -20.678 10.782 12.240 1.00 74.25 374 ARG A O 1
ATOM 2916 N N . SER A 1 375 ? -22.163 10.896 10.546 1.00 63.28 375 SER A N 1
ATOM 2917 C CA . SER A 1 375 ? -23.331 11.150 11.400 1.00 63.28 375 SER A CA 1
ATOM 2918 C C . SER A 1 375 ? -23.462 9.964 12.354 1.00 63.28 375 SER A C 1
ATOM 2920 O O . SER A 1 375 ? -23.811 8.855 11.941 1.00 63.28 375 SER A O 1
ATOM 2922 N N . SER A 1 376 ? -23.030 10.153 13.597 1.00 52.25 376 SER A N 1
ATOM 2923 C CA . SER A 1 376 ? -23.005 9.091 14.578 1.00 52.25 376 SER A CA 1
ATOM 2924 C C . SER A 1 376 ? -24.408 8.979 15.159 1.00 52.25 376 SER A C 1
ATOM 2926 O O . SER A 1 376 ? -24.844 9.785 15.971 1.00 52.25 376 SER A O 1
ATOM 2928 N N . THR A 1 377 ? -25.116 7.912 14.807 1.00 46.66 377 THR A N 1
ATOM 2929 C CA . THR A 1 377 ? -26.065 7.293 15.738 1.00 46.66 377 THR A CA 1
ATOM 2930 C C . THR A 1 377 ? -25.261 6.569 16.821 1.00 46.66 377 THR A C 1
ATOM 2932 O O . THR A 1 377 ? -25.391 5.357 16.981 1.00 46.66 377 THR A O 1
ATOM 2935 N N . SER A 1 378 ? -24.338 7.273 17.491 1.00 46.12 378 SER A N 1
ATOM 2936 C CA . SER A 1 378 ? -23.580 6.704 18.601 1.00 46.12 378 SER A CA 1
ATOM 2937 C C . SER A 1 378 ? -24.588 6.325 19.678 1.00 46.12 378 SER A C 1
ATOM 2939 O O . SER A 1 378 ? -25.222 7.181 20.288 1.00 46.12 378 SER A O 1
ATOM 2941 N N . SER A 1 379 ? -24.781 5.023 19.859 1.00 46.16 379 SER A N 1
ATOM 2942 C CA . SER A 1 379 ? -25.661 4.426 20.862 1.00 46.16 379 SER A CA 1
ATOM 2943 C C . SER A 1 379 ? -25.099 4.532 22.284 1.00 46.16 379 SER A C 1
ATOM 2945 O O . SER A 1 379 ? -25.756 4.126 23.238 1.00 46.16 379 SER A O 1
ATOM 2947 N N . SER A 1 380 ? -23.899 5.088 22.447 1.00 48.25 380 SER A N 1
ATOM 2948 C CA . SER A 1 380 ? -23.306 5.448 23.732 1.00 48.25 380 SER A CA 1
ATOM 2949 C C . SER A 1 380 ? -23.301 6.969 23.839 1.00 48.25 380 SER A C 1
ATOM 2951 O O . SER A 1 380 ? -22.630 7.611 23.036 1.00 48.25 380 SER A O 1
ATOM 2953 N N . GLY A 1 381 ? -24.050 7.544 24.787 1.00 55.25 381 GLY A N 1
ATOM 2954 C CA . GLY A 1 381 ? -24.247 8.991 24.995 1.00 55.25 381 GLY A CA 1
ATOM 2955 C C . GLY A 1 381 ? -22.997 9.808 25.364 1.00 55.25 381 GLY A C 1
ATOM 2956 O O . GLY A 1 381 ? -23.024 10.563 26.330 1.00 55.25 381 GLY A O 1
ATOM 2957 N N . GLY A 1 382 ? -21.906 9.640 24.620 1.00 60.69 382 GLY A N 1
ATOM 2958 C CA . GLY A 1 382 ? -20.659 10.384 24.714 1.00 60.69 382 GLY A CA 1
ATOM 2959 C C . GLY A 1 382 ? -20.601 11.559 23.737 1.00 60.69 382 GLY A C 1
ATOM 2960 O O . GLY A 1 382 ? -21.442 11.704 22.847 1.00 60.69 382 GLY A O 1
ATOM 2961 N N . SER A 1 383 ? -19.595 12.407 23.945 1.00 65.94 383 SER A N 1
ATOM 2962 C CA . SER A 1 383 ? -19.285 13.592 23.145 1.00 65.94 383 SER A CA 1
ATOM 2963 C C . SER A 1 383 ? -19.296 13.319 21.633 1.00 65.94 383 SER A C 1
ATOM 2965 O O . SER A 1 383 ? -18.971 12.209 21.205 1.00 65.94 383 SER A O 1
ATOM 2967 N N . PRO A 1 384 ? -19.646 14.321 20.803 1.00 75.25 384 PRO A N 1
ATOM 2968 C CA . PRO A 1 384 ? -19.573 14.176 19.355 1.00 75.25 384 PRO A CA 1
ATOM 2969 C C . PRO A 1 384 ? -18.142 13.814 18.929 1.00 75.25 384 PRO A C 1
ATOM 2971 O O . PRO A 1 384 ? -17.187 14.321 19.525 1.00 75.25 384 PRO A O 1
ATOM 2974 N N . PRO A 1 385 ? -17.980 12.963 17.901 1.00 79.12 385 PRO A N 1
ATOM 2975 C CA . PRO A 1 385 ? -16.660 12.568 17.438 1.00 79.12 385 PRO A CA 1
ATOM 2976 C C . PRO A 1 385 ? -15.851 13.783 16.968 1.00 79.12 385 PRO A C 1
ATOM 2978 O O . PRO A 1 385 ? -16.421 14.707 16.372 1.00 79.12 385 PRO A O 1
ATOM 2981 N N . PRO A 1 386 ? -14.528 13.796 17.200 1.00 87.00 386 PRO A N 1
ATOM 2982 C CA . PRO A 1 386 ? -13.711 14.955 16.892 1.00 87.00 386 PRO A CA 1
ATOM 2983 C C . PRO A 1 386 ? -13.629 15.176 15.376 1.00 87.00 386 PRO A C 1
ATOM 2985 O O . PRO A 1 386 ? -13.422 14.251 14.585 1.00 87.00 386 PRO A O 1
ATOM 2988 N N . ALA A 1 387 ? -13.797 16.435 14.969 1.00 87.94 387 ALA A N 1
ATOM 2989 C CA . ALA A 1 387 ? -13.703 16.853 13.572 1.00 87.94 387 ALA A CA 1
ATOM 2990 C C . ALA A 1 387 ? -12.248 17.022 13.104 1.00 87.94 387 ALA A C 1
ATOM 2992 O O . ALA A 1 387 ? -11.990 17.000 11.908 1.00 87.94 387 ALA A O 1
ATOM 2993 N N . ALA A 1 388 ? -11.292 17.174 14.017 1.00 91.69 388 ALA A N 1
ATOM 2994 C CA . ALA A 1 388 ? -9.868 17.292 13.714 1.00 91.69 388 ALA A CA 1
ATOM 2995 C C . ALA A 1 388 ? -9.061 16.358 14.622 1.00 91.69 388 ALA A C 1
ATOM 2997 O O . ALA A 1 388 ? -9.509 16.007 15.715 1.00 91.69 388 ALA A O 1
ATOM 2998 N N . LEU A 1 389 ? -7.882 15.947 14.156 1.00 91.69 389 LEU A N 1
ATOM 2999 C CA . LEU A 1 389 ? -6.979 15.086 14.913 1.00 91.69 389 LEU A CA 1
ATOM 3000 C C . LEU A 1 389 ? -6.232 15.917 15.968 1.00 91.69 389 LEU A C 1
ATOM 3002 O O . LEU A 1 389 ? -5.497 16.839 15.612 1.00 91.69 389 LEU A O 1
ATOM 3006 N N . ALA A 1 390 ? -6.438 15.595 17.248 1.00 91.44 390 ALA A N 1
ATOM 3007 C CA . ALA A 1 390 ? -5.878 16.348 18.373 1.00 91.44 390 ALA A CA 1
ATOM 3008 C C . ALA A 1 390 ? -4.369 16.110 18.550 1.00 91.44 390 ALA A C 1
ATOM 3010 O O . ALA A 1 390 ? -3.604 17.069 18.639 1.00 91.44 390 ALA A O 1
ATOM 3011 N N . SER A 1 391 ? -3.940 14.847 18.531 1.00 91.00 391 SER A N 1
ATOM 3012 C CA . SER A 1 391 ? -2.534 14.439 18.596 1.00 91.00 391 SER A CA 1
ATOM 3013 C C . SER A 1 391 ? -2.294 13.167 17.779 1.00 91.00 391 SER A C 1
ATOM 3015 O O . SER A 1 391 ? -3.237 12.530 17.303 1.00 91.00 391 SER A O 1
ATOM 3017 N N . MET A 1 392 ? -1.025 12.786 17.625 1.00 89.50 392 MET A N 1
ATOM 3018 C CA . MET A 1 392 ? -0.632 11.497 17.046 1.00 89.50 392 MET A CA 1
ATOM 3019 C C . MET A 1 392 ? -0.641 10.349 18.068 1.00 89.50 392 MET A C 1
ATOM 3021 O O . MET A 1 392 ? -0.293 9.228 17.697 1.00 89.50 392 MET A O 1
ATOM 3025 N N . SER A 1 393 ? -1.049 10.594 19.321 1.00 90.38 393 SER A N 1
ATOM 3026 C CA . SER A 1 393 ? -1.152 9.537 20.331 1.00 90.38 393 SER A CA 1
ATOM 3027 C C . SER A 1 393 ? -2.219 8.501 19.945 1.00 90.38 393 SER A C 1
ATOM 3029 O O . SER A 1 393 ? -3.226 8.852 19.313 1.00 90.38 393 SER A O 1
ATOM 3031 N N . PRO A 1 394 ? -2.073 7.223 20.344 1.00 90.81 394 PRO A N 1
ATOM 3032 C CA . PRO A 1 394 ? -3.009 6.187 19.931 1.00 90.81 394 PRO A CA 1
ATOM 3033 C C . PRO A 1 394 ? -4.435 6.438 20.417 1.00 90.81 394 PRO A C 1
ATOM 3035 O O . PRO A 1 394 ? -5.376 6.113 19.703 1.00 90.81 394 PRO A O 1
ATOM 3038 N N . VAL A 1 395 ? -4.609 7.036 21.600 1.00 91.31 395 VAL A N 1
ATOM 3039 C CA . VAL A 1 395 ? -5.931 7.313 22.186 1.00 91.31 395 VAL A CA 1
ATOM 3040 C C . VAL A 1 395 ? -6.699 8.337 21.349 1.00 91.31 395 VAL A C 1
ATOM 3042 O O . VAL A 1 395 ? -7.810 8.047 20.897 1.00 91.31 395 VAL A O 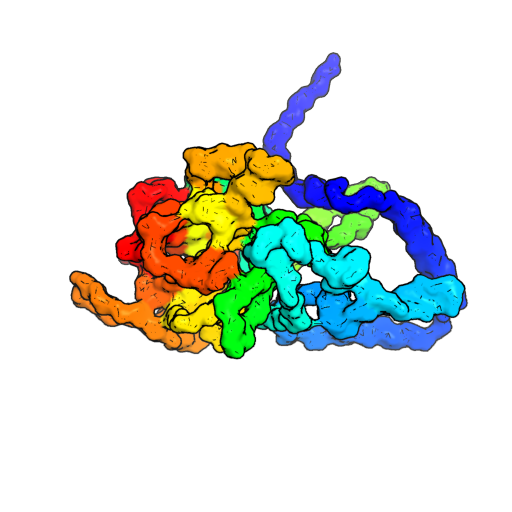1
ATOM 3045 N N . ASP A 1 396 ? -6.098 9.499 21.083 1.00 92.06 396 ASP A N 1
ATOM 3046 C CA . ASP A 1 396 ? -6.740 10.558 20.296 1.00 92.06 396 ASP A CA 1
ATOM 3047 C C . ASP A 1 396 ? -6.991 10.115 18.856 1.00 92.06 396 ASP A C 1
ATOM 3049 O O . ASP A 1 396 ? -8.040 10.403 18.272 1.00 92.06 396 ASP A O 1
ATOM 3053 N N . LEU A 1 397 ? -6.040 9.379 18.282 1.00 93.50 397 LEU A N 1
ATOM 3054 C CA . LEU A 1 397 ? -6.112 8.918 16.907 1.00 93.50 397 LEU A CA 1
ATOM 3055 C C . LEU A 1 397 ? -7.170 7.838 16.711 1.00 93.50 397 LEU A C 1
ATOM 3057 O O . LEU A 1 397 ? -7.935 7.912 15.749 1.00 93.50 397 LEU A O 1
ATOM 3061 N N . VAL A 1 398 ? -7.245 6.851 17.606 1.00 93.75 398 VAL A N 1
ATOM 3062 C CA . VAL A 1 398 ? -8.299 5.829 17.578 1.00 93.75 398 VAL A CA 1
ATOM 3063 C C . VAL A 1 398 ? -9.665 6.496 17.678 1.00 93.75 398 VAL A C 1
ATOM 3065 O O . VAL A 1 398 ? -10.507 6.260 16.813 1.00 93.75 398 VAL A O 1
ATOM 3068 N N . HIS A 1 399 ? -9.859 7.381 18.660 1.00 91.88 399 HIS A N 1
ATOM 3069 C CA . HIS A 1 399 ? -11.120 8.097 18.842 1.00 91.88 399 HIS A CA 1
ATOM 3070 C C . HIS A 1 399 ? -11.486 8.934 17.603 1.00 91.88 399 HIS A C 1
ATOM 3072 O O . HIS A 1 399 ? -12.630 8.929 17.146 1.00 91.88 399 HIS A O 1
ATOM 3078 N N . PHE A 1 400 ? -10.508 9.600 16.987 1.00 94.19 400 PHE A N 1
ATOM 3079 C CA . PHE A 1 400 ? -10.713 10.319 15.734 1.00 94.19 400 PHE A CA 1
ATOM 3080 C C . PHE A 1 400 ? -11.091 9.392 14.567 1.00 94.19 400 PHE A C 1
ATOM 3082 O O . PHE A 1 400 ? -12.016 9.695 13.804 1.00 94.19 400 PHE A O 1
ATOM 3089 N N . LEU A 1 401 ? -10.415 8.252 14.411 1.00 95.56 401 LEU A N 1
ATOM 3090 C CA . LEU A 1 401 ? -10.640 7.335 13.294 1.00 95.56 401 LEU A CA 1
ATOM 3091 C C . LEU A 1 401 ? -11.926 6.513 13.416 1.00 95.56 401 LEU A C 1
ATOM 3093 O O . LEU A 1 401 ? -12.460 6.123 12.376 1.00 95.56 401 LEU A O 1
ATOM 3097 N N . GLU A 1 402 ? -12.482 6.314 14.614 1.00 93.81 402 GLU A N 1
ATOM 3098 C CA . GLU A 1 402 ? -13.798 5.676 14.796 1.00 93.81 402 GLU A CA 1
ATOM 3099 C C . GLU A 1 402 ? -14.883 6.327 13.924 1.00 93.81 402 GLU A C 1
ATOM 3101 O O . GLU A 1 402 ? -15.686 5.635 13.291 1.00 93.81 402 GLU A O 1
ATOM 3106 N N . ALA A 1 403 ? -14.862 7.658 13.814 1.00 91.19 403 ALA A N 1
ATOM 3107 C CA . ALA A 1 403 ? -15.847 8.404 13.038 1.00 91.19 403 ALA A CA 1
ATOM 3108 C C . ALA A 1 403 ? -15.368 8.859 11.655 1.00 91.19 403 ALA A C 1
ATOM 3110 O O . ALA A 1 403 ? -16.208 9.216 10.824 1.00 91.19 403 ALA A O 1
ATOM 3111 N N . ASN A 1 404 ? -14.054 8.868 11.411 1.00 93.88 404 ASN A N 1
ATOM 3112 C CA . ASN A 1 404 ? -13.465 9.454 10.206 1.00 93.88 404 ASN A CA 1
ATOM 3113 C C . ASN A 1 404 ? -12.770 8.441 9.286 1.00 93.88 404 ASN A C 1
ATOM 3115 O O . ASN A 1 404 ? -12.494 8.782 8.138 1.00 93.88 404 ASN A O 1
ATOM 3119 N N . LEU A 1 405 ? -12.486 7.209 9.722 1.00 95.88 405 LEU A N 1
ATOM 3120 C CA . LEU A 1 405 ? -11.980 6.167 8.826 1.00 95.88 405 LEU A CA 1
ATOM 3121 C C . LEU A 1 405 ? -13.143 5.573 8.036 1.00 95.88 405 LEU A C 1
ATOM 3123 O O . LEU A 1 405 ? -14.111 5.101 8.626 1.00 95.88 405 LEU A O 1
ATOM 3127 N N . HIS A 1 406 ? -13.042 5.511 6.714 1.00 95.38 406 HIS A N 1
ATOM 3128 C CA . HIS A 1 406 ? -14.028 4.896 5.830 1.00 95.38 406 HIS A CA 1
ATOM 3129 C C . HIS A 1 406 ? -13.357 4.009 4.790 1.00 95.38 406 HIS A C 1
ATOM 3131 O O . HIS A 1 406 ? -12.188 4.181 4.461 1.00 95.38 406 HIS A O 1
ATOM 3137 N N . TRP A 1 407 ? -14.124 3.078 4.234 1.00 96.94 407 TRP A N 1
ATOM 3138 C CA . TRP A 1 407 ? -13.708 2.324 3.063 1.00 96.94 407 TRP A CA 1
ATOM 3139 C C . TRP A 1 407 ? -14.875 2.114 2.108 1.00 96.94 407 TRP A C 1
ATOM 3141 O O . TRP A 1 407 ? -16.049 2.158 2.503 1.00 96.94 407 TRP A O 1
ATOM 3151 N N . ARG A 1 408 ? -14.539 1.936 0.834 1.00 95.75 408 ARG A N 1
ATOM 3152 C CA . ARG A 1 408 ? -15.460 1.608 -0.258 1.00 95.75 408 ARG A CA 1
ATOM 3153 C C . ARG A 1 408 ? -14.802 0.571 -1.148 1.00 95.75 408 ARG A C 1
ATOM 3155 O O . ARG A 1 408 ? -13.579 0.559 -1.261 1.00 95.75 408 ARG A O 1
ATOM 3162 N N . VAL A 1 409 ? -15.608 -0.287 -1.758 1.00 95.50 409 VAL A N 1
ATOM 3163 C CA . VAL A 1 409 ? -15.114 -1.294 -2.694 1.00 95.50 409 VAL A CA 1
ATOM 3164 C C . VAL A 1 409 ? -15.782 -1.078 -4.029 1.00 95.50 409 VAL A C 1
ATOM 3166 O O . VAL A 1 409 ? -17.005 -1.001 -4.072 1.00 95.50 409 VAL A O 1
ATOM 3169 N N . THR A 1 410 ? -14.997 -0.996 -5.095 1.00 92.75 410 THR A N 1
ATOM 3170 C CA . THR A 1 410 ? -15.539 -1.013 -6.454 1.00 92.75 410 THR A CA 1
ATOM 3171 C C . THR A 1 410 ? -15.085 -2.258 -7.183 1.00 92.75 410 THR A C 1
ATOM 3173 O O . THR A 1 410 ? -13.969 -2.732 -6.963 1.00 92.75 410 THR A O 1
ATOM 3176 N N . THR A 1 411 ? -15.928 -2.773 -8.066 1.00 88.81 411 THR A N 1
ATOM 3177 C CA . THR A 1 411 ? -15.517 -3.749 -9.073 1.00 88.81 411 THR A CA 1
ATOM 3178 C C . THR A 1 411 ? -14.789 -3.037 -10.201 1.00 88.81 411 THR A C 1
ATOM 3180 O O . THR A 1 411 ? -15.192 -1.966 -10.649 1.00 88.81 411 THR A O 1
ATOM 3183 N N . ASP A 1 412 ? -13.676 -3.610 -10.643 1.00 80.00 412 ASP A N 1
ATOM 3184 C CA . ASP A 1 412 ? -12.806 -2.933 -11.603 1.00 80.00 412 ASP A CA 1
ATOM 3185 C C . ASP A 1 412 ? -13.399 -2.965 -13.025 1.00 80.00 412 ASP A C 1
ATOM 3187 O O . ASP A 1 412 ? -13.226 -1.996 -13.759 1.00 80.00 412 ASP A O 1
ATOM 3191 N N . ASP A 1 413 ? -14.135 -4.023 -13.398 1.00 71.00 413 ASP A N 1
ATOM 3192 C CA . ASP A 1 413 ? -14.648 -4.210 -14.770 1.00 71.00 413 ASP A CA 1
ATOM 3193 C C . ASP A 1 413 ? -15.749 -3.211 -15.169 1.00 71.00 413 ASP A C 1
ATOM 3195 O O . ASP A 1 413 ? -15.909 -2.899 -16.346 1.00 71.00 413 ASP A O 1
ATOM 3199 N N . ASP A 1 414 ? -16.559 -2.771 -14.207 1.00 71.94 414 ASP A N 1
ATOM 3200 C CA . ASP A 1 414 ? -17.727 -1.904 -14.420 1.00 71.94 414 ASP A CA 1
ATOM 3201 C C . ASP A 1 414 ? -17.647 -0.601 -13.604 1.00 71.94 414 ASP A C 1
ATOM 3203 O O . ASP A 1 414 ? -18.487 0.284 -13.765 1.00 71.94 414 ASP A O 1
ATOM 3207 N N . GLY A 1 415 ? -16.628 -0.458 -12.748 1.00 77.00 415 GLY A N 1
ATOM 3208 C CA . GLY A 1 415 ? -16.447 0.696 -11.872 1.00 77.00 415 GLY A CA 1
ATOM 3209 C C . GLY A 1 415 ? -17.554 0.856 -10.830 1.00 77.00 415 GLY A C 1
ATOM 3210 O O . GLY A 1 415 ? -17.673 1.935 -10.251 1.00 77.00 415 GLY A O 1
ATOM 3211 N N . LEU A 1 416 ? -18.382 -0.170 -10.607 1.00 84.81 416 LEU A N 1
ATOM 3212 C CA . LEU A 1 416 ? -19.557 -0.077 -9.748 1.00 84.81 416 LEU A CA 1
ATOM 3213 C C . LEU A 1 416 ? -19.196 -0.235 -8.276 1.00 84.81 416 LEU A C 1
ATOM 3215 O O . LEU A 1 416 ? -18.296 -0.991 -7.909 1.00 84.81 416 LEU A O 1
ATOM 3219 N N . LEU A 1 417 ? -19.939 0.469 -7.422 1.00 89.75 417 LEU A N 1
ATOM 3220 C CA . LEU A 1 417 ? -19.843 0.318 -5.978 1.00 89.75 417 LEU A CA 1
ATOM 3221 C C . LEU A 1 417 ? -20.411 -1.040 -5.546 1.00 89.75 417 LEU A C 1
ATOM 3223 O O . LEU A 1 417 ? -21.495 -1.437 -5.969 1.00 89.75 417 LEU A O 1
ATOM 3227 N N . VAL A 1 418 ? -19.700 -1.732 -4.659 1.00 92.62 418 VAL A N 1
ATOM 3228 C CA . VAL A 1 418 ? -20.217 -2.920 -3.974 1.00 92.62 418 VAL A CA 1
ATOM 3229 C C . VAL A 1 418 ? -20.952 -2.464 -2.712 1.00 92.62 418 VAL A C 1
ATOM 3231 O O . VAL A 1 418 ? -20.331 -2.248 -1.670 1.00 92.62 418 VAL A O 1
ATOM 3234 N N . ASP A 1 419 ? -22.269 -2.281 -2.823 1.00 88.25 419 ASP A N 1
ATOM 3235 C CA . ASP A 1 419 ? -23.099 -1.705 -1.752 1.00 88.25 419 ASP A CA 1
ATOM 3236 C C . ASP A 1 419 ? -23.291 -2.647 -0.551 1.00 88.25 419 ASP A C 1
ATOM 3238 O O . ASP A 1 419 ? -23.176 -2.220 0.599 1.00 88.25 419 ASP A O 1
ATOM 3242 N N . ASP A 1 420 ? -23.535 -3.937 -0.799 1.00 93.06 420 ASP A N 1
ATOM 3243 C CA . ASP A 1 420 ? -23.723 -4.950 0.246 1.00 93.06 420 ASP A CA 1
ATOM 3244 C C . ASP A 1 420 ? -22.459 -5.804 0.416 1.00 93.06 420 ASP A C 1
ATOM 3246 O O . ASP A 1 420 ? -22.347 -6.929 -0.080 1.00 93.06 420 ASP A O 1
ATOM 3250 N N . LEU A 1 421 ? -21.462 -5.240 1.105 1.00 95.06 421 LEU A N 1
ATOM 3251 C CA . LEU A 1 421 ? -20.193 -5.928 1.361 1.00 95.06 421 LEU A CA 1
ATOM 3252 C C . LEU A 1 421 ? -20.367 -7.223 2.160 1.00 95.06 421 LEU A C 1
ATOM 3254 O O . LEU A 1 421 ? -19.556 -8.131 2.002 1.00 95.06 421 LEU A O 1
ATOM 3258 N N . GLU A 1 422 ? -21.382 -7.322 3.017 1.00 93.62 422 GLU A N 1
ATOM 3259 C CA . GLU A 1 422 ? -21.585 -8.512 3.846 1.00 93.62 422 GLU A CA 1
ATOM 3260 C C . GLU A 1 422 ? -22.118 -9.680 3.018 1.00 93.62 422 GLU A C 1
ATOM 3262 O O . GLU A 1 422 ? -21.630 -10.802 3.171 1.00 93.62 422 GLU A O 1
ATOM 3267 N N . ALA A 1 423 ? -23.051 -9.418 2.100 1.00 94.88 423 ALA A N 1
ATOM 3268 C CA . ALA A 1 423 ? -23.564 -10.440 1.196 1.00 94.88 423 ALA A CA 1
ATOM 3269 C C . ALA A 1 423 ? -22.569 -10.791 0.079 1.00 94.88 423 ALA A C 1
ATOM 3271 O O . ALA A 1 423 ? -22.390 -11.965 -0.248 1.00 94.88 423 ALA A O 1
ATOM 3272 N N . VAL A 1 424 ? -21.923 -9.783 -0.517 1.00 95.19 424 VAL A N 1
ATOM 3273 C CA . VAL A 1 424 ? -21.134 -9.947 -1.749 1.00 95.19 424 VAL A CA 1
ATOM 3274 C C . VAL A 1 424 ? -19.662 -10.264 -1.464 1.00 95.19 424 VAL A C 1
ATOM 3276 O O . VAL A 1 424 ? -19.034 -11.017 -2.205 1.00 95.19 424 VAL A O 1
ATOM 3279 N N . LEU A 1 425 ? -19.099 -9.730 -0.378 1.00 96.19 425 LEU A N 1
ATOM 3280 C CA . LEU A 1 425 ? -17.695 -9.902 0.012 1.00 96.19 425 LEU A CA 1
ATOM 3281 C C . LEU A 1 425 ? -17.553 -10.312 1.493 1.00 96.19 425 LEU A C 1
ATOM 3283 O O . LEU A 1 425 ? -16.792 -9.685 2.234 1.00 96.19 425 LEU A O 1
ATOM 3287 N N . PRO A 1 426 ? -18.191 -11.407 1.951 1.00 96.31 426 PRO A N 1
ATOM 3288 C CA . PRO A 1 426 ? -18.207 -11.785 3.372 1.00 96.31 426 PRO A CA 1
ATOM 3289 C C . PRO A 1 426 ? -16.809 -12.025 3.967 1.00 96.31 426 PRO A C 1
ATOM 3291 O O . PRO A 1 426 ? -16.592 -11.847 5.169 1.00 96.31 426 PRO A O 1
ATOM 3294 N N . SER A 1 427 ? -15.838 -12.412 3.132 1.00 96.31 427 SER A N 1
ATOM 3295 C CA . SER A 1 427 ? -14.437 -12.603 3.528 1.00 96.31 427 SER A CA 1
ATOM 3296 C C . SER A 1 427 ? -13.642 -11.308 3.706 1.00 96.31 427 SER A C 1
ATOM 3298 O O . SER A 1 427 ? -12.534 -11.363 4.224 1.00 96.31 427 SER A O 1
ATOM 3300 N N . LEU A 1 428 ? -14.149 -10.161 3.242 1.00 97.94 428 LEU A N 1
ATOM 3301 C CA . LEU A 1 428 ? -13.450 -8.888 3.387 1.00 97.94 428 LEU A CA 1
ATOM 3302 C C . LEU A 1 428 ? -13.388 -8.503 4.865 1.00 97.94 428 LEU A C 1
ATOM 3304 O O . LEU A 1 428 ? -14.409 -8.521 5.564 1.00 97.94 428 LEU A O 1
ATOM 3308 N N . LYS A 1 429 ? -12.185 -8.152 5.316 1.00 97.81 429 LYS A N 1
ATOM 3309 C CA . LYS A 1 429 ? -11.895 -7.664 6.658 1.00 97.81 429 LYS A CA 1
ATOM 3310 C C . LYS A 1 429 ? -10.914 -6.505 6.595 1.00 97.81 429 LYS A C 1
ATOM 3312 O O . LYS A 1 429 ? -9.774 -6.663 6.165 1.00 97.81 429 LYS A O 1
ATOM 3317 N N . VAL A 1 430 ? -11.369 -5.344 7.040 1.00 98.25 430 VAL A N 1
ATOM 3318 C CA . VAL A 1 430 ? -10.585 -4.117 7.166 1.00 98.25 430 VAL A CA 1
ATOM 3319 C C . VAL A 1 430 ? -10.326 -3.868 8.645 1.00 98.25 430 VAL A C 1
ATOM 3321 O O . VAL A 1 430 ? -11.277 -3.765 9.416 1.00 98.25 430 VAL A O 1
ATOM 3324 N N . SER A 1 431 ? -9.064 -3.759 9.048 1.00 97.38 431 SER A N 1
ATOM 3325 C CA . SER A 1 431 ? -8.655 -3.472 10.428 1.00 97.38 431 SER A CA 1
ATOM 3326 C C . SER A 1 431 ? -7.731 -2.260 10.478 1.00 97.38 431 SER A C 1
ATOM 3328 O O . SER A 1 431 ? -6.795 -2.143 9.685 1.00 97.38 431 SER A O 1
ATOM 3330 N N . LEU A 1 432 ? -7.958 -1.374 11.449 1.00 97.50 432 LEU A N 1
ATOM 3331 C CA . LEU A 1 432 ? -6.942 -0.411 11.865 1.00 97.50 432 LEU A CA 1
ATOM 3332 C C . LEU A 1 432 ? -5.937 -1.126 12.773 1.00 97.50 432 LEU A C 1
ATOM 3334 O O . LEU A 1 432 ? -6.339 -1.847 13.688 1.00 97.50 432 LEU A O 1
ATOM 3338 N N . VAL A 1 433 ? -4.645 -0.904 12.548 1.00 95.75 433 VAL A N 1
ATOM 3339 C CA . VAL A 1 433 ? -3.580 -1.316 13.465 1.00 95.75 433 VAL A CA 1
ATOM 3340 C C . VAL A 1 433 ? -2.763 -0.114 13.918 1.00 95.75 433 VAL A C 1
ATOM 3342 O O . VAL A 1 433 ? -2.434 0.753 13.107 1.00 95.75 433 VAL A O 1
ATOM 3345 N N . ALA A 1 434 ? -2.421 -0.103 15.204 1.00 94.56 434 ALA A N 1
ATOM 3346 C CA . ALA A 1 434 ? -1.482 0.829 15.817 1.00 94.56 434 ALA A CA 1
ATOM 3347 C C . ALA A 1 434 ? -0.258 0.042 16.293 1.00 94.56 434 ALA A C 1
ATOM 3349 O O . ALA A 1 434 ? -0.409 -0.991 16.941 1.00 94.56 434 ALA A O 1
ATOM 3350 N N . GLY A 1 435 ? 0.938 0.485 15.938 1.00 92.75 435 GLY A N 1
ATOM 3351 C CA . GLY A 1 435 ? 2.206 -0.130 16.311 1.00 92.75 435 GLY A CA 1
ATOM 3352 C C . GLY A 1 435 ? 3.262 0.926 16.598 1.00 92.75 435 GLY A C 1
ATOM 3353 O O . GLY A 1 435 ? 2.942 2.087 16.842 1.00 92.75 435 GLY A O 1
ATOM 3354 N N . LYS A 1 436 ? 4.526 0.512 16.569 1.00 91.44 436 LYS A N 1
ATOM 3355 C CA . LYS A 1 436 ? 5.676 1.380 16.821 1.00 91.44 436 LYS A CA 1
ATOM 3356 C C . LYS A 1 436 ? 6.631 1.364 15.635 1.00 91.44 436 LYS A C 1
ATOM 3358 O O . LYS A 1 436 ? 6.829 0.321 15.002 1.00 91.44 436 LYS A O 1
ATOM 3363 N N . ALA A 1 437 ? 7.235 2.514 15.365 1.00 90.06 437 ALA A N 1
ATOM 3364 C CA . ALA A 1 437 ? 8.298 2.686 14.390 1.00 90.06 437 ALA A CA 1
ATOM 3365 C C . ALA A 1 437 ? 9.515 3.346 15.040 1.00 90.06 437 ALA A C 1
ATOM 3367 O O . ALA A 1 437 ? 9.380 4.353 15.721 1.00 90.06 437 ALA A O 1
ATOM 3368 N N . GLN A 1 438 ? 10.707 2.813 14.788 1.00 89.06 438 GLN A N 1
ATOM 3369 C CA . GLN A 1 438 ? 11.970 3.463 15.126 1.00 89.06 438 GLN A CA 1
ATOM 3370 C C . GLN A 1 438 ? 12.693 3.812 13.840 1.00 89.06 438 GLN A C 1
ATOM 3372 O O . GLN A 1 438 ? 12.975 2.935 13.013 1.00 89.06 438 GLN A O 1
ATOM 3377 N N . HIS A 1 439 ? 12.995 5.095 13.690 1.00 85.31 439 HIS A N 1
ATOM 3378 C CA . HIS A 1 439 ? 13.787 5.610 12.588 1.00 85.31 439 HIS A CA 1
ATOM 3379 C C . HIS A 1 439 ? 15.182 5.935 13.115 1.00 85.31 439 HIS A C 1
ATOM 3381 O O . HIS A 1 439 ? 15.336 6.746 14.024 1.00 85.31 439 HIS A O 1
ATOM 3387 N N . PHE A 1 440 ? 16.196 5.268 12.572 1.00 84.38 440 PHE A N 1
ATOM 3388 C CA . PHE A 1 440 ? 17.572 5.458 13.011 1.00 84.38 440 PHE A CA 1
ATOM 3389 C C . PHE A 1 440 ? 18.172 6.704 12.361 1.00 84.38 440 PHE A C 1
ATOM 3391 O O . PHE A 1 440 ? 17.876 6.976 11.195 1.00 84.38 440 PHE A O 1
ATOM 3398 N N . PRO A 1 441 ? 19.028 7.452 13.081 1.00 81.38 441 PRO A N 1
ATOM 3399 C CA . PRO A 1 441 ? 19.726 8.593 12.501 1.00 81.38 441 PRO A CA 1
ATOM 3400 C C . PRO A 1 441 ? 20.663 8.153 11.370 1.00 81.38 441 PRO A C 1
ATOM 3402 O O . PRO A 1 441 ? 20.734 8.832 10.346 1.00 81.38 441 PRO A O 1
ATOM 3405 N N . GLU A 1 442 ? 21.313 6.998 11.531 1.00 85.25 442 GLU A N 1
ATOM 3406 C CA . GLU A 1 442 ? 22.202 6.383 10.547 1.00 85.25 442 GLU A CA 1
ATOM 3407 C C . GLU A 1 442 ? 21.413 5.930 9.302 1.00 85.25 442 GLU A C 1
ATOM 3409 O O . GLU A 1 442 ? 20.574 5.031 9.414 1.00 85.25 442 GLU A O 1
ATOM 3414 N N . PRO A 1 443 ? 21.656 6.502 8.106 1.00 82.38 443 PRO A N 1
ATOM 3415 C CA . PRO A 1 443 ? 20.940 6.123 6.884 1.00 82.38 443 PRO A CA 1
ATOM 3416 C C . PRO A 1 443 ? 21.087 4.642 6.517 1.00 82.38 443 PRO A C 1
ATOM 3418 O O . PRO A 1 443 ? 20.165 4.035 5.965 1.00 82.38 443 PRO A O 1
ATOM 3421 N N . ALA A 1 444 ? 22.226 4.035 6.863 1.00 86.44 444 ALA A N 1
ATOM 3422 C CA . ALA A 1 444 ? 22.492 2.621 6.627 1.00 86.44 444 ALA A CA 1
ATOM 3423 C C . ALA A 1 444 ? 21.697 1.673 7.551 1.00 86.44 444 ALA A C 1
ATOM 3425 O O . ALA A 1 444 ? 21.719 0.456 7.333 1.00 86.44 444 ALA A O 1
ATOM 3426 N N . GLU A 1 445 ? 20.980 2.177 8.561 1.00 88.44 445 GLU A N 1
ATOM 3427 C CA . GLU A 1 445 ? 20.113 1.364 9.415 1.00 88.44 445 GLU A CA 1
ATOM 3428 C C . GLU A 1 445 ? 18.634 1.513 9.018 1.00 88.44 445 GLU A C 1
ATOM 3430 O O . GLU A 1 445 ? 18.020 2.576 9.111 1.00 88.44 445 GLU A O 1
ATOM 3435 N N . LEU A 1 446 ? 18.039 0.402 8.571 1.00 88.12 446 LEU A N 1
ATOM 3436 C CA . LEU A 1 446 ? 16.631 0.363 8.179 1.00 88.12 446 LEU A CA 1
ATOM 3437 C C . LEU A 1 446 ? 15.723 0.560 9.393 1.00 88.12 446 LEU A C 1
ATOM 3439 O O . LEU A 1 446 ? 15.993 0.059 10.484 1.00 88.12 446 LEU A O 1
ATOM 3443 N N . SER A 1 447 ? 14.587 1.220 9.173 1.00 88.00 447 SER A N 1
ATOM 3444 C CA . SER A 1 447 ? 13.603 1.432 10.236 1.00 88.00 447 SER A CA 1
ATOM 3445 C C . SER A 1 447 ? 13.067 0.113 10.793 1.00 88.00 447 SER A C 1
ATOM 3447 O O . SER A 1 447 ? 12.798 -0.833 10.047 1.00 88.00 447 SER A O 1
ATOM 3449 N N . ARG A 1 448 ? 12.872 0.067 12.113 1.00 90.75 448 ARG A N 1
ATOM 3450 C CA . ARG A 1 448 ? 12.233 -1.065 12.794 1.00 90.75 448 ARG A CA 1
ATOM 3451 C C . ARG A 1 448 ? 10.758 -0.765 12.986 1.00 90.75 448 ARG A C 1
ATOM 3453 O O . ARG A 1 448 ? 10.403 0.344 13.363 1.00 90.75 448 ARG A O 1
ATOM 3460 N N . LEU A 1 449 ? 9.915 -1.759 12.725 1.00 90.69 449 LEU A N 1
ATOM 3461 C CA . LEU A 1 449 ? 8.460 -1.664 12.836 1.00 90.69 449 LEU A CA 1
ATOM 3462 C C . LEU A 1 449 ? 7.964 -2.866 13.635 1.00 90.69 449 LEU A C 1
ATOM 3464 O O . LEU A 1 449 ? 8.252 -4.006 13.260 1.00 90.69 449 LEU A O 1
ATOM 3468 N N . TRP A 1 450 ? 7.245 -2.638 14.729 1.00 92.06 450 TRP A N 1
ATOM 3469 C CA . TRP A 1 450 ? 6.828 -3.719 15.623 1.00 92.06 450 TRP A CA 1
ATOM 3470 C C . TRP A 1 450 ? 5.535 -3.394 16.378 1.00 92.06 450 TRP A C 1
ATOM 3472 O O . TRP A 1 450 ? 4.937 -2.336 16.197 1.00 92.06 450 TRP A O 1
ATOM 3482 N N . ASP A 1 451 ? 5.063 -4.363 17.167 1.00 91.69 451 ASP A N 1
ATOM 3483 C CA . ASP A 1 451 ? 3.908 -4.237 18.064 1.00 91.69 451 ASP A CA 1
ATOM 3484 C C . ASP A 1 451 ? 2.620 -3.696 17.438 1.00 91.69 451 ASP A C 1
ATOM 3486 O O . ASP A 1 451 ? 1.823 -3.057 18.109 1.00 91.69 451 ASP A O 1
ATOM 3490 N N . PHE A 1 452 ? 2.350 -4.018 16.170 1.00 92.88 452 PHE A N 1
ATOM 3491 C CA . PHE A 1 452 ? 1.059 -3.698 15.558 1.00 92.88 452 PHE A CA 1
ATOM 3492 C C . PHE A 1 452 ? -0.086 -4.444 16.244 1.00 92.88 452 PHE A C 1
ATOM 3494 O O . PHE A 1 452 ? -0.226 -5.658 16.088 1.00 92.88 452 PHE A O 1
ATOM 3501 N N . ARG A 1 453 ? -0.927 -3.707 16.961 1.00 94.25 453 ARG A N 1
ATOM 3502 C CA . ARG A 1 453 ? -2.116 -4.187 17.662 1.00 94.25 453 ARG A CA 1
ATOM 3503 C C . ARG A 1 453 ? -3.381 -3.698 16.951 1.00 94.25 453 ARG A C 1
ATOM 3505 O O . ARG A 1 453 ? -3.452 -2.518 16.596 1.00 94.25 453 ARG A O 1
ATOM 3512 N N . PRO A 1 454 ? -4.379 -4.564 16.696 1.00 95.25 454 PRO A N 1
ATOM 3513 C CA . PRO A 1 454 ? -5.622 -4.146 16.063 1.00 95.25 454 PRO A CA 1
ATOM 3514 C C . PRO A 1 454 ? -6.481 -3.300 17.010 1.00 95.25 454 PRO A C 1
ATOM 3516 O O . PRO A 1 454 ? -6.729 -3.687 18.151 1.00 95.25 454 PRO A O 1
ATOM 3519 N N . ALA A 1 455 ? -6.980 -2.175 16.504 1.00 95.94 455 ALA A N 1
ATOM 3520 C CA . ALA A 1 455 ? -7.951 -1.309 17.169 1.00 95.94 455 ALA A CA 1
ATOM 3521 C C . ALA A 1 455 ? -9.360 -1.615 16.634 1.00 95.94 455 ALA A C 1
ATOM 3523 O O . ALA A 1 455 ? -9.921 -0.865 15.831 1.00 95.94 455 ALA A O 1
ATOM 3524 N N . TYR A 1 456 ? -9.912 -2.770 17.025 1.00 95.31 456 TYR A N 1
ATOM 3525 C CA . TYR A 1 456 ? -11.164 -3.285 16.459 1.00 95.31 456 TYR A CA 1
ATOM 3526 C C . TYR A 1 456 ? -12.355 -2.347 16.642 1.00 95.31 456 TYR A C 1
ATOM 3528 O O . TYR A 1 456 ? -13.232 -2.341 15.794 1.00 95.31 456 TYR A O 1
ATOM 3536 N N . GLN A 1 457 ? -12.393 -1.528 17.689 1.00 94.25 457 GLN A N 1
ATOM 3537 C CA . GLN A 1 457 ? -13.461 -0.553 17.926 1.00 94.25 457 GLN A CA 1
ATOM 3538 C C . GLN A 1 457 ? -13.655 0.443 16.767 1.00 94.25 457 GLN A C 1
ATOM 3540 O O . GLN A 1 457 ? -14.768 0.901 16.534 1.00 94.25 457 GLN A O 1
ATOM 3545 N N . VAL A 1 458 ? -12.617 0.697 15.961 1.00 95.56 458 VAL A N 1
ATOM 3546 C CA . VAL A 1 458 ? -12.706 1.564 14.772 1.00 95.56 458 VAL A CA 1
ATOM 3547 C C . VAL A 1 458 ? -13.454 0.891 13.614 1.00 95.56 458 VAL A C 1
ATOM 3549 O O . VAL A 1 458 ? -14.063 1.562 12.769 1.00 95.56 458 VAL A O 1
ATOM 3552 N N . THR A 1 459 ? -13.400 -0.441 13.541 1.00 96.56 459 THR A N 1
ATOM 3553 C CA . THR A 1 459 ? -13.858 -1.216 12.379 1.00 96.56 459 THR A CA 1
ATOM 3554 C C . THR A 1 459 ? -15.026 -2.151 12.670 1.00 96.56 459 THR A C 1
ATOM 3556 O O . THR A 1 459 ? -15.809 -2.429 11.764 1.00 96.56 459 THR A O 1
ATOM 3559 N N . ALA A 1 460 ? -15.174 -2.621 13.903 1.00 95.38 460 ALA A N 1
ATOM 3560 C CA . ALA A 1 460 ? -16.184 -3.583 14.311 1.00 95.38 460 ALA A CA 1
ATOM 3561 C C . ALA A 1 460 ? -17.602 -3.027 14.124 1.00 95.38 460 ALA A C 1
ATOM 3563 O O . ALA A 1 460 ? -17.864 -1.838 14.296 1.00 95.38 460 ALA A O 1
ATOM 3564 N N . GLY A 1 461 ? -18.530 -3.906 13.738 1.00 94.50 461 GLY A N 1
ATOM 3565 C CA . GLY A 1 461 ? -19.925 -3.534 13.470 1.00 94.50 461 GLY A CA 1
ATOM 3566 C C . GLY A 1 461 ? -20.137 -2.760 12.163 1.00 94.50 461 GLY A C 1
ATOM 3567 O O . GLY A 1 461 ? -21.231 -2.254 11.921 1.00 94.50 461 GLY A O 1
ATOM 3568 N N . ARG A 1 462 ? -19.107 -2.646 11.314 1.00 94.88 462 ARG A N 1
ATOM 3569 C CA . ARG A 1 462 ? -19.184 -1.977 10.011 1.00 94.88 462 ARG A CA 1
ATOM 3570 C C . ARG A 1 462 ? -19.049 -3.007 8.882 1.00 94.88 462 ARG A C 1
ATOM 3572 O O . ARG A 1 462 ? -18.252 -3.933 9.033 1.00 94.88 462 ARG A O 1
ATOM 3579 N N . PRO A 1 463 ? -19.729 -2.827 7.734 1.00 96.31 463 PRO A N 1
ATOM 3580 C CA . PRO A 1 463 ? -19.642 -3.768 6.617 1.00 96.31 463 PRO A CA 1
ATOM 3581 C C . PRO A 1 463 ? -18.200 -4.002 6.157 1.00 96.31 463 PRO A C 1
ATOM 3583 O O . PRO A 1 463 ? -17.484 -3.055 5.823 1.00 96.31 463 PRO A O 1
ATOM 3586 N N . GLY A 1 464 ? -17.758 -5.262 6.167 1.00 96.69 464 GLY A N 1
ATOM 3587 C CA . GLY A 1 464 ? -16.379 -5.649 5.841 1.00 96.69 464 GLY A CA 1
ATOM 3588 C C . GLY A 1 464 ? -15.322 -5.225 6.871 1.00 96.69 464 GLY A C 1
ATOM 3589 O O . GLY A 1 464 ? -14.133 -5.382 6.617 1.00 96.69 464 GLY A O 1
ATOM 3590 N N . GLY A 1 465 ? -15.716 -4.674 8.019 1.00 97.81 465 GLY A N 1
ATOM 3591 C CA . GLY A 1 465 ? -14.816 -4.324 9.113 1.00 97.81 465 GLY A CA 1
ATOM 3592 C C . GLY A 1 465 ? -14.428 -5.547 9.940 1.00 97.81 465 GLY A C 1
ATOM 3593 O O . GLY A 1 465 ? -15.243 -6.442 10.163 1.00 97.81 465 GLY A O 1
ATOM 3594 N N . ALA A 1 466 ? -13.175 -5.591 10.382 1.00 96.81 466 ALA A N 1
ATOM 3595 C CA . ALA A 1 466 ? -12.669 -6.652 11.238 1.00 96.81 466 ALA A CA 1
ATOM 3596 C C . ALA A 1 466 ? -13.171 -6.493 12.679 1.00 96.81 466 ALA A C 1
ATOM 3598 O O . ALA A 1 466 ? -13.263 -5.376 13.202 1.00 96.81 466 ALA A O 1
ATOM 3599 N N . LYS A 1 467 ? -13.420 -7.629 13.324 1.00 95.75 467 LYS A N 1
ATOM 3600 C CA . LYS A 1 467 ? -13.760 -7.800 14.738 1.00 95.75 467 LYS A CA 1
ATOM 3601 C C . LYS A 1 467 ? -12.871 -8.879 15.363 1.00 95.75 467 LYS A C 1
ATOM 3603 O O . LYS A 1 467 ? -12.187 -9.626 14.662 1.00 95.75 467 LYS A O 1
ATOM 3608 N N . ARG A 1 468 ? -12.886 -8.973 16.695 1.00 93.81 468 ARG A N 1
ATOM 3609 C CA . ARG A 1 468 ? -12.042 -9.908 17.458 1.00 93.81 468 ARG A CA 1
ATOM 3610 C C . ARG A 1 468 ? -12.244 -11.363 17.022 1.00 93.81 468 ARG A C 1
ATOM 3612 O O . ARG A 1 468 ? -11.283 -12.121 16.943 1.00 93.81 468 ARG A O 1
ATOM 3619 N N . GLU A 1 469 ? -13.474 -11.743 16.694 1.00 94.75 469 GLU A N 1
ATOM 3620 C CA . GLU A 1 469 ? -13.849 -13.117 16.347 1.00 94.75 469 GLU A CA 1
ATOM 3621 C C . GLU A 1 469 ? -13.273 -13.571 14.998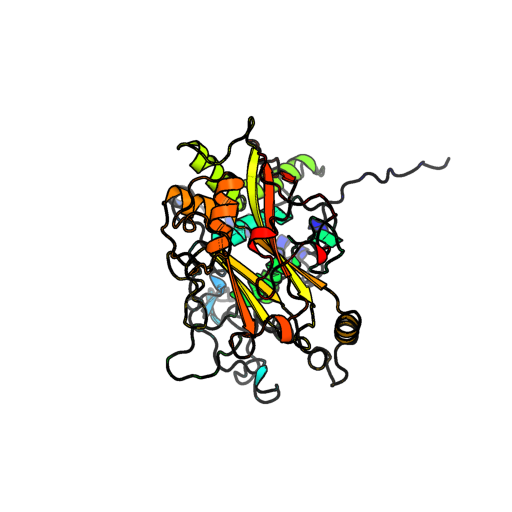 1.00 94.75 469 GLU A C 1
ATOM 3623 O O . GLU A 1 469 ? -13.158 -14.771 14.754 1.00 94.75 469 GLU A O 1
ATOM 3628 N N . ASP A 1 470 ? -12.858 -12.637 14.137 1.00 92.44 470 ASP A N 1
ATOM 3629 C CA . ASP A 1 470 ? -12.284 -12.969 12.829 1.00 92.44 470 ASP A CA 1
ATOM 3630 C C . ASP A 1 470 ? -10.887 -13.600 12.939 1.00 92.44 470 ASP A C 1
ATOM 3632 O O . ASP A 1 470 ? -10.365 -14.106 11.947 1.00 92.44 470 ASP A O 1
ATOM 3636 N N . SER A 1 471 ? -10.278 -13.592 14.134 1.00 90.75 471 SER A N 1
ATOM 3637 C CA . SER A 1 471 ? -9.011 -14.278 14.434 1.00 90.75 471 SER A CA 1
ATOM 3638 C C . SER A 1 471 ? -7.861 -13.902 13.484 1.00 90.75 471 SER A C 1
ATOM 3640 O O . SER A 1 471 ? -6.982 -14.711 13.192 1.00 90.75 471 SER A O 1
ATOM 3642 N N . LEU A 1 472 ? -7.857 -12.658 12.992 1.00 89.50 472 LEU A N 1
ATOM 3643 C CA . LEU A 1 472 ? -6.826 -12.138 12.081 1.00 89.50 472 LEU A CA 1
ATOM 3644 C C . LEU A 1 472 ? -5.483 -11.875 12.776 1.00 89.50 472 LEU A C 1
ATOM 3646 O O . LEU A 1 472 ? -4.456 -11.726 12.110 1.00 89.50 472 LEU A O 1
ATOM 3650 N N . TYR A 1 473 ? -5.513 -11.785 14.105 1.00 90.38 473 TYR A N 1
ATOM 3651 C CA . TYR A 1 473 ? -4.386 -11.493 14.982 1.00 90.38 473 TYR A CA 1
ATOM 3652 C C . TYR A 1 473 ? -4.444 -12.427 16.199 1.00 90.38 473 TYR A C 1
ATOM 3654 O O . TYR A 1 473 ? -5.536 -12.893 16.542 1.00 90.38 473 TYR A O 1
ATOM 3662 N N . PRO A 1 474 ? -3.308 -12.703 16.865 1.00 88.00 474 PRO A N 1
ATOM 3663 C CA . PRO A 1 474 ? -3.303 -13.489 18.094 1.00 88.00 474 PRO A CA 1
ATOM 3664 C C . PRO A 1 474 ? -4.216 -12.878 19.167 1.00 88.00 474 PRO A C 1
ATOM 3666 O O . PRO A 1 474 ? -4.279 -11.657 19.327 1.00 88.00 474 PRO A O 1
ATOM 3669 N N . ALA A 1 475 ? -4.929 -13.730 19.906 1.00 86.94 475 ALA A N 1
ATOM 3670 C CA . ALA A 1 475 ? -5.830 -13.288 20.967 1.00 86.94 475 ALA A CA 1
ATOM 3671 C C . ALA A 1 475 ? -5.068 -12.536 22.073 1.00 86.94 475 ALA A C 1
ATOM 3673 O O . ALA A 1 475 ? -3.976 -12.949 22.464 1.00 86.94 475 ALA A O 1
ATOM 3674 N N . GLY A 1 476 ? -5.659 -11.455 22.593 1.00 86.56 476 GLY A N 1
ATOM 3675 C CA . GLY A 1 476 ? -5.060 -10.645 23.661 1.00 86.56 476 GLY A CA 1
ATOM 3676 C C . GLY A 1 476 ? -4.005 -9.639 23.191 1.00 86.56 476 GLY A C 1
ATOM 3677 O O . GLY A 1 476 ? -3.488 -8.882 24.006 1.00 86.56 476 GLY A O 1
ATOM 3678 N N . GLU A 1 477 ? -3.708 -9.580 21.891 1.00 88.00 477 GLU A N 1
ATOM 3679 C CA . GLU A 1 477 ? -2.836 -8.551 21.312 1.00 88.00 477 GLU A CA 1
ATOM 3680 C C . GLU A 1 477 ? -3.611 -7.324 20.817 1.00 88.00 477 GLU A C 1
ATOM 3682 O O . GLU A 1 477 ? -3.087 -6.547 20.019 1.00 88.00 477 GLU A O 1
ATOM 3687 N N . GLU A 1 478 ? -4.863 -7.145 21.237 1.00 90.12 478 GLU A N 1
ATOM 3688 C CA . GLU A 1 478 ? -5.640 -5.983 20.819 1.00 90.12 478 GLU A CA 1
ATOM 3689 C C . GLU A 1 478 ? -5.066 -4.695 21.397 1.00 90.12 478 GLU A C 1
ATOM 3691 O O . GLU A 1 478 ? -4.469 -4.668 22.477 1.00 90.12 478 GLU A O 1
ATOM 3696 N N . TRP A 1 479 ? -5.265 -3.603 20.665 1.00 90.88 479 TRP A N 1
ATOM 3697 C CA . TRP A 1 479 ? -4.995 -2.297 21.226 1.00 90.88 479 TRP A CA 1
ATOM 3698 C C . TRP A 1 479 ? -5.969 -2.063 22.382 1.00 90.88 479 TRP A C 1
ATOM 3700 O O . TRP A 1 479 ? -7.170 -2.317 22.260 1.00 90.88 479 TRP A O 1
ATOM 3710 N N . GLN A 1 480 ? -5.442 -1.585 23.502 1.00 85.88 480 GLN A N 1
ATOM 3711 C CA . GLN A 1 480 ? -6.224 -1.139 24.644 1.00 85.88 480 GLN A CA 1
ATOM 3712 C C . GLN A 1 480 ? -5.848 0.315 24.893 1.00 85.88 480 GLN A C 1
ATOM 3714 O O . GLN A 1 480 ? -4.670 0.662 24.801 1.00 85.88 480 GLN A O 1
ATOM 3719 N N . ALA A 1 481 ? -6.841 1.154 25.184 1.00 77.56 481 ALA A N 1
ATOM 3720 C CA . ALA A 1 481 ? -6.563 2.468 25.735 1.00 77.56 481 ALA A CA 1
ATOM 3721 C C . ALA A 1 481 ? -5.878 2.227 27.084 1.00 77.56 481 ALA A C 1
ATOM 3723 O O . ALA A 1 481 ? -6.504 1.692 28.000 1.00 77.56 481 ALA A O 1
ATOM 3724 N N . GLU A 1 482 ? -4.581 2.509 27.173 1.00 65.75 482 GLU A N 1
ATOM 3725 C CA . GLU A 1 482 ? -3.902 2.526 28.465 1.00 65.75 482 GLU A CA 1
ATOM 3726 C C . GLU A 1 482 ? -4.567 3.635 29.294 1.00 65.75 482 GLU A C 1
ATOM 3728 O O . GLU A 1 482 ? -4.730 4.757 28.809 1.00 65.75 482 GLU A O 1
ATOM 3733 N N . ALA A 1 483 ? -5.092 3.250 30.461 1.00 44.16 483 ALA A N 1
ATOM 3734 C CA . ALA A 1 483 ? -5.951 4.077 31.308 1.00 44.16 483 ALA A CA 1
ATOM 3735 C C . ALA A 1 483 ? -5.187 5.171 32.058 1.00 44.16 483 ALA A C 1
ATOM 3737 O O . ALA A 1 483 ? -4.027 4.908 32.453 1.00 44.16 483 ALA A O 1
#

Organism: NCBI:txid1954250

Sequence (483 aa):
MVPQSLDPSGYYPIAFMASHMSLGMNLKRATKIIDEYMKDYAVNNFTGNDLQDLKAVDEWHLTDKEKPWEYNIPQAFEEANKKVEIRISSGSGKTDDGLYRFRMPEDMTMGDKKLPKNLRITSYSDEVTVKTGVMNEGLRDAYHRLFPIAKFQDFASTEFTGKKNVYANCEALRNKMHRWCGEPPAPKDGDTVSQLGHMPAVVVAAFGPYFGFITGYTYLIPDKQPYIADGVYDRQAYLEAIKSELTDKYNAARNAAEKSVISADPGDTDGGTFDDYAVNVAYGKMALGGRQFTVYIFVGKVPSTLPYDVHGPKGSLVGQVVSFTSLATEAGGGGQGCTKCTQQAVDRTQATGRVVLTNGLITRWKQQLVHTPRSSTSSSGGSPPPAALASMSPVDLVHFLEANLHWRVTTDDDGLLVDDLEAVLPSLKVSLVAGKAQHFPEPAELSRLWDFRPAYQVTAGRPGGAKREDSLYPAGEEWQAEA

pLDDT: mean 74.42, std 21.11, range [24.83, 98.25]

Secondary structure (DSSP, 8-state):
-PPP---TT----GGGSSTTSS----HHHHHHHHHHHHHHHHHHS--TTTHHHHHHHHHHTTSGGGS---BPPPGGGSGGGSEEEEEETTEEEEEE-TTT----GGG--TTSTTS-GGG------S----B-SHHHHHHHHHHHTTTT---HHHHH--B--S-TTTTS-HHHHHHHHHHHTTPPP---TT-------TTT-TTTGGGSTTHHHHH-----PPPSGGGEETTEE-HHHHHHHHHHHHHHHH-HHHHHHHHHHTSS-S--BTTTEEEEEEEEEEEETTTTTT--EEEEEEESPPPSSSS--SS-TT-SEEEEEEE----TTTSSTTTT--HHHHHHHHTT-EEEEEEE-HHHHHHHHHTT----------SS-PPPPPSS---SSHHHHHHHHHHHEEEEEEETTT--B---HHHH-TT-EEEEEEEEEE--SSTTSPPEEEEEEE-GGGTTTSTTB--GGG--S-TT-------

InterPro domains:
  IPR008922 Di-copper centre-containing domain superfamily [G3DSA:1.10.1280.10] (33-214)
  IPR041640 Tyrosinase, C-terminal [PF18132] (276-431)